Protein AF-0000000083494712 (afdb_homodimer)

InterPro domains:
  IPR019402 CWH43-like, N-terminal domain [PF10277] (9-225)
  IPR050911 DRAM/TMEM150 Autophagy Modulator [PTHR21324] (5-232)

Structure (mmCIF, N/CA/C/O backbone):
data_AF-0000000083494712-model_v1
#
loop_
_entity.id
_entity.type
_entity.pdbx_description
1 polymer 'Uncharacterized protein'
#
loop_
_atom_site.group_PDB
_atom_site.id
_atom_site.type_symbol
_atom_site.label_atom_id
_atom_site.label_alt_id
_atom_site.label_comp_id
_atom_site.label_asym_id
_atom_site.label_entity_id
_atom_site.label_seq_id
_atom_site.pdbx_PDB_ins_code
_atom_site.Cartn_x
_atom_site.Cartn_y
_atom_site.Cartn_z
_atom_site.occupancy
_atom_site.B_iso_or_equiv
_atom_site.auth_seq_id
_atom_site.auth_comp_id
_atom_site.auth_asym_id
_atom_site.auth_atom_id
_atom_site.pdbx_PDB_model_num
ATOM 1 N N . MET A 1 1 ? -6.777 17.312 -13.93 1 37.44 1 MET A N 1
ATOM 2 C CA . MET A 1 1 ? -8.125 17.531 -13.414 1 37.44 1 MET A CA 1
ATOM 3 C C . MET A 1 1 ? -8.18 17.281 -11.914 1 37.44 1 MET A C 1
ATOM 5 O O . MET A 1 1 ? -8.875 17.984 -11.188 1 37.44 1 MET A O 1
ATOM 9 N N . LEU A 1 2 ? -7.5 16.188 -11.43 1 46.19 2 LEU A N 1
ATOM 10 C CA . LEU A 1 2 ? -7.477 15.992 -9.984 1 46.19 2 LEU A CA 1
ATOM 11 C C . LEU A 1 2 ? -6.719 17.125 -9.297 1 46.19 2 LEU A C 1
ATOM 13 O O . LEU A 1 2 ? -7.078 17.531 -8.188 1 46.19 2 LEU A O 1
ATOM 17 N N . CYS A 1 3 ? -5.695 17.703 -9.945 1 48.81 3 CYS A N 1
ATOM 18 C CA . CYS A 1 3 ? -4.875 18.781 -9.383 1 48.81 3 CYS A CA 1
ATOM 19 C C . CYS A 1 3 ? -5.719 20.016 -9.078 1 48.81 3 CYS A C 1
ATOM 21 O O . CYS A 1 3 ? -5.316 20.859 -8.281 1 48.81 3 CYS A O 1
ATOM 23 N N . PHE A 1 4 ? -6.941 19.969 -9.617 1 57.25 4 PHE A N 1
ATOM 24 C CA . PHE A 1 4 ? -7.695 21.219 -9.484 1 57.25 4 PHE A CA 1
ATOM 25 C C . PHE A 1 4 ? -8.797 21.062 -8.438 1 57.25 4 PHE A C 1
ATOM 27 O O . PHE A 1 4 ? -9.719 21.875 -8.375 1 57.25 4 PHE A O 1
ATOM 34 N N . MET A 1 5 ? -8.609 19.969 -7.676 1 67.88 5 MET A N 1
ATOM 35 C CA . MET A 1 5 ? -9.672 19.844 -6.688 1 67.88 5 MET A CA 1
ATOM 36 C C . MET A 1 5 ? -9.344 20.625 -5.422 1 67.88 5 MET A C 1
ATOM 38 O O . MET A 1 5 ? -8.227 20.562 -4.918 1 67.88 5 MET A O 1
ATOM 42 N N . PRO A 1 6 ? -10.242 21.469 -5.145 1 78.06 6 PRO A N 1
ATOM 43 C CA . PRO A 1 6 ? -9.992 22.219 -3.914 1 78.06 6 PRO A CA 1
ATOM 44 C C . PRO A 1 6 ? -9.812 21.328 -2.693 1 78.06 6 PRO A C 1
ATOM 46 O O . PRO A 1 6 ? -10.352 20.219 -2.652 1 78.06 6 PRO A O 1
ATOM 49 N N . GLY A 1 7 ? -8.953 21.688 -1.888 1 87.75 7 GLY A N 1
ATOM 50 C CA . GLY A 1 7 ? -8.711 20.984 -0.637 1 87.75 7 GLY A CA 1
ATOM 51 C C . GLY A 1 7 ? -8.055 19.641 -0.828 1 87.75 7 GLY A C 1
ATOM 52 O O . GLY A 1 7 ? -7.172 19.484 -1.677 1 87.75 7 GLY A O 1
ATOM 53 N N . VAL A 1 8 ? -8.461 18.703 0.039 1 94.19 8 VAL A N 1
ATOM 54 C CA . VAL A 1 8 ? -7.844 17.375 -0.023 1 94.19 8 VAL A CA 1
ATOM 55 C C . VAL A 1 8 ? -8.797 16.391 -0.709 1 94.19 8 VAL A C 1
ATOM 57 O O . VAL A 1 8 ? -8.656 15.18 -0.562 1 94.19 8 VAL A O 1
ATOM 60 N N . ALA A 1 9 ? -9.727 16.891 -1.508 1 95.31 9 ALA A N 1
ATOM 61 C CA . ALA A 1 9 ? -10.758 16.094 -2.156 1 95.31 9 ALA A CA 1
ATOM 62 C C . ALA A 1 9 ? -10.148 15.164 -3.209 1 95.31 9 ALA A C 1
ATOM 64 O O . ALA A 1 9 ? -10.797 14.211 -3.65 1 95.31 9 ALA A O 1
ATOM 65 N N . PHE A 1 10 ? -8.961 15.461 -3.607 1 95.56 10 PHE A N 1
ATOM 66 C CA . PHE A 1 10 ? -8.32 14.625 -4.617 1 95.56 10 PHE A CA 1
ATOM 67 C C . PHE A 1 10 ? -8.07 13.219 -4.082 1 95.56 10 PHE A C 1
ATOM 69 O O . PHE A 1 10 ? -8.039 12.258 -4.848 1 95.56 10 PHE A O 1
ATOM 76 N N . ILE A 1 11 ? -7.984 13.055 -2.746 1 96.94 11 ILE A N 1
ATOM 77 C CA . ILE A 1 11 ? -7.648 11.766 -2.158 1 96.94 11 ILE A CA 1
ATOM 78 C C . ILE A 1 11 ? -8.836 10.812 -2.299 1 96.94 11 ILE A C 1
ATOM 80 O O . ILE A 1 11 ? -8.711 9.742 -2.904 1 96.94 11 ILE A O 1
ATOM 84 N N . PRO A 1 12 ? -10.047 11.188 -1.835 1 97.69 12 PRO A N 1
ATOM 85 C CA . PRO A 1 12 ? -11.172 10.281 -2.064 1 97.69 12 PRO A CA 1
ATOM 86 C C . PRO A 1 12 ? -11.531 10.148 -3.541 1 97.69 12 PRO A C 1
ATOM 88 O O . PRO A 1 12 ? -12 9.094 -3.975 1 97.69 12 PRO A O 1
ATOM 91 N N . ALA A 1 13 ? -11.305 11.203 -4.328 1 97.94 13 ALA A N 1
ATOM 92 C CA . ALA A 1 13 ? -11.562 11.102 -5.766 1 97.94 13 ALA A CA 1
ATOM 93 C C . ALA A 1 13 ? -10.648 10.062 -6.41 1 97.94 13 ALA A C 1
ATOM 95 O O . ALA A 1 13 ? -11.102 9.258 -7.23 1 97.94 13 ALA A O 1
ATOM 96 N N . LEU A 1 14 ? -9.383 10.094 -6.004 1 97.81 14 LEU A N 1
ATOM 97 C CA . LEU A 1 14 ? -8.438 9.109 -6.52 1 97.81 14 LEU A CA 1
ATOM 98 C C . LEU A 1 14 ? -8.812 7.707 -6.059 1 97.81 14 LEU A C 1
ATOM 100 O O . LEU A 1 14 ? -8.703 6.75 -6.828 1 97.81 14 LEU A O 1
ATOM 104 N N . LEU A 1 15 ? -9.258 7.594 -4.836 1 98.38 15 LEU A N 1
ATOM 105 C CA . LEU A 1 15 ? -9.695 6.309 -4.312 1 98.38 15 LEU A CA 1
ATOM 106 C C . LEU A 1 15 ? -10.836 5.738 -5.156 1 98.38 15 LEU A C 1
ATOM 108 O O . LEU A 1 15 ? -10.781 4.586 -5.586 1 98.38 15 LEU A O 1
ATOM 112 N N . VAL A 1 16 ? -11.859 6.559 -5.434 1 98.31 16 VAL A N 1
ATOM 113 C CA . VAL A 1 16 ? -13.047 6.125 -6.164 1 98.31 16 VAL A CA 1
ATOM 114 C C . VAL A 1 16 ? -12.664 5.762 -7.598 1 98.31 16 VAL A C 1
ATOM 116 O O . VAL A 1 16 ? -13.023 4.691 -8.086 1 98.31 16 VAL A O 1
ATOM 119 N N . CYS A 1 17 ? -11.883 6.559 -8.242 1 98.19 17 CYS A N 1
ATOM 120 C CA . CYS A 1 17 ? -11.5 6.332 -9.633 1 98.19 17 CYS A CA 1
ATOM 121 C C . CYS A 1 17 ? -10.578 5.129 -9.758 1 98.19 17 CYS A C 1
ATOM 123 O O . CYS A 1 17 ? -10.789 4.27 -10.617 1 98.19 17 CYS A O 1
ATOM 125 N N . TRP A 1 18 ? -9.617 5.07 -8.875 1 98.25 18 TRP A N 1
ATOM 126 C CA . TRP A 1 18 ? -8.633 3.994 -8.945 1 98.25 18 TRP A CA 1
ATOM 127 C C . TRP A 1 18 ? -9.273 2.648 -8.617 1 98.25 18 TRP A C 1
ATOM 129 O O . TRP A 1 18 ? -9.031 1.656 -9.312 1 98.25 18 TRP A O 1
ATOM 139 N N . SER A 1 19 ? -10.094 2.57 -7.594 1 98 19 SER A N 1
ATOM 140 C CA . SER A 1 19 ? -10.742 1.315 -7.23 1 98 19 SER A CA 1
ATOM 141 C C . SER A 1 19 ? -11.719 0.866 -8.312 1 98 19 SER A C 1
ATOM 143 O O . SER A 1 19 ? -11.797 -0.323 -8.633 1 98 19 SER A O 1
ATOM 145 N N . SER A 1 20 ? -12.438 1.834 -8.898 1 97.94 20 SER A N 1
ATOM 146 C CA . SER A 1 20 ? -13.328 1.497 -10 1 97.94 20 SER A CA 1
ATOM 147 C C . SER A 1 20 ? -12.555 0.951 -11.195 1 97.94 20 SER A C 1
ATOM 149 O O . SER A 1 20 ? -12.945 -0.059 -11.781 1 97.94 20 SER A O 1
ATOM 151 N N . ALA A 1 21 ? -11.484 1.6 -11.469 1 97.88 21 ALA A N 1
ATOM 152 C CA . ALA A 1 21 ? -10.641 1.13 -12.562 1 97.88 21 ALA A CA 1
ATOM 153 C C . ALA A 1 21 ? -10.094 -0.267 -12.273 1 97.88 21 ALA A C 1
ATOM 155 O O . ALA A 1 21 ? -10.016 -1.105 -13.18 1 97.88 21 ALA A O 1
ATOM 156 N N . ALA A 1 22 ? -9.727 -0.505 -11.047 1 97.44 22 ALA A N 1
ATOM 157 C CA . ALA A 1 22 ? -9.195 -1.812 -10.656 1 97.44 22 ALA A CA 1
ATOM 158 C C . ALA A 1 22 ? -10.211 -2.918 -10.938 1 97.44 22 ALA A C 1
ATOM 160 O O . ALA A 1 22 ? -9.859 -3.961 -11.492 1 97.44 22 ALA A O 1
ATOM 161 N N . PHE A 1 23 ? -11.477 -2.688 -10.633 1 96 23 PHE A N 1
ATOM 162 C CA . PHE A 1 23 ? -12.539 -3.666 -10.852 1 96 23 PHE A CA 1
ATOM 163 C C . PHE A 1 23 ? -12.805 -3.854 -12.344 1 96 23 PHE A C 1
ATOM 165 O O . PHE A 1 23 ? -12.906 -4.984 -12.82 1 96 23 PHE A O 1
ATOM 172 N N . ILE A 1 24 ? -12.812 -2.758 -13.031 1 95.88 24 ILE A N 1
ATOM 173 C CA . ILE A 1 24 ? -13.188 -2.791 -14.438 1 95.88 24 ILE A CA 1
ATOM 174 C C . ILE A 1 24 ? -12.07 -3.445 -15.25 1 95.88 24 ILE A C 1
ATOM 176 O O . ILE A 1 24 ? -12.328 -4.34 -16.062 1 95.88 24 ILE A O 1
ATOM 180 N N . ILE A 1 25 ? -10.844 -3.062 -15.047 1 96.94 25 ILE A N 1
ATOM 181 C CA . ILE A 1 25 ? -9.719 -3.545 -15.844 1 96.94 25 ILE A CA 1
ATOM 182 C C . ILE A 1 25 ? -9.531 -5.043 -15.617 1 96.94 25 ILE A C 1
ATOM 184 O O . ILE A 1 25 ? -9.414 -5.809 -16.578 1 96.94 25 ILE A O 1
ATOM 188 N N . SER A 1 26 ? -9.531 -5.48 -14.375 1 95.81 26 SER A N 1
ATOM 189 C CA . SER A 1 26 ? -9.367 -6.902 -14.086 1 95.81 26 SER A CA 1
ATOM 190 C C . SER A 1 26 ? -10.523 -7.715 -14.664 1 95.81 26 SER A C 1
ATOM 192 O O . SER A 1 26 ? -10.312 -8.797 -15.227 1 95.81 26 SER A O 1
ATOM 194 N N . TYR A 1 27 ? -11.758 -7.18 -14.578 1 95.94 27 TYR A N 1
ATOM 195 C CA . TYR A 1 27 ? -12.938 -7.844 -15.117 1 95.94 27 TYR A CA 1
ATOM 196 C C . TYR A 1 27 ? -12.828 -7.996 -16.625 1 95.94 27 TYR A C 1
ATOM 198 O O . TYR A 1 27 ? -13.031 -9.094 -17.172 1 95.94 27 TYR A O 1
ATOM 206 N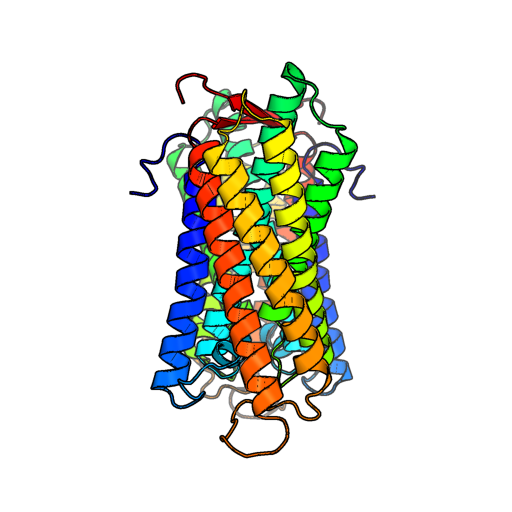 N . VAL A 1 28 ? -12.453 -6.891 -17.297 1 96.88 28 VAL A N 1
ATOM 207 C CA . VAL A 1 28 ? -12.391 -6.875 -18.75 1 96.88 28 VAL A CA 1
ATOM 208 C C . VAL A 1 28 ? -11.312 -7.844 -19.234 1 96.88 28 VAL A C 1
ATOM 210 O O . VAL A 1 28 ? -11.555 -8.648 -20.141 1 96.88 28 VAL A O 1
ATOM 213 N N . ILE A 1 29 ? -10.172 -7.887 -18.625 1 95.88 29 ILE A N 1
ATOM 214 C CA . ILE A 1 29 ? -9.086 -8.766 -19.031 1 95.88 29 ILE A CA 1
ATOM 215 C C . ILE A 1 29 ? -9.477 -10.219 -18.781 1 95.88 29 ILE A C 1
ATOM 217 O O . ILE A 1 29 ? -9.25 -11.086 -19.641 1 95.88 29 ILE A O 1
ATOM 221 N N . ALA A 1 30 ? -10.109 -10.5 -17.672 1 95.44 30 ALA A N 1
ATOM 222 C CA . ALA A 1 30 ? -10.508 -11.859 -17.328 1 95.44 30 ALA A CA 1
ATOM 223 C C . ALA A 1 30 ? -11.562 -12.391 -18.281 1 95.44 30 ALA A C 1
ATOM 225 O O . ALA A 1 30 ? -11.492 -13.539 -18.719 1 95.44 30 ALA A O 1
ATOM 226 N N . VAL A 1 31 ? -12.484 -11.555 -18.656 1 95 31 VAL A N 1
ATOM 227 C CA . VAL A 1 31 ? -13.57 -11.961 -19.547 1 95 31 VAL A CA 1
ATOM 228 C C . VAL A 1 31 ? -13.039 -12.133 -20.969 1 95 31 VAL A C 1
ATOM 230 O O . VAL A 1 31 ? -13.312 -13.141 -21.625 1 95 31 VAL A O 1
ATOM 233 N N . LEU A 1 32 ? -12.227 -11.141 -21.406 1 95.75 32 LEU A N 1
ATOM 234 C CA . LEU A 1 32 ? -11.688 -11.211 -22.75 1 95.75 32 LEU A CA 1
ATOM 235 C C . LEU A 1 32 ? -10.695 -12.367 -22.891 1 95.75 32 LEU A C 1
ATOM 237 O O . LEU A 1 32 ? -10.562 -12.953 -23.969 1 95.75 32 LEU A O 1
ATOM 241 N N . GLY A 1 33 ? -10.062 -12.742 -21.812 1 95.12 33 GLY A N 1
ATOM 242 C CA . GLY A 1 33 ? -9.141 -13.867 -21.797 1 95.12 33 GLY A CA 1
ATOM 243 C C . GLY A 1 33 ? -9.836 -15.203 -21.656 1 95.12 33 GLY A C 1
ATOM 244 O O . GLY A 1 33 ? -9.195 -16.25 -21.75 1 95.12 33 GLY A O 1
ATOM 245 N N . GLY A 1 34 ? -11.219 -15.211 -21.375 1 94.19 34 GLY A N 1
ATOM 246 C CA . GLY A 1 34 ? -11.984 -16.438 -21.219 1 94.19 34 GLY A CA 1
ATOM 247 C C . GLY A 1 34 ? -11.758 -17.109 -19.875 1 94.19 34 GLY A C 1
ATOM 248 O O . GLY A 1 34 ? -12 -18.312 -19.734 1 94.19 34 GLY A O 1
ATOM 249 N N . HIS A 1 35 ? -11.211 -16.344 -18.969 1 92.88 35 HIS A N 1
ATOM 250 C CA . HIS A 1 35 ? -10.867 -16.922 -17.672 1 92.88 35 HIS A CA 1
ATOM 251 C C . HIS A 1 35 ? -12.086 -16.984 -16.75 1 92.88 35 HIS A C 1
ATOM 253 O O . HIS A 1 35 ? -12.117 -17.781 -15.82 1 92.88 35 HIS A O 1
ATOM 259 N N . VAL A 1 36 ? -13.047 -16.078 -16.953 1 92.56 36 VAL A N 1
ATOM 260 C CA . VAL A 1 36 ? -14.297 -16.062 -16.188 1 92.56 36 VAL A CA 1
ATOM 261 C C . VAL A 1 36 ? -15.469 -15.797 -17.125 1 92.56 36 VAL A C 1
ATOM 263 O O . VAL A 1 36 ? -15.297 -15.203 -18.188 1 92.56 36 VAL A O 1
ATOM 266 N N . GLU A 1 37 ? -16.625 -16.25 -16.703 1 91.19 37 GLU A N 1
ATOM 267 C CA . GLU A 1 37 ? -17.844 -15.914 -17.422 1 91.19 37 GLU A CA 1
ATOM 268 C C . GLU A 1 37 ? -18.281 -14.484 -17.141 1 91.19 37 GLU A C 1
ATOM 270 O O . GLU A 1 37 ? -18.172 -14.008 -16 1 91.19 37 GLU A O 1
ATOM 275 N N . PRO A 1 38 ? -18.766 -13.898 -18.156 1 90.12 38 PRO A N 1
ATOM 276 C CA . PRO A 1 38 ? -19.172 -12.5 -17.984 1 90.12 38 PRO A CA 1
ATOM 277 C C . PRO A 1 38 ? -20.344 -12.336 -17.016 1 90.12 38 PRO A C 1
ATOM 279 O O . PRO A 1 38 ? -20.469 -11.289 -16.375 1 90.12 38 PRO A O 1
ATOM 282 N N . LEU A 1 39 ? -21.172 -13.453 -16.969 1 86.81 39 LEU A N 1
ATOM 283 C CA . LEU A 1 39 ? -22.359 -13.32 -16.141 1 86.81 39 LEU A CA 1
ATOM 284 C C . LEU A 1 39 ? -22 -13.461 -14.664 1 86.81 39 LEU A C 1
ATOM 286 O O . LEU A 1 39 ? -22.125 -14.539 -14.086 1 86.81 39 LEU A O 1
ATOM 290 N N . VAL A 1 40 ? -21.609 -12.547 -14.016 1 83.38 40 VAL A N 1
ATOM 291 C CA . VAL A 1 40 ? -21.297 -12.008 -12.695 1 83.38 40 VAL A CA 1
ATOM 292 C C . VAL A 1 40 ? -20.344 -12.953 -11.961 1 83.38 40 VAL A C 1
ATOM 294 O O . VAL A 1 40 ? -20.766 -13.656 -11.031 1 83.38 40 VAL A O 1
ATOM 297 N N . PRO A 1 41 ? -19.234 -12.984 -12.195 1 92.81 41 PRO A N 1
ATOM 298 C CA . PRO A 1 41 ? -18.234 -13.664 -11.375 1 92.81 41 PRO A CA 1
ATOM 299 C C . PRO A 1 41 ? -18.016 -12.977 -10.031 1 92.81 41 PRO A C 1
ATOM 301 O O . PRO A 1 41 ? -18.438 -11.828 -9.836 1 92.81 41 PRO A O 1
ATOM 304 N N . TYR A 1 42 ? -17.547 -13.789 -9.086 1 93.94 42 TYR A N 1
ATOM 305 C CA . TYR A 1 42 ? -17.031 -13.086 -7.926 1 93.94 42 TYR A CA 1
ATOM 306 C C . TYR A 1 42 ? -15.992 -12.039 -8.336 1 93.94 42 TYR A C 1
ATOM 308 O O . TYR A 1 42 ? -15.281 -12.219 -9.328 1 93.94 42 TYR A O 1
ATOM 316 N N . ILE A 1 43 ? -15.906 -11 -7.586 1 93.88 43 ILE A N 1
ATOM 317 C CA . ILE A 1 43 ? -14.906 -9.961 -7.82 1 93.88 43 ILE A CA 1
ATOM 318 C C . ILE A 1 43 ? -13.508 -10.57 -7.824 1 93.88 43 ILE A C 1
ATOM 320 O O . ILE A 1 43 ? -12.711 -10.305 -8.719 1 93.88 43 ILE A O 1
ATOM 324 N N . SER A 1 44 ? -13.219 -11.422 -6.875 1 92.62 44 SER A N 1
ATOM 325 C CA . SER A 1 44 ? -11.891 -12.008 -6.73 1 92.62 44 SER A CA 1
ATOM 326 C C . SER A 1 44 ? -11.586 -12.969 -7.875 1 92.62 44 SER A C 1
ATOM 328 O O . SER A 1 44 ? -10.422 -13.203 -8.195 1 92.62 44 SER A O 1
ATOM 330 N N . ASP A 1 45 ? -12.641 -13.578 -8.523 1 94.06 45 ASP A N 1
ATOM 331 C CA . ASP A 1 45 ? -12.43 -14.445 -9.672 1 94.06 45 ASP A CA 1
ATOM 332 C C . ASP A 1 45 ? -11.797 -13.68 -10.836 1 94.06 45 ASP A C 1
ATOM 334 O O . ASP A 1 45 ? -11.031 -14.25 -11.617 1 94.06 45 ASP A O 1
ATOM 338 N N . THR A 1 46 ? -12.086 -12.414 -10.898 1 93.56 46 THR A N 1
ATOM 339 C CA . THR A 1 46 ? -11.586 -11.586 -11.984 1 93.56 46 THR A CA 1
ATOM 340 C C . THR A 1 46 ? -10.109 -11.25 -11.773 1 93.56 46 THR A C 1
ATOM 342 O O . THR A 1 46 ? -9.461 -10.672 -12.641 1 93.56 46 THR A O 1
ATOM 345 N N . GLY A 1 47 ? -9.578 -11.633 -10.656 1 92.38 47 GLY A N 1
ATOM 346 C CA . GLY A 1 47 ? -8.18 -11.406 -10.336 1 92.38 47 GLY A CA 1
ATOM 347 C C . GLY A 1 47 ? -7.449 -12.664 -9.906 1 92.38 47 GLY A C 1
ATOM 348 O O . GLY A 1 47 ? -6.57 -12.625 -9.047 1 92.38 47 GLY A O 1
ATOM 349 N N . THR A 1 48 ? -7.762 -13.719 -10.453 1 89.62 48 THR A N 1
ATOM 350 C CA . THR A 1 48 ? -7.238 -14.992 -9.977 1 89.62 48 THR A CA 1
ATOM 351 C C . THR A 1 48 ? -6.121 -15.492 -10.883 1 89.62 48 THR A C 1
ATOM 353 O O . THR A 1 48 ? -5.066 -15.922 -10.406 1 89.62 48 THR A O 1
ATOM 356 N N . LYS A 1 49 ? -6.219 -15.422 -12.18 1 90.62 49 LYS A N 1
ATOM 357 C CA . LYS A 1 49 ? -5.25 -15.953 -13.133 1 90.62 49 LYS A CA 1
ATOM 358 C C . LYS A 1 49 ? -4.371 -14.836 -13.695 1 90.62 49 LYS A C 1
ATOM 360 O O . LYS A 1 49 ? -4.832 -13.711 -13.891 1 90.62 49 LYS A O 1
ATOM 365 N N . PRO A 1 50 ? -3.117 -15.203 -13.945 1 90.19 50 PRO A N 1
ATOM 366 C CA . PRO A 1 50 ? -2.289 -14.219 -14.648 1 90.19 50 PRO A CA 1
ATOM 367 C C . PRO A 1 50 ? -2.766 -13.953 -16.078 1 90.19 50 PRO A C 1
ATOM 369 O O . PRO A 1 50 ? -3.287 -14.852 -16.734 1 90.19 50 PRO A O 1
ATOM 372 N N . PRO A 1 51 ? -2.709 -12.68 -16.516 1 93.12 51 PRO A N 1
ATOM 373 C CA . PRO A 1 51 ? -1.982 -11.555 -15.93 1 93.12 51 PRO A CA 1
ATOM 374 C C . PRO A 1 51 ? -2.857 -10.703 -15.008 1 93.12 51 PRO A C 1
ATOM 376 O O . PRO A 1 51 ? -2.348 -9.844 -14.289 1 93.12 51 PRO A O 1
ATOM 379 N N . GLU A 1 52 ? -4.207 -10.93 -15.047 1 93.12 52 GLU A N 1
ATOM 380 C CA . GLU A 1 52 ? -5.117 -10.07 -14.305 1 93.12 52 GLU A CA 1
ATOM 381 C C . GLU A 1 52 ? -4.914 -10.219 -12.797 1 93.12 52 GLU A C 1
ATOM 383 O O . GLU A 1 52 ? -5.215 -9.305 -12.031 1 93.12 52 GLU A O 1
ATOM 388 N N . SER A 1 53 ? -4.395 -11.328 -12.375 1 93.56 53 SER A N 1
ATOM 389 C CA . SER A 1 53 ? -4.152 -11.492 -10.945 1 93.56 53 SER A CA 1
ATOM 390 C C . SER A 1 53 ? -3.143 -10.469 -10.43 1 93.56 53 SER A C 1
ATOM 392 O O . SER A 1 53 ? -3.33 -9.883 -9.367 1 93.56 53 SER A O 1
ATOM 394 N N . GLY A 1 54 ? -2.062 -10.297 -11.211 1 94.12 54 GLY A N 1
ATOM 395 C CA . GLY A 1 54 ? -1.084 -9.281 -10.859 1 94.12 54 GLY A CA 1
ATOM 396 C C . GLY A 1 54 ? -1.646 -7.867 -10.898 1 94.12 54 GLY A C 1
ATOM 397 O O . GLY A 1 54 ? -1.366 -7.059 -10.008 1 94.12 54 GLY A O 1
ATOM 398 N N . ILE A 1 55 ? -2.404 -7.562 -11.898 1 95.5 55 ILE A N 1
ATOM 399 C CA . ILE A 1 55 ? -3.027 -6.254 -12.062 1 95.5 55 ILE A CA 1
ATOM 400 C C . ILE A 1 55 ? -4.004 -6 -10.922 1 95.5 55 ILE A C 1
ATOM 402 O O . ILE A 1 55 ? -3.973 -4.938 -10.289 1 95.5 55 ILE A O 1
ATOM 406 N N . PHE A 1 56 ? -4.836 -7.008 -10.695 1 96 56 PHE A N 1
ATOM 407 C CA . PHE A 1 56 ? -5.793 -6.941 -9.594 1 96 56 PHE A CA 1
ATOM 408 C C . PHE A 1 56 ? -5.078 -6.695 -8.273 1 96 56 PHE A C 1
ATOM 410 O O . PHE A 1 56 ? -5.43 -5.77 -7.535 1 96 56 PHE A O 1
ATOM 417 N N . GLY A 1 57 ? -4.074 -7.484 -7.996 1 96.19 57 GLY A N 1
ATOM 418 C CA . GLY A 1 57 ? -3.328 -7.332 -6.758 1 96.19 57 GLY A CA 1
ATOM 419 C C . GLY A 1 57 ? -2.693 -5.965 -6.609 1 96.19 57 GLY A C 1
ATOM 420 O O . GLY A 1 57 ? -2.848 -5.312 -5.574 1 96.19 57 GLY A O 1
ATOM 421 N N . PHE A 1 58 ? -2.049 -5.523 -7.637 1 97.31 58 PHE A N 1
ATOM 422 C CA . PHE A 1 58 ? -1.36 -4.238 -7.625 1 97.31 58 PHE A CA 1
ATOM 423 C C . PHE A 1 58 ? -2.346 -3.098 -7.387 1 97.31 58 PHE A C 1
ATOM 425 O O . PHE A 1 58 ? -2.139 -2.268 -6.5 1 97.31 58 PHE A O 1
ATOM 432 N N . MET A 1 59 ? -3.408 -3.09 -8.078 1 98 59 MET A N 1
ATOM 433 C CA . MET A 1 59 ? -4.348 -1.971 -8.039 1 98 59 MET A CA 1
ATOM 434 C C . MET A 1 59 ? -5.176 -2 -6.762 1 98 59 MET A C 1
ATOM 436 O O . MET A 1 59 ? -5.488 -0.952 -6.195 1 98 59 MET A O 1
ATOM 440 N N . ILE A 1 60 ? -5.555 -3.162 -6.285 1 98.25 60 ILE A N 1
ATOM 441 C CA . ILE A 1 60 ? -6.371 -3.252 -5.078 1 98.25 60 ILE A CA 1
ATOM 442 C C . ILE A 1 60 ? -5.527 -2.906 -3.855 1 98.25 60 ILE A C 1
ATOM 444 O O . ILE A 1 60 ? -6.023 -2.301 -2.9 1 98.25 60 ILE A O 1
ATOM 448 N N . ASN A 1 61 ? -4.23 -3.285 -3.854 1 98.19 61 ASN A N 1
ATOM 449 C CA . ASN A 1 61 ? -3.354 -2.852 -2.771 1 98.19 61 ASN A CA 1
ATOM 450 C C . ASN A 1 61 ? -3.271 -1.331 -2.689 1 98.19 61 ASN A C 1
ATOM 452 O O . ASN A 1 61 ? -3.344 -0.758 -1.601 1 98.19 61 ASN A O 1
ATOM 456 N N . ILE A 1 62 ? -3.148 -0.718 -3.795 1 98.12 62 ILE A N 1
ATOM 457 C CA . ILE A 1 62 ? -3.127 0.74 -3.822 1 98.12 62 ILE A CA 1
ATOM 458 C C . ILE A 1 62 ? -4.469 1.285 -3.33 1 98.12 62 ILE A C 1
ATOM 460 O O . ILE A 1 62 ? -4.508 2.264 -2.58 1 98.12 62 ILE A O 1
ATOM 464 N N . SER A 1 63 ? -5.57 0.633 -3.729 1 98.38 63 SER A N 1
ATOM 465 C CA . SER A 1 63 ? -6.895 1.032 -3.26 1 98.38 63 SER A CA 1
ATOM 466 C C . SER A 1 63 ? -7 0.922 -1.742 1 98.38 63 SER A C 1
ATOM 468 O O . SER A 1 63 ? -7.594 1.785 -1.091 1 98.38 63 SER A O 1
ATOM 470 N N . ALA A 1 64 ? -6.43 -0.177 -1.223 1 98.44 64 ALA A N 1
ATOM 471 C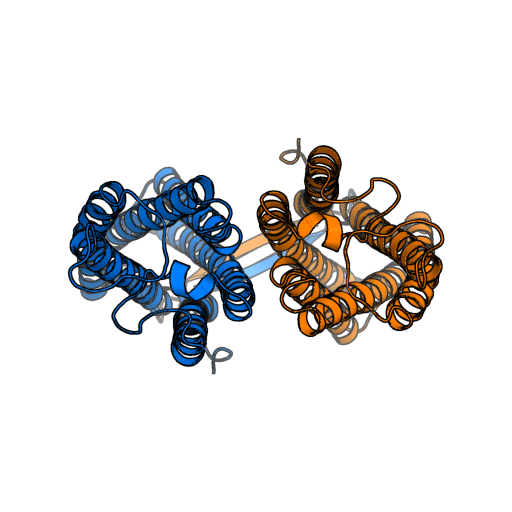 CA . ALA A 1 64 ? -6.457 -0.365 0.226 1 98.44 64 ALA A CA 1
ATOM 472 C C . ALA A 1 64 ? -5.727 0.769 0.939 1 98.44 64 ALA A C 1
ATOM 474 O O . ALA A 1 64 ? -6.215 1.301 1.938 1 98.44 64 ALA A O 1
ATOM 475 N N . PHE A 1 65 ? -4.641 1.172 0.443 1 97.69 65 PHE A N 1
ATOM 476 C CA . PHE A 1 65 ? -3.863 2.242 1.055 1 97.69 65 PHE A CA 1
ATOM 477 C C . PHE A 1 65 ? -4.57 3.584 0.896 1 97.69 65 PHE A C 1
ATOM 479 O O . PHE A 1 65 ? -4.598 4.391 1.828 1 97.69 65 PHE A O 1
ATOM 486 N N . LEU A 1 66 ? -5.094 3.822 -0.323 1 98.25 66 LEU A N 1
ATOM 487 C CA . LEU A 1 66 ? -5.867 5.039 -0.552 1 98.25 66 LEU A CA 1
ATOM 488 C C . LEU A 1 66 ? -7.078 5.098 0.373 1 98.25 66 LEU A C 1
ATOM 490 O O . LEU A 1 66 ? -7.434 6.172 0.865 1 98.25 66 LEU A O 1
ATOM 494 N N . GLY A 1 67 ? -7.699 3.934 0.531 1 98.56 67 GLY A N 1
ATOM 495 C CA . GLY A 1 67 ? -8.805 3.865 1.475 1 98.56 67 GLY A CA 1
ATOM 496 C C . GLY A 1 67 ? -8.398 4.227 2.893 1 98.56 67 GLY A C 1
ATOM 497 O O . GLY A 1 67 ? -9.07 5.027 3.549 1 98.56 67 GLY A O 1
ATOM 498 N N . ALA A 1 68 ? -7.32 3.654 3.316 1 98.44 68 ALA A N 1
ATOM 499 C CA . ALA A 1 68 ? -6.812 3.949 4.656 1 98.44 68 ALA A CA 1
ATOM 500 C C . ALA A 1 68 ? -6.5 5.438 4.809 1 98.44 68 ALA A C 1
ATOM 502 O O . ALA A 1 68 ? -6.852 6.051 5.82 1 98.44 68 ALA A O 1
ATOM 503 N N . ALA A 1 69 ? -5.859 6.008 3.795 1 97.69 69 ALA A N 1
ATOM 504 C CA . ALA A 1 69 ? -5.543 7.434 3.818 1 97.69 69 ALA A CA 1
ATOM 505 C C . ALA A 1 69 ? -6.812 8.281 3.885 1 97.69 69 ALA A C 1
ATOM 507 O O . ALA A 1 69 ? -6.891 9.234 4.656 1 97.69 69 ALA A O 1
ATOM 508 N N . THR A 1 70 ? -7.785 7.922 3.088 1 98.56 70 THR A N 1
ATOM 509 C CA . THR A 1 70 ? -9.047 8.648 3.057 1 98.56 70 THR A CA 1
ATOM 510 C C . THR A 1 70 ? -9.734 8.594 4.418 1 98.56 70 THR A C 1
ATOM 512 O O . THR A 1 70 ? -10.211 9.617 4.922 1 98.56 70 THR A O 1
ATOM 515 N N . MET A 1 71 ? -9.734 7.434 4.98 1 98.69 71 MET A N 1
ATOM 516 C CA . MET A 1 71 ? -10.422 7.262 6.258 1 98.69 71 MET A CA 1
ATOM 517 C C . MET A 1 71 ? -9.664 7.957 7.383 1 98.69 71 MET A C 1
ATOM 519 O O . MET A 1 71 ? -10.273 8.453 8.328 1 98.69 71 MET A O 1
ATOM 523 N N . TYR A 1 72 ? -8.383 8.008 7.289 1 98.25 72 TYR A N 1
ATOM 524 C CA . TYR A 1 72 ? -7.602 8.75 8.273 1 98.25 72 TYR A CA 1
ATOM 525 C C . TYR A 1 72 ? -7.891 10.242 8.188 1 98.25 72 TYR A C 1
ATOM 527 O O . TYR A 1 72 ? -8.047 10.914 9.211 1 98.25 72 TYR A O 1
ATOM 535 N N . ILE A 1 73 ? -7.895 10.719 6.949 1 97.88 73 ILE A N 1
ATOM 536 C CA . ILE A 1 73 ? -8.203 12.133 6.758 1 97.88 73 ILE A CA 1
ATOM 537 C C . ILE A 1 73 ? -9.609 12.422 7.262 1 97.88 73 ILE A C 1
ATOM 539 O O . ILE A 1 73 ? -9.844 13.445 7.906 1 97.88 73 ILE A O 1
ATOM 543 N N . ARG A 1 74 ? -10.547 11.523 6.953 1 98.31 74 ARG A N 1
ATOM 544 C CA . ARG A 1 74 ? -11.898 11.672 7.48 1 98.31 74 ARG A CA 1
ATOM 545 C C . ARG A 1 74 ? -11.891 11.734 9 1 98.31 74 ARG A C 1
ATOM 547 O O . ARG A 1 74 ? -12.617 12.539 9.602 1 98.31 74 ARG A O 1
ATOM 554 N N . TYR A 1 75 ? -11.109 10.914 9.617 1 98.25 75 TYR A N 1
ATOM 555 C CA . TYR A 1 75 ? -10.945 10.93 11.062 1 98.25 75 TYR A CA 1
ATOM 556 C C . TYR A 1 75 ? -10.492 12.305 11.547 1 98.25 75 TYR A C 1
ATOM 558 O O . TYR A 1 75 ? -11.031 12.836 12.516 1 98.25 75 TYR A O 1
ATOM 566 N N . LEU A 1 76 ? -9.508 12.898 10.859 1 97.12 76 LEU A N 1
ATOM 567 C CA . LEU A 1 76 ? -8.984 14.219 11.219 1 97.12 76 LEU A CA 1
ATOM 568 C C . LEU A 1 76 ? -10.055 15.289 11.047 1 97.12 76 LEU A C 1
ATOM 570 O O . LEU A 1 76 ? -10.164 16.203 11.875 1 97.12 76 LEU A O 1
ATOM 574 N N . ILE A 1 77 ? -10.766 15.164 10.008 1 96.94 77 ILE A N 1
ATOM 575 C CA . ILE A 1 77 ? -11.82 16.141 9.727 1 96.94 77 ILE A CA 1
ATOM 576 C C . ILE A 1 77 ? -12.867 16.094 10.844 1 96.94 77 ILE A C 1
ATOM 578 O O . ILE A 1 77 ? -13.25 17.141 11.383 1 96.94 77 ILE A O 1
ATOM 582 N N . ILE A 1 78 ? -13.281 14.938 11.203 1 97.31 78 ILE A N 1
ATOM 583 C CA . ILE A 1 78 ? -14.297 14.773 12.234 1 97.31 78 ILE A CA 1
ATOM 584 C C . ILE A 1 78 ? -13.75 15.258 13.57 1 97.31 78 ILE A C 1
ATOM 586 O O . ILE A 1 78 ? -14.477 15.875 14.359 1 97.31 78 ILE A O 1
ATOM 590 N N . GLU A 1 79 ? -12.531 14.969 13.812 1 96.75 79 GLU A N 1
ATOM 591 C CA . GLU A 1 79 ? -11.898 15.445 15.039 1 96.75 79 GLU A CA 1
ATOM 592 C C . GLU A 1 79 ? -11.953 16.969 15.125 1 96.75 79 GLU A C 1
ATOM 594 O O . GLU A 1 79 ? -12.305 17.516 16.172 1 96.75 79 GLU A O 1
ATOM 599 N N . LYS A 1 80 ? -11.641 17.609 14.039 1 95.81 80 LYS A N 1
ATOM 600 C CA . LYS A 1 80 ? -11.648 19.078 14 1 95.81 80 LYS A CA 1
ATOM 601 C C . LYS A 1 80 ? -13.07 19.609 14.156 1 95.81 80 LYS A C 1
ATOM 603 O O . LYS A 1 80 ? -13.289 20.578 14.891 1 95.81 80 LYS A O 1
ATOM 608 N N . GLN A 1 81 ? -13.977 19.016 13.453 1 95.31 81 GLN A N 1
ATOM 609 C CA . GLN A 1 81 ? -15.367 19.422 13.555 1 95.31 81 GLN A CA 1
ATOM 610 C C . GLN A 1 81 ? -15.898 19.25 14.977 1 95.31 81 GLN A C 1
ATOM 612 O O . GLN A 1 81 ? -16.641 20.078 15.477 1 95.31 81 GLN A O 1
ATOM 617 N N . ASN A 1 82 ? -15.523 18.172 15.562 1 95.56 82 ASN A N 1
ATOM 618 C CA . ASN A 1 82 ? -16 17.828 16.891 1 95.56 82 ASN A CA 1
ATOM 619 C C . ASN A 1 82 ? -15.445 18.781 17.953 1 95.56 82 ASN A C 1
ATOM 621 O O . ASN A 1 82 ? -16.031 18.938 19.016 1 95.56 82 ASN A O 1
ATOM 625 N N . GLU A 1 83 ? -14.281 19.328 17.672 1 93.62 83 GLU A N 1
ATOM 626 C CA . GLU A 1 83 ? -13.727 20.344 18.562 1 93.62 83 GLU A CA 1
ATOM 627 C C . GLU A 1 83 ? -14.672 21.531 18.719 1 93.62 83 GLU A C 1
ATOM 629 O O . GLU A 1 83 ? -14.789 22.109 19.797 1 93.62 83 GLU A O 1
ATOM 634 N N . SER A 1 84 ? -15.414 21.781 17.703 1 90 84 SER A N 1
ATOM 635 C CA . SER A 1 84 ? -16.297 22.953 17.688 1 90 84 SER A CA 1
ATOM 636 C C . SER A 1 84 ? -17.703 22.594 18.141 1 90 84 SER A C 1
ATOM 638 O O . SER A 1 84 ? -18.375 23.391 18.812 1 90 84 SER A O 1
ATOM 640 N N . SER A 1 85 ? -18.141 21.406 17.812 1 92.31 85 SER A N 1
ATOM 641 C CA . SER A 1 85 ? -19.562 21.094 17.984 1 92.31 85 SER A CA 1
ATOM 642 C C . SER A 1 85 ? -19.766 19.984 19 1 92.31 85 SER A C 1
ATOM 644 O O . SER A 1 85 ? -20.891 19.75 19.469 1 92.31 85 SER A O 1
ATOM 646 N N . ASN A 1 86 ? -18.828 19.234 19.406 1 94.81 86 ASN A N 1
ATOM 647 C CA . ASN A 1 86 ? -18.859 18.156 20.391 1 94.81 86 ASN A CA 1
ATOM 648 C C . ASN A 1 86 ? -20.031 17.203 20.156 1 94.81 86 ASN A C 1
ATOM 650 O O . ASN A 1 86 ? -20.812 16.938 21.062 1 94.81 86 ASN A O 1
ATOM 654 N N . PHE A 1 87 ? -20.109 16.703 18.984 1 95.25 87 PHE A N 1
ATOM 655 C CA . PHE A 1 87 ? -21.266 15.914 18.625 1 95.25 87 PHE A CA 1
ATOM 656 C C . PHE A 1 87 ? -21 14.43 18.812 1 95.25 87 PHE A C 1
ATOM 658 O O . PHE A 1 87 ? -21.906 13.602 18.672 1 95.25 87 PHE A O 1
ATOM 665 N N . MET A 1 88 ? -19.75 14.094 19.141 1 95.19 88 MET A N 1
ATOM 666 C CA . MET A 1 88 ? -19.422 12.68 19.312 1 95.19 88 MET A CA 1
ATOM 667 C C . MET A 1 88 ? -18.219 12.508 20.234 1 95.19 88 MET A C 1
ATOM 669 O O . MET A 1 88 ? -17.391 13.414 20.359 1 95.19 88 MET A O 1
ATOM 673 N N . SER A 1 89 ? -18.172 11.367 20.922 1 96.06 89 SER A N 1
ATOM 674 C CA . SER A 1 89 ? -17 11.055 21.734 1 96.06 89 SER A CA 1
ATOM 675 C C . SER A 1 89 ? -15.781 10.797 20.859 1 96.06 89 SER A C 1
ATOM 677 O O . SER A 1 89 ? -15.883 10.156 19.812 1 96.06 89 SER A O 1
ATOM 679 N N . PRO A 1 90 ? -14.625 11.242 21.281 1 95.94 90 PRO A N 1
ATOM 680 C CA . PRO A 1 90 ? -13.398 11 20.531 1 95.94 90 PRO A CA 1
ATOM 681 C C . PRO A 1 90 ? -13.102 9.508 20.344 1 95.94 90 PRO A C 1
ATOM 683 O O . PRO A 1 90 ? -12.57 9.109 19.297 1 95.94 90 PRO A O 1
ATOM 686 N N . SER A 1 91 ? -13.469 8.773 21.328 1 97.19 91 SER A N 1
ATOM 687 C CA . SER A 1 91 ? -13.227 7.34 21.234 1 97.19 91 SER A CA 1
ATOM 688 C C . SER A 1 91 ? -14.062 6.707 20.125 1 97.19 91 SER A C 1
ATOM 690 O O . SER A 1 91 ? -13.625 5.766 19.469 1 97.19 91 SER A O 1
ATOM 692 N N . CYS A 1 92 ? -15.219 7.211 19.938 1 97 92 CYS A N 1
ATOM 693 C CA . CYS A 1 92 ? -16.078 6.68 18.891 1 97 92 CYS A CA 1
ATOM 694 C C . CYS A 1 92 ? -15.492 6.945 17.5 1 97 92 CYS A C 1
ATOM 696 O O . CYS A 1 92 ? -15.492 6.062 16.641 1 97 92 CYS A O 1
ATOM 698 N N . ASN A 1 93 ? -15.031 8.117 17.359 1 98.06 93 ASN A N 1
ATOM 699 C CA . ASN A 1 93 ? -14.367 8.453 16.094 1 98.06 93 ASN A CA 1
ATOM 700 C C . ASN A 1 93 ? -13.148 7.578 15.852 1 98.06 93 ASN A C 1
ATOM 702 O O . ASN A 1 93 ? -12.938 7.094 14.734 1 98.06 93 ASN A O 1
ATOM 706 N N . LEU A 1 94 ? -12.391 7.344 16.891 1 98.31 94 LEU A N 1
ATOM 707 C CA . LEU A 1 94 ? -11.195 6.516 16.797 1 98.31 94 LEU A CA 1
ATOM 708 C C . LEU A 1 94 ? -11.555 5.074 16.469 1 98.31 94 LEU A C 1
ATOM 710 O O . LEU A 1 94 ? -10.906 4.434 15.633 1 98.31 94 LEU A O 1
ATOM 714 N N . ILE A 1 95 ? -12.555 4.57 17.094 1 98.5 95 ILE A N 1
ATOM 715 C CA . ILE A 1 95 ? -13.008 3.205 16.859 1 98.5 95 ILE A CA 1
ATOM 716 C C . ILE A 1 95 ? -13.453 3.045 15.414 1 98.5 95 ILE A C 1
ATOM 718 O O . ILE A 1 95 ? -13.156 2.031 14.773 1 98.5 95 ILE A O 1
ATOM 722 N N . THR A 1 96 ? -14.117 4.027 14.844 1 98.5 96 THR A N 1
ATOM 723 C CA . THR A 1 96 ? -14.555 3.988 13.453 1 98.5 96 THR A CA 1
ATOM 724 C C . THR A 1 96 ? -13.352 3.92 12.516 1 98.5 96 THR A C 1
ATOM 726 O O . THR A 1 96 ? -13.375 3.182 11.523 1 98.5 96 THR A O 1
ATOM 729 N N . LEU A 1 97 ? -12.289 4.652 12.859 1 98.69 97 LEU A N 1
ATOM 730 C CA . LEU A 1 97 ? -11.07 4.602 12.062 1 98.69 97 LEU A CA 1
ATOM 731 C C . LEU A 1 97 ? -10.477 3.199 12.07 1 98.69 97 LEU A C 1
ATOM 733 O O . LEU A 1 97 ? -10.125 2.658 11.023 1 98.69 97 LEU A O 1
ATOM 737 N N . TYR A 1 98 ? -10.422 2.594 13.258 1 98.69 98 TYR A N 1
ATOM 738 C CA . TYR A 1 98 ? -9.812 1.274 13.383 1 98.69 98 TYR A CA 1
ATOM 739 C C . TYR A 1 98 ? -10.609 0.23 12.609 1 98.69 98 TYR A C 1
ATOM 741 O O . TYR A 1 98 ? -10.039 -0.672 12 1 98.69 98 TYR A O 1
ATOM 749 N N . ILE A 1 99 ? -11.891 0.381 12.625 1 98.81 99 ILE A N 1
ATOM 750 C CA . ILE A 1 99 ? -12.75 -0.538 11.883 1 98.81 99 ILE A CA 1
ATOM 751 C C . ILE A 1 99 ? -12.508 -0.378 10.383 1 98.81 99 ILE A C 1
ATOM 753 O O . ILE A 1 99 ? -12.406 -1.368 9.656 1 98.81 99 ILE A O 1
ATOM 757 N N . GLY A 1 100 ? -12.398 0.873 9.961 1 98.75 100 GLY A N 1
ATOM 758 C CA . GLY A 1 100 ? -12.07 1.118 8.562 1 98.75 100 GLY A CA 1
ATOM 759 C C . GLY A 1 100 ? -10.719 0.551 8.164 1 98.75 100 GLY A C 1
ATOM 760 O O . GLY A 1 100 ? -10.594 -0.076 7.109 1 98.75 100 GLY A O 1
ATOM 761 N N . LEU A 1 101 ? -9.703 0.744 9 1 98.62 101 LEU A N 1
ATOM 762 C CA . LEU A 1 101 ? -8.359 0.251 8.719 1 98.62 101 LEU A CA 1
ATOM 763 C C . LEU A 1 101 ? -8.336 -1.273 8.664 1 98.62 101 LEU A C 1
ATOM 765 O O . LEU A 1 101 ? -7.617 -1.863 7.863 1 98.62 101 LEU A O 1
ATOM 769 N N . LEU A 1 102 ? -9.141 -1.878 9.516 1 98.69 102 LEU A N 1
ATOM 770 C CA . LEU A 1 102 ? -9.281 -3.33 9.477 1 98.69 102 LEU A CA 1
ATOM 771 C C . LEU A 1 102 ? -9.805 -3.789 8.125 1 98.69 102 LEU A C 1
ATOM 773 O O . LEU A 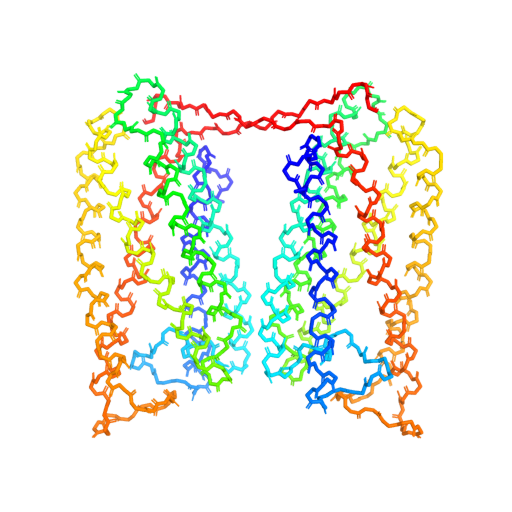1 102 ? -9.336 -4.793 7.582 1 98.69 102 LEU A O 1
ATOM 777 N N . GLY A 1 103 ? -10.75 -3.07 7.621 1 98.69 103 GLY A N 1
ATOM 778 C CA . GLY A 1 103 ? -11.258 -3.375 6.293 1 98.69 103 GLY A CA 1
ATOM 779 C C . GLY A 1 103 ? -10.195 -3.262 5.211 1 98.69 103 GLY A C 1
ATOM 780 O O . GLY A 1 103 ? -10.148 -4.086 4.293 1 98.69 103 GLY A O 1
ATOM 781 N N . CYS A 1 104 ? -9.352 -2.27 5.324 1 98.62 104 CYS A N 1
ATOM 782 C CA . CYS A 1 104 ? -8.273 -2.086 4.359 1 98.62 104 CYS A CA 1
ATOM 783 C C . CYS A 1 104 ? -7.262 -3.221 4.453 1 98.62 104 CYS A C 1
ATOM 785 O O . CYS A 1 104 ? -6.723 -3.664 3.438 1 98.62 104 CYS A O 1
ATOM 787 N N . ILE A 1 105 ? -7 -3.68 5.648 1 98.25 105 ILE A N 1
ATOM 788 C CA . ILE A 1 105 ? -6.125 -4.832 5.832 1 98.25 105 ILE A CA 1
ATOM 789 C C . ILE A 1 105 ? -6.738 -6.059 5.164 1 98.25 105 ILE A C 1
ATOM 791 O O . ILE A 1 105 ? -6.047 -6.805 4.469 1 98.25 105 ILE A O 1
ATOM 795 N N . GLY A 1 106 ? -8.062 -6.254 5.406 1 98.38 106 GLY A N 1
ATOM 796 C CA . GLY A 1 106 ? -8.758 -7.332 4.723 1 98.38 106 GLY A CA 1
ATOM 797 C C . GLY A 1 106 ? -8.641 -7.25 3.211 1 98.38 106 GLY A C 1
ATOM 798 O O . GLY A 1 106 ? -8.414 -8.266 2.547 1 98.38 106 GLY A O 1
ATOM 799 N N . MET A 1 107 ? -8.797 -6.062 2.711 1 98.12 107 MET A N 1
ATOM 800 C CA . MET A 1 107 ? -8.656 -5.852 1.273 1 98.12 107 MET A CA 1
ATOM 801 C C . MET A 1 107 ? -7.25 -6.227 0.809 1 98.12 107 MET A C 1
ATOM 803 O O . MET A 1 107 ? -7.082 -6.816 -0.261 1 98.12 107 MET A O 1
ATOM 807 N N . GLY A 1 108 ? -6.23 -5.848 1.594 1 97.62 108 GLY A N 1
ATOM 808 C CA . GLY A 1 108 ? -4.863 -6.234 1.282 1 97.62 108 GLY A CA 1
ATOM 809 C C . GLY A 1 108 ? -4.664 -7.738 1.243 1 97.62 108 GLY A C 1
ATOM 810 O O . GLY A 1 108 ? -3.936 -8.25 0.391 1 97.62 108 GLY A O 1
ATOM 811 N N . ILE A 1 109 ? -5.273 -8.422 2.135 1 97.25 109 ILE A N 1
ATOM 812 C CA . ILE A 1 109 ? -5.176 -9.875 2.164 1 97.25 109 ILE A CA 1
ATOM 813 C C . ILE A 1 109 ? -5.801 -10.461 0.898 1 97.25 109 ILE A C 1
ATOM 815 O O . ILE A 1 109 ? -5.199 -11.312 0.234 1 97.25 109 ILE A O 1
ATOM 819 N N . VAL A 1 110 ? -6.961 -9.969 0.548 1 96.81 110 VAL A N 1
ATOM 820 C CA . VAL A 1 110 ? -7.664 -10.453 -0.636 1 96.81 110 VAL A CA 1
ATOM 821 C C . VAL A 1 110 ? -6.828 -10.172 -1.883 1 96.81 110 VAL A C 1
ATOM 823 O O . VAL A 1 110 ? -6.785 -10.992 -2.807 1 96.81 110 VAL A O 1
ATOM 826 N N . ALA A 1 111 ? -6.133 -9.055 -1.883 1 96.5 111 ALA A N 1
ATOM 827 C CA . ALA A 1 111 ? -5.352 -8.625 -3.043 1 96.5 111 ALA A CA 1
ATOM 828 C C . ALA A 1 111 ? -4.141 -9.539 -3.25 1 96.5 111 ALA A C 1
ATOM 830 O O . ALA A 1 111 ? -3.674 -9.711 -4.379 1 96.5 111 ALA A O 1
ATOM 831 N N . ASN A 1 112 ? -3.676 -10.148 -2.152 1 95.31 112 ASN A N 1
ATOM 832 C CA . ASN A 1 112 ? -2.389 -10.828 -2.252 1 95.31 112 ASN A CA 1
ATOM 833 C C . ASN A 1 112 ? -2.543 -12.344 -2.129 1 95.31 112 ASN A C 1
ATOM 835 O O . ASN A 1 112 ? -1.64 -13.094 -2.5 1 95.31 112 ASN A O 1
ATOM 839 N N . PHE A 1 113 ? -3.627 -12.805 -1.578 1 93.31 113 PHE A N 1
ATOM 840 C CA . PHE A 1 113 ? -3.9 -14.234 -1.474 1 93.31 113 PHE A CA 1
ATOM 841 C C . PHE A 1 113 ? -5.02 -14.641 -2.424 1 93.31 113 PHE A C 1
ATOM 843 O O . PHE A 1 113 ? -6.184 -14.305 -2.203 1 93.31 113 PHE A O 1
ATOM 850 N N . GLN A 1 114 ? -4.609 -15.406 -3.393 1 87.44 114 GLN A N 1
ATOM 851 C CA . GLN A 1 114 ? -5.578 -15.797 -4.41 1 87.44 114 GLN A CA 1
ATOM 852 C C . GLN A 1 114 ? -6.516 -16.875 -3.893 1 87.44 114 GLN A C 1
ATOM 854 O O . GLN A 1 114 ? -6.098 -17.766 -3.139 1 87.44 114 GLN A O 1
ATOM 859 N N . GLU A 1 115 ? -7.684 -16.875 -4.371 1 84.69 115 GLU A N 1
ATOM 860 C CA . GLU A 1 115 ? -8.766 -17.734 -3.889 1 84.69 115 GLU A CA 1
ATOM 861 C C . GLU A 1 115 ? -8.461 -19.203 -4.156 1 84.69 115 GLU A C 1
ATOM 863 O O . GLU A 1 115 ? -8.797 -20.062 -3.344 1 84.69 115 GLU A O 1
ATOM 868 N N . LEU A 1 116 ? -7.773 -19.5 -5.238 1 83.88 116 LEU A N 1
ATOM 869 C CA . LEU A 1 116 ? -7.516 -20.906 -5.559 1 83.88 116 LEU A CA 1
ATOM 870 C C . LEU A 1 116 ? -6.262 -21.406 -4.848 1 83.88 116 LEU A C 1
ATOM 872 O O . LEU A 1 116 ? -6.125 -22.594 -4.594 1 83.88 116 LEU A O 1
ATOM 876 N N . SER A 1 117 ? -5.398 -20.562 -4.465 1 83.75 117 SER A N 1
ATOM 877 C CA . SER A 1 117 ? -4.121 -20.938 -3.865 1 83.75 117 SER A CA 1
ATOM 878 C C . SER A 1 117 ? -4.262 -21.172 -2.365 1 83.75 117 SER A C 1
ATOM 880 O O . SER A 1 117 ? -3.797 -22.188 -1.84 1 83.75 117 SER A O 1
ATOM 882 N N . VAL A 1 118 ? -4.93 -20.219 -1.725 1 90 118 VAL A N 1
ATOM 883 C CA . VAL A 1 118 ? -5.148 -20.312 -0.285 1 90 118 VAL A CA 1
ATOM 884 C C . VAL A 1 118 ? -6.551 -19.797 0.054 1 90 118 VAL A C 1
ATOM 886 O O . VAL A 1 118 ? -6.703 -18.75 0.685 1 90 118 VAL A O 1
ATOM 889 N N . PRO A 1 119 ? -7.547 -20.609 -0.151 1 90.12 119 PRO A N 1
ATOM 890 C CA . PRO A 1 119 ? -8.938 -20.156 -0.062 1 90.12 119 PRO A CA 1
ATOM 891 C C . PRO A 1 119 ? -9.312 -19.672 1.339 1 90.12 119 PRO A C 1
ATOM 893 O O . PRO A 1 119 ? -10.031 -18.688 1.483 1 90.12 119 PRO A O 1
ATOM 896 N N . SER A 1 120 ? -8.867 -20.344 2.354 1 91.38 120 SER A N 1
ATOM 897 C CA . SER A 1 120 ? -9.242 -19.984 3.715 1 91.38 120 SER A CA 1
ATOM 898 C C . SER A 1 120 ? -8.766 -18.578 4.07 1 91.38 120 SER A C 1
ATOM 900 O O . SER A 1 120 ? -9.516 -17.797 4.648 1 91.38 120 SER A O 1
ATOM 902 N N . VAL A 1 121 ? -7.523 -18.266 3.719 1 93.94 121 VAL A N 1
ATOM 903 C CA . VAL A 1 121 ? -6.965 -16.953 4.02 1 93.94 121 VAL A CA 1
ATOM 904 C C . VAL A 1 121 ? -7.68 -15.883 3.189 1 93.94 121 VAL A C 1
ATOM 906 O O . VAL A 1 121 ? -8.039 -14.82 3.709 1 93.94 121 VAL A O 1
ATOM 909 N N . HIS A 1 122 ? -7.961 -16.219 1.933 1 94.88 122 HIS A N 1
ATOM 910 C CA . HIS A 1 122 ? -8.672 -15.297 1.053 1 94.88 122 HIS A CA 1
ATOM 911 C C . HIS A 1 122 ? -10.07 -15.008 1.579 1 94.88 122 HIS A C 1
ATOM 913 O O . HIS A 1 122 ? -10.469 -13.844 1.693 1 94.88 122 HIS A O 1
ATOM 919 N N . ASP A 1 123 ? -10.758 -16.031 1.959 1 94.56 123 ASP A N 1
ATOM 920 C CA . ASP A 1 123 ? -12.125 -15.891 2.445 1 94.56 123 ASP A CA 1
ATOM 921 C C . ASP A 1 123 ? -12.156 -15.102 3.754 1 94.56 123 ASP A C 1
ATOM 923 O O . ASP A 1 123 ? -13.07 -14.305 3.984 1 94.56 123 ASP A O 1
ATOM 927 N N . GLY A 1 124 ? -11.18 -15.383 4.605 1 96 124 GLY A N 1
ATOM 928 C CA . GLY A 1 124 ? -11.07 -14.602 5.824 1 96 124 GLY A CA 1
ATOM 929 C C . GLY A 1 124 ? -10.852 -13.117 5.566 1 96 124 GLY A C 1
ATOM 930 O O . GLY A 1 124 ? -11.484 -12.273 6.199 1 96 124 GLY A O 1
ATOM 931 N N . GLY A 1 125 ? -9.969 -12.82 4.629 1 97.5 125 GLY A N 1
ATOM 932 C CA . GLY A 1 125 ? -9.734 -11.438 4.227 1 97.5 125 GLY A CA 1
ATOM 933 C C . GLY A 1 125 ? -10.977 -10.773 3.656 1 97.5 125 GLY A C 1
ATOM 934 O O . GLY A 1 125 ? -11.266 -9.617 3.971 1 97.5 125 GLY A O 1
ATOM 935 N N . ALA A 1 126 ? -11.664 -11.523 2.85 1 97.12 126 ALA A N 1
ATOM 936 C CA . ALA A 1 126 ? -12.891 -11 2.242 1 97.12 126 ALA A CA 1
ATOM 937 C C . ALA A 1 126 ? -13.938 -10.695 3.303 1 97.12 126 ALA A C 1
ATOM 939 O O . ALA A 1 126 ? -14.594 -9.648 3.252 1 97.12 126 ALA A O 1
ATOM 940 N N . LEU A 1 127 ? -14.055 -11.609 4.238 1 97.25 127 LEU A N 1
ATOM 941 C CA . LEU A 1 127 ? -15.008 -11.406 5.32 1 97.25 127 LEU A CA 1
ATOM 942 C C . LEU A 1 127 ? -14.672 -10.148 6.113 1 97.25 127 LEU A C 1
ATOM 944 O O . LEU A 1 127 ? -15.562 -9.344 6.414 1 97.25 127 LEU A O 1
ATOM 948 N N . VAL A 1 128 ? -13.43 -9.969 6.395 1 98.31 128 VAL A N 1
ATOM 949 C CA . VAL A 1 128 ? -12.977 -8.812 7.164 1 98.31 128 VAL A CA 1
ATOM 950 C C . VAL A 1 128 ? -13.164 -7.539 6.34 1 98.31 128 VAL A C 1
ATOM 952 O O . VAL A 1 128 ? -13.633 -6.52 6.859 1 98.31 128 VAL A O 1
ATOM 955 N N . ALA A 1 129 ? -12.844 -7.582 5.094 1 98.31 129 ALA A N 1
ATOM 956 C CA . ALA A 1 129 ? -12.953 -6.414 4.219 1 98.31 129 ALA A CA 1
ATOM 957 C C . ALA A 1 129 ? -14.398 -5.953 4.102 1 98.31 129 ALA A C 1
ATOM 959 O O . ALA A 1 129 ? -14.711 -4.789 4.363 1 98.31 129 ALA A O 1
ATOM 960 N N . PHE A 1 130 ? -15.312 -6.852 3.752 1 98.5 130 PHE A N 1
ATOM 961 C CA . PHE A 1 130 ? -16.719 -6.504 3.527 1 98.5 130 PHE A CA 1
ATOM 962 C C . PHE A 1 130 ? -17.422 -6.246 4.848 1 98.5 130 PHE A C 1
ATOM 964 O O . PHE A 1 130 ? -18.219 -5.312 4.957 1 98.5 130 PHE A O 1
ATOM 971 N N . GLY A 1 131 ? -17.125 -7.086 5.848 1 97.94 131 GLY A N 1
ATOM 972 C CA . GLY A 1 131 ? -17.75 -6.91 7.148 1 97.94 131 GLY A CA 1
ATOM 973 C C . GLY A 1 131 ? -17.406 -5.594 7.809 1 97.94 131 GLY A C 1
ATOM 974 O O . GLY A 1 131 ? -18.281 -4.824 8.188 1 97.94 131 GLY A O 1
ATOM 975 N N . SER A 1 132 ? -16.109 -5.324 7.93 1 98.56 132 SER A N 1
ATOM 976 C CA . SER A 1 132 ? -15.664 -4.066 8.523 1 98.56 132 SER A CA 1
ATOM 977 C C . SER A 1 132 ? -16.078 -2.875 7.668 1 98.56 132 SER A C 1
ATOM 979 O O . SER A 1 132 ? -16.391 -1.805 8.195 1 98.56 132 SER A O 1
ATOM 981 N N . GLY A 1 133 ? -16.078 -3.102 6.359 1 98.62 133 GLY A N 1
ATOM 982 C CA . GLY A 1 133 ? -16.5 -2.031 5.461 1 98.62 133 GLY A CA 1
ATOM 983 C C . GLY A 1 133 ? -17.922 -1.585 5.688 1 98.62 133 GLY A C 1
ATOM 984 O O . GLY A 1 133 ? -18.203 -0.386 5.754 1 98.62 133 GLY A O 1
ATOM 985 N N . VAL A 1 134 ? -18.812 -2.525 5.781 1 98.75 134 VAL A N 1
ATOM 986 C CA . VAL A 1 134 ? -20.219 -2.201 5.961 1 98.75 134 VAL A CA 1
ATOM 987 C C . VAL A 1 134 ? -20.422 -1.539 7.324 1 98.75 134 VAL A C 1
ATOM 989 O O . VAL A 1 134 ? -21.188 -0.581 7.441 1 98.75 134 VAL A O 1
ATOM 992 N N . VAL A 1 135 ? -19.719 -2.004 8.328 1 98.75 135 VAL A N 1
ATOM 993 C CA . VAL A 1 135 ? -19.812 -1.395 9.648 1 98.75 135 VAL A CA 1
ATOM 994 C C . VAL A 1 135 ? -19.266 0.032 9.602 1 98.75 135 VAL A C 1
ATOM 996 O O . VAL A 1 135 ? -19.859 0.948 10.18 1 98.75 135 VAL A O 1
ATOM 999 N N . TYR A 1 136 ? -18.203 0.216 8.922 1 98.88 136 TYR A N 1
ATOM 1000 C CA . TYR A 1 136 ? -17.594 1.537 8.812 1 98.88 136 TYR A CA 1
ATOM 1001 C C . TYR A 1 136 ? -18.562 2.537 8.195 1 98.88 136 TYR A C 1
ATOM 1003 O O . TYR A 1 136 ? -18.766 3.631 8.727 1 98.88 136 TYR A O 1
ATOM 1011 N N . ILE A 1 137 ? -19.141 2.178 7.066 1 98.75 137 ILE A N 1
ATOM 1012 C CA . ILE A 1 137 ? -19.984 3.16 6.391 1 98.75 137 ILE A CA 1
ATOM 1013 C C . ILE A 1 137 ? -21.25 3.4 7.207 1 98.75 137 ILE A C 1
ATOM 1015 O O . ILE A 1 137 ? -21.812 4.496 7.18 1 98.75 137 ILE A O 1
ATOM 1019 N N . THR A 1 138 ? -21.688 2.402 7.961 1 98.81 138 THR A N 1
ATOM 1020 C CA . THR A 1 138 ? -22.812 2.607 8.859 1 98.81 138 THR A CA 1
ATOM 1021 C C . THR A 1 138 ? -22.469 3.627 9.938 1 98.81 138 THR A C 1
ATOM 1023 O O . THR A 1 138 ? -23.219 4.57 10.172 1 98.81 138 THR A O 1
ATOM 1026 N N . LEU A 1 139 ? -21.328 3.434 10.531 1 98.62 139 LEU A N 1
ATOM 1027 C CA . LEU A 1 139 ? -20.906 4.348 11.586 1 98.62 139 LEU A CA 1
ATOM 1028 C C . LEU A 1 139 ? -20.688 5.754 11.031 1 98.62 139 LEU A C 1
ATOM 1030 O O . LEU A 1 139 ? -21.078 6.738 11.672 1 98.62 139 LEU A O 1
ATOM 1034 N N . GLN A 1 140 ? -20.172 5.816 9.859 1 98.56 140 GLN A N 1
ATOM 1035 C CA . GLN A 1 140 ? -19.953 7.121 9.234 1 98.56 140 GLN A CA 1
ATOM 1036 C C . GLN A 1 140 ? -21.281 7.781 8.891 1 98.56 140 GLN A C 1
ATOM 1038 O O . GLN A 1 140 ? -21.406 9.008 8.938 1 98.56 140 GLN A O 1
ATOM 1043 N N . SER A 1 141 ? -22.297 6.945 8.5 1 98.5 141 SER A N 1
ATOM 1044 C CA . SER A 1 141 ? -23.625 7.48 8.258 1 98.5 141 SER A CA 1
ATOM 1045 C C . SER A 1 141 ? -24.234 8.062 9.531 1 98.5 141 SER A C 1
ATOM 1047 O O . SER A 1 141 ? -24.797 9.156 9.516 1 98.5 141 SER A O 1
ATOM 1049 N N . VAL A 1 142 ? -24.062 7.367 10.633 1 98.19 142 VAL A N 1
ATOM 1050 C CA . VAL A 1 142 ? -24.547 7.844 11.922 1 98.19 142 VAL A CA 1
ATOM 1051 C C . VAL A 1 142 ? -23.844 9.141 12.305 1 98.19 142 VAL A C 1
ATOM 1053 O O . VAL A 1 142 ? -24.469 10.094 12.75 1 98.19 142 VAL A O 1
ATOM 1056 N N . ILE A 1 143 ? -22.562 9.195 12.094 1 97.81 143 ILE A N 1
ATOM 1057 C CA . ILE A 1 143 ? -21.766 10.375 12.398 1 97.81 143 ILE A CA 1
ATOM 1058 C C . ILE A 1 143 ? -22.25 11.555 11.555 1 97.81 143 ILE A C 1
ATOM 1060 O O . ILE A 1 143 ? -22.328 12.688 12.039 1 97.81 143 ILE A O 1
ATOM 1064 N N . SER A 1 144 ? -22.562 11.266 10.312 1 97 144 SER A N 1
ATOM 1065 C CA . SER A 1 144 ? -23.094 12.312 9.438 1 97 144 SER A CA 1
ATOM 1066 C C . SER A 1 144 ? -24.391 12.891 9.992 1 97 144 SER A C 1
ATOM 1068 O O . SER A 1 144 ? -24.594 14.109 9.969 1 97 144 SER A O 1
ATOM 1070 N N . PHE A 1 145 ? -25.281 12.055 10.539 1 97.44 145 PHE A N 1
ATOM 1071 C CA . PHE A 1 145 ? -26.516 12.523 11.125 1 97.44 145 PHE A CA 1
ATOM 1072 C C . PHE A 1 145 ? -26.25 13.352 12.375 1 97.44 145 PHE A C 1
ATOM 1074 O O . PHE A 1 145 ? -26.906 14.375 12.609 1 97.44 145 PHE A O 1
ATOM 1081 N N . LYS A 1 146 ? -25.281 12.93 13.125 1 96.69 146 LYS A N 1
ATOM 1082 C CA . LYS A 1 146 ? -24.953 13.625 14.367 1 96.69 146 LYS A CA 1
ATOM 1083 C C . LYS A 1 146 ? -24.375 15.008 14.086 1 96.69 146 LYS A C 1
ATOM 1085 O O . LYS A 1 146 ? -24.547 15.93 14.883 1 96.69 146 LYS A O 1
ATOM 1090 N N . SER A 1 147 ? -23.734 15.125 13.008 1 95.06 147 SER A N 1
ATOM 1091 C CA . SER A 1 147 ? -23.078 16.391 12.688 1 95.06 147 SER A CA 1
ATOM 1092 C C . SER A 1 147 ? -23.984 17.281 11.844 1 95.06 147 SER A C 1
ATOM 1094 O O . SER A 1 147 ? -23.609 18.406 11.484 1 95.06 147 SER A O 1
ATOM 1096 N N . CYS A 1 148 ? -25.109 16.766 11.469 1 94.44 148 CYS A N 1
ATOM 1097 C CA . CYS A 1 148 ? -26.078 17.516 10.688 1 94.44 148 CYS A CA 1
ATOM 1098 C C . CYS A 1 148 ? -26.828 18.516 11.562 1 94.44 148 CYS A C 1
ATOM 1100 O O . CYS A 1 148 ? -27.188 18.203 12.703 1 94.44 148 CYS A O 1
ATOM 1102 N N . PRO A 1 149 ? -27.062 19.641 11.016 1 93.56 149 PRO A N 1
ATOM 1103 C CA . PRO A 1 149 ? -26.859 20.219 9.695 1 93.56 149 PRO A CA 1
ATOM 1104 C C . PRO A 1 149 ? -25.594 21.062 9.617 1 93.56 149 PRO A C 1
ATOM 1106 O O . PRO A 1 149 ? -25.281 21.641 8.562 1 93.56 149 PRO A O 1
ATOM 1109 N N . GLN A 1 150 ? -24.859 21.141 10.648 1 91.38 150 GLN A N 1
ATOM 1110 C CA . GLN A 1 150 ? -23.703 22.031 10.711 1 91.38 150 GLN A CA 1
ATOM 1111 C C . GLN A 1 150 ? -22.625 21.625 9.711 1 91.38 150 GLN A C 1
ATOM 1113 O O . GLN A 1 150 ? -22.031 22.484 9.047 1 91.38 150 GLN A O 1
ATOM 1118 N N . TRP A 1 151 ? -22.438 20.328 9.664 1 92.25 151 TRP A N 1
ATOM 1119 C CA . TRP A 1 151 ? -21.297 19.875 8.867 1 92.25 151 TRP A CA 1
ATOM 1120 C C . TRP A 1 151 ? -21.75 18.984 7.719 1 92.25 151 TRP A C 1
ATOM 1122 O O . TRP A 1 151 ? -20.938 18.531 6.918 1 92.25 151 TRP A O 1
ATOM 1132 N N . ASN A 1 152 ? -23.016 18.641 7.746 1 93 152 ASN A N 1
ATOM 1133 C CA . ASN A 1 152 ? -23.547 17.797 6.691 1 93 152 ASN A CA 1
ATOM 1134 C C . ASN A 1 152 ? -24.984 18.188 6.324 1 93 152 ASN A C 1
ATOM 1136 O O . ASN A 1 152 ? -25.703 18.75 7.145 1 93 152 ASN A O 1
ATOM 1140 N N . SER A 1 153 ? -25.344 17.906 5.109 1 94.88 153 SER A N 1
ATOM 1141 C CA . SER A 1 153 ? -26.719 18.141 4.703 1 94.88 153 SER A CA 1
ATOM 1142 C C . SER A 1 153 ? -27.594 16.922 4.973 1 94.88 153 SER A C 1
ATOM 1144 O O . SER A 1 153 ? -27.094 15.789 5.02 1 94.88 153 SER A O 1
ATOM 1146 N N . HIS A 1 154 ? -28.859 17.172 5.109 1 96.88 154 HIS A N 1
ATOM 1147 C CA . HIS A 1 154 ? -29.812 16.078 5.301 1 96.88 154 HIS A CA 1
ATOM 1148 C C . HIS A 1 154 ? -29.781 15.125 4.109 1 96.88 154 HIS A C 1
ATOM 1150 O O . HIS A 1 154 ? -29.859 13.906 4.285 1 96.88 154 HIS A O 1
ATOM 1156 N N . SER A 1 155 ? -29.672 15.719 2.979 1 97.44 155 SER A N 1
ATOM 1157 C CA . SER A 1 155 ? -29.656 14.898 1.77 1 97.44 155 SER A CA 1
ATOM 1158 C C . SER A 1 155 ? -28.484 13.922 1.786 1 97.44 155 SER A C 1
ATOM 1160 O O . SER A 1 155 ? -28.656 12.734 1.513 1 97.44 155 SER A O 1
ATOM 1162 N N . THR A 1 156 ? -27.328 14.445 2.129 1 97.25 156 THR A N 1
ATOM 1163 C CA . THR A 1 156 ? -26.141 13.586 2.186 1 97.25 156 THR A CA 1
ATOM 1164 C C . THR A 1 156 ? -26.312 12.508 3.252 1 97.25 156 THR A C 1
ATOM 1166 O O . THR A 1 156 ? -25.922 11.359 3.039 1 97.25 156 THR A O 1
ATOM 1169 N N . CYS A 1 157 ? -26.891 12.828 4.387 1 98.12 157 CYS A N 1
ATOM 1170 C CA . CYS A 1 157 ? -27.125 11.867 5.461 1 98.12 157 CYS A CA 1
ATOM 1171 C C . CYS A 1 157 ? -28.031 10.734 5 1 98.12 157 CYS A C 1
ATOM 1173 O O . CYS A 1 157 ? -27.734 9.562 5.25 1 98.12 157 CYS A O 1
ATOM 1175 N N . TYR A 1 158 ? -29.078 11.102 4.27 1 98.5 158 TYR A N 1
ATOM 1176 C CA . TYR A 1 158 ? -30.031 10.102 3.793 1 98.5 158 TYR A CA 1
ATOM 1177 C C . TYR A 1 158 ? -29.375 9.195 2.75 1 98.5 158 TYR A C 1
ATOM 1179 O O . TYR A 1 158 ? -29.609 7.984 2.75 1 98.5 158 TYR A O 1
ATOM 1187 N N . VAL A 1 159 ? -28.625 9.812 1.903 1 98.56 159 VAL A N 1
ATOM 1188 C CA . VAL A 1 159 ? -27.953 9.039 0.862 1 98.56 159 VAL A CA 1
ATOM 1189 C C . VAL A 1 159 ? -27 8.047 1.497 1 98.56 159 VAL A C 1
ATOM 1191 O O . VAL A 1 159 ? -27 6.859 1.156 1 98.56 159 VAL A O 1
ATOM 1194 N N . ARG A 1 160 ? -26.172 8.477 2.451 1 98.69 160 ARG A N 1
ATOM 1195 C CA . ARG A 1 160 ? -25.203 7.617 3.131 1 98.69 160 ARG A CA 1
ATOM 1196 C C . ARG A 1 160 ? -25.906 6.5 3.891 1 98.69 160 ARG A C 1
ATOM 1198 O O . ARG A 1 160 ? -25.484 5.34 3.832 1 98.69 160 ARG A O 1
ATOM 1205 N N . MET A 1 161 ? -27 6.879 4.527 1 98.69 161 MET A N 1
ATOM 1206 C CA . MET A 1 161 ? -27.75 5.871 5.273 1 98.69 161 MET A CA 1
ATOM 1207 C C . MET A 1 161 ? -28.391 4.855 4.328 1 98.69 161 MET A C 1
ATOM 1209 O O . MET A 1 161 ? -28.391 3.656 4.613 1 98.69 161 MET A O 1
ATOM 1213 N N . ALA A 1 162 ? -28.938 5.312 3.229 1 98.75 162 ALA A N 1
ATOM 1214 C CA . ALA A 1 162 ? -29.531 4.414 2.242 1 98.75 162 ALA A CA 1
ATOM 1215 C C . ALA A 1 162 ? -28.5 3.432 1.704 1 98.75 162 ALA A C 1
ATOM 1217 O O . ALA A 1 162 ? -28.766 2.232 1.599 1 98.75 162 ALA A O 1
ATOM 1218 N N . ILE A 1 163 ? -27.297 3.932 1.406 1 98.81 163 ILE A N 1
ATOM 1219 C CA . ILE A 1 163 ? -26.219 3.074 0.915 1 98.81 163 ILE A CA 1
ATOM 1220 C C . ILE A 1 163 ? -25.875 2.031 1.973 1 98.81 163 ILE A C 1
ATOM 1222 O O . ILE A 1 163 ? -25.688 0.854 1.655 1 98.81 163 ILE A O 1
ATOM 1226 N N . SER A 1 164 ? -25.797 2.473 3.211 1 98.69 164 SER A N 1
ATOM 1227 C CA . SER A 1 164 ? -25.469 1.57 4.309 1 98.69 164 SER A CA 1
ATOM 1228 C C . SER A 1 164 ? -26.516 0.467 4.445 1 98.69 164 SER A C 1
ATOM 1230 O O . SER A 1 164 ? -26.172 -0.709 4.578 1 98.69 164 SER A O 1
ATOM 1232 N N . ILE A 1 165 ? -27.766 0.808 4.375 1 98.69 165 ILE A N 1
ATOM 1233 C CA . ILE A 1 165 ? -28.844 -0.151 4.52 1 98.69 165 ILE A CA 1
ATOM 1234 C C . ILE A 1 165 ? -28.797 -1.16 3.373 1 98.69 165 ILE A C 1
ATOM 1236 O O . ILE A 1 165 ? -28.891 -2.369 3.598 1 98.69 165 ILE A O 1
ATOM 1240 N N . VAL A 1 166 ? -28.625 -0.692 2.18 1 98.75 166 VAL A N 1
ATOM 1241 C CA . VAL A 1 166 ? -28.516 -1.566 1.017 1 98.75 166 VAL A CA 1
ATOM 1242 C C . VAL A 1 166 ? -27.328 -2.514 1.182 1 98.75 166 VAL A C 1
ATOM 1244 O O . VAL A 1 166 ? -27.438 -3.701 0.866 1 98.75 166 VAL A O 1
ATOM 1247 N N . SER A 1 167 ? -26.203 -2.021 1.688 1 98.75 167 SER A N 1
ATOM 1248 C CA . SER A 1 167 ? -25.016 -2.842 1.882 1 98.75 167 SER A CA 1
ATOM 1249 C C . SER A 1 167 ? -25.25 -3.91 2.943 1 98.75 167 SER A C 1
ATOM 1251 O O . SER A 1 167 ? -24.781 -5.039 2.809 1 98.75 167 SER A O 1
ATOM 1253 N N . TRP A 1 168 ? -26.031 -3.572 3.984 1 98.25 168 TRP A N 1
ATOM 1254 C CA . TRP A 1 168 ? -26.375 -4.562 5.004 1 98.25 168 TRP A CA 1
ATOM 1255 C C . TRP A 1 168 ? -27.297 -5.633 4.438 1 98.25 168 TRP A C 1
ATOM 1257 O O . TRP A 1 168 ? -27.141 -6.82 4.73 1 98.25 168 TRP A O 1
ATOM 1267 N N . ILE A 1 169 ? -28.203 -5.277 3.615 1 98.5 169 ILE A N 1
ATOM 1268 C CA . ILE A 1 169 ? -29.141 -6.211 3.008 1 98.5 169 ILE A CA 1
ATOM 1269 C C . ILE A 1 169 ? -28.391 -7.148 2.061 1 98.5 169 ILE A C 1
ATOM 1271 O O . ILE A 1 169 ? -28.734 -8.336 1.961 1 98.5 169 ILE A O 1
ATOM 1275 N N . ALA A 1 170 ? -27.344 -6.621 1.478 1 98.62 170 ALA A N 1
ATOM 1276 C CA . ALA A 1 170 ? -26.609 -7.402 0.491 1 98.62 170 ALA A CA 1
ATOM 1277 C C . ALA A 1 170 ? -25.562 -8.289 1.163 1 98.62 170 ALA A C 1
ATOM 1279 O O . ALA A 1 170 ? -25.344 -9.43 0.748 1 98.62 170 ALA A O 1
ATOM 1280 N N . VAL A 1 171 ? -24.922 -7.793 2.238 1 98.31 171 VAL A N 1
ATOM 1281 C CA . VAL A 1 171 ? -23.781 -8.492 2.797 1 98.31 171 VAL A CA 1
ATOM 1282 C C . VAL A 1 171 ? -24.234 -9.773 3.498 1 98.31 171 VAL A C 1
ATOM 1284 O O . VAL A 1 171 ? -23.531 -10.773 3.5 1 98.31 171 VAL A O 1
ATOM 1287 N N . ILE A 1 172 ? -25.422 -9.828 4.051 1 96.88 172 ILE A N 1
ATOM 1288 C CA . ILE A 1 172 ? -25.922 -10.977 4.793 1 96.88 172 ILE A CA 1
ATOM 1289 C C . ILE A 1 172 ? -26.125 -12.156 3.846 1 96.88 172 ILE A C 1
ATOM 1291 O O . ILE A 1 172 ? -25.516 -13.219 4.027 1 96.88 172 ILE A O 1
ATOM 1295 N N . PRO A 1 173 ? -26.906 -11.984 2.744 1 97.31 173 PRO A N 1
ATOM 1296 C CA . PRO A 1 173 ? -27 -13.109 1.815 1 97.31 173 PRO A CA 1
ATOM 1297 C C . PRO A 1 173 ? -25.688 -13.406 1.113 1 97.31 173 PRO A C 1
ATOM 1299 O O . PRO A 1 173 ? -25.422 -14.555 0.745 1 97.31 173 PRO A O 1
ATOM 1302 N N . MET A 1 174 ? -24.828 -12.422 0.896 1 97.81 174 MET A N 1
ATOM 1303 C CA . MET A 1 174 ? -23.516 -12.656 0.322 1 97.81 174 MET A CA 1
ATOM 1304 C C . MET A 1 174 ? -22.75 -13.719 1.115 1 97.81 174 MET A C 1
ATOM 1306 O O . MET A 1 174 ? -22.281 -14.703 0.55 1 97.81 174 MET A O 1
ATOM 1310 N N . ILE A 1 175 ? -22.766 -13.5 2.443 1 96.31 175 ILE A N 1
ATOM 1311 C CA . ILE A 1 175 ? -22.016 -14.391 3.324 1 96.31 175 ILE A CA 1
ATOM 1312 C C . ILE A 1 175 ? -22.766 -15.719 3.463 1 96.31 175 ILE A C 1
ATOM 1314 O O . ILE A 1 175 ? -22.141 -16.781 3.395 1 96.31 175 ILE A O 1
ATOM 1318 N N . ALA A 1 176 ? -24.078 -15.734 3.623 1 96.06 176 ALA A N 1
ATOM 1319 C CA . ALA A 1 176 ? -24.875 -16.938 3.799 1 96.06 176 ALA A CA 1
ATOM 1320 C C . ALA A 1 176 ? -24.766 -17.859 2.578 1 96.06 176 ALA A C 1
ATOM 1322 O O . ALA A 1 176 ? -24.5 -19.047 2.711 1 96.06 176 ALA A O 1
ATOM 1323 N N . CYS A 1 177 ? -24.891 -17.297 1.375 1 96.06 177 CYS A N 1
ATOM 1324 C CA . CYS A 1 177 ? -24.828 -18.094 0.156 1 96.06 177 CYS A CA 1
ATOM 1325 C C . CYS A 1 177 ? -23.422 -18.609 -0.102 1 96.06 177 CYS A C 1
ATOM 1327 O O . CYS A 1 177 ? -23.234 -19.734 -0.538 1 96.06 177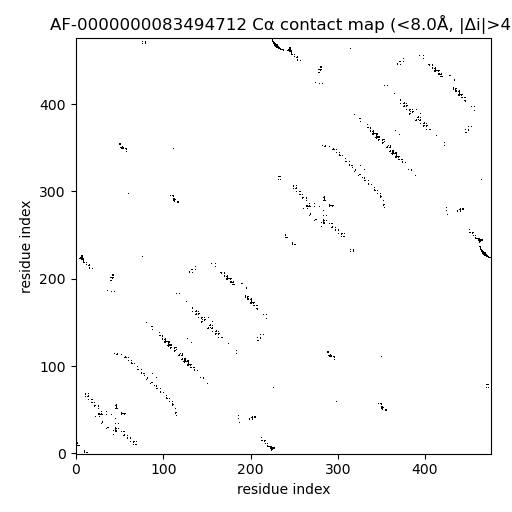 CYS A O 1
ATOM 1329 N N . ALA A 1 178 ? -22.469 -17.781 0.186 1 94.88 178 ALA A N 1
ATOM 1330 C CA . ALA A 1 178 ? -21.078 -18.219 0.022 1 94.88 178 ALA A CA 1
ATOM 1331 C C . ALA A 1 178 ? -20.766 -19.406 0.928 1 94.88 178 ALA A C 1
ATOM 1333 O O . ALA A 1 178 ? -20.031 -20.312 0.539 1 94.88 178 ALA A O 1
ATOM 1334 N N . SER A 1 179 ? -21.328 -19.391 2.146 1 93.62 179 SER A N 1
ATOM 1335 C CA . SER A 1 179 ? -21.047 -20.453 3.115 1 93.62 179 SER A CA 1
ATOM 1336 C C . SER A 1 179 ? -21.672 -21.781 2.686 1 93.62 179 SER A C 1
ATOM 1338 O O . SER A 1 179 ? -21.281 -22.844 3.186 1 93.62 179 SER A O 1
ATOM 1340 N N . LEU A 1 180 ? -22.578 -21.766 1.742 1 93.69 180 LEU A N 1
ATOM 1341 C CA . LEU A 1 180 ? -23.281 -22.969 1.303 1 93.69 180 LEU A CA 1
ATOM 1342 C C . LEU A 1 180 ? -22.594 -23.594 0.084 1 93.69 180 LEU A C 1
ATOM 1344 O O . LEU A 1 180 ? -22.984 -24.672 -0.364 1 93.69 180 LEU A O 1
ATOM 1348 N N . ILE A 1 181 ? -21.625 -22.844 -0.409 1 91.56 181 ILE A N 1
ATOM 1349 C CA . ILE A 1 181 ? -20.875 -23.359 -1.547 1 91.56 181 ILE A CA 1
ATOM 1350 C C . ILE A 1 181 ? -19.828 -24.359 -1.061 1 91.56 181 ILE A C 1
ATOM 1352 O O . ILE A 1 181 ? -18.984 -24.031 -0.219 1 91.56 181 ILE A O 1
ATOM 1356 N N . SER A 1 182 ? -19.734 -25.5 -1.579 1 86.06 182 SER A N 1
ATOM 1357 C CA . SER A 1 182 ? -18.938 -26.609 -1.062 1 86.06 182 SER A CA 1
ATOM 1358 C C . SER A 1 182 ? -17.594 -26.688 -1.765 1 86.06 182 SER A C 1
ATOM 1360 O O . SER A 1 182 ? -16.656 -27.328 -1.266 1 86.06 182 SER A O 1
ATOM 1362 N N . ILE A 1 183 ? -17.609 -26.078 -2.973 1 83.94 183 ILE A N 1
ATOM 1363 C CA . ILE A 1 183 ? -16.375 -26.188 -3.744 1 83.94 183 ILE A CA 1
ATOM 1364 C C . ILE A 1 183 ? -15.914 -24.797 -4.176 1 83.94 183 ILE A C 1
ATOM 1366 O O . ILE A 1 183 ? -16.734 -23.922 -4.488 1 83.94 183 ILE A O 1
ATOM 1370 N N . THR A 1 184 ? -14.648 -24.609 -4.121 1 83.81 184 THR A N 1
ATOM 1371 C CA . THR A 1 184 ? -14.086 -23.375 -4.625 1 83.81 184 THR A CA 1
ATOM 1372 C C . THR A 1 184 ? -13.641 -23.516 -6.078 1 83.81 184 THR A C 1
ATOM 1374 O O . THR A 1 184 ? -12.758 -24.328 -6.383 1 83.81 184 THR A O 1
ATOM 1377 N N . LYS A 1 185 ? -14.328 -22.875 -6.898 1 85.12 185 LYS A N 1
ATOM 1378 C CA . LYS A 1 185 ? -13.969 -22.875 -8.312 1 85.12 185 LYS A CA 1
ATOM 1379 C C . LYS A 1 185 ? -14.344 -21.562 -8.984 1 85.12 185 LYS A C 1
ATOM 1381 O O . LYS A 1 185 ? -15.086 -20.766 -8.414 1 85.12 185 LYS A O 1
ATOM 1386 N N . ILE A 1 186 ? -13.844 -21.406 -10.211 1 86.19 186 ILE A N 1
ATOM 1387 C CA . ILE A 1 186 ? -14.062 -20.156 -10.922 1 86.19 186 ILE A CA 1
ATOM 1388 C C . ILE A 1 186 ? -15.125 -20.359 -12.008 1 86.19 186 ILE A C 1
ATOM 1390 O O . ILE A 1 186 ? -15.984 -19.484 -12.211 1 86.19 186 ILE A O 1
ATOM 1394 N N . ASP A 1 187 ? -15.141 -21.5 -12.609 1 85.75 187 ASP A N 1
ATOM 1395 C CA . ASP A 1 187 ? -16.047 -21.766 -13.734 1 85.75 187 ASP A CA 1
ATOM 1396 C C . ASP A 1 187 ? -17.359 -22.359 -13.25 1 85.75 187 ASP A C 1
ATOM 1398 O O . ASP A 1 187 ? -17.422 -23.531 -12.891 1 85.75 187 ASP A O 1
ATOM 1402 N N . TRP A 1 188 ? -18.406 -21.469 -13.266 1 88.38 188 TRP A N 1
ATOM 1403 C CA . TRP A 1 188 ? -19.734 -21.906 -12.867 1 88.38 188 TRP A CA 1
ATOM 1404 C C . TRP A 1 188 ? -20.656 -22.016 -14.078 1 88.38 188 TRP A C 1
ATOM 1406 O O . TRP A 1 188 ? -20.734 -21.094 -14.891 1 88.38 188 TRP A O 1
ATOM 1416 N N . ILE A 1 189 ? -21.328 -23.094 -14.18 1 86.5 189 ILE A N 1
ATOM 1417 C CA . ILE A 1 189 ? -22.281 -23.359 -15.25 1 86.5 189 ILE A CA 1
ATOM 1418 C C . ILE A 1 189 ? -23.703 -23.359 -14.688 1 86.5 189 ILE A C 1
ATOM 1420 O O . ILE A 1 189 ? -23.984 -24.031 -13.703 1 86.5 189 ILE A O 1
ATOM 1424 N N . PRO A 1 190 ? -24.484 -22.609 -15.398 1 88.62 190 PRO A N 1
ATOM 1425 C CA . PRO A 1 190 ? -25.875 -22.594 -14.914 1 88.62 190 PRO A CA 1
ATOM 1426 C C . PRO A 1 190 ? -26.469 -24 -14.82 1 88.62 190 PRO A C 1
ATOM 1428 O O . PRO A 1 190 ? -26.281 -24.812 -15.711 1 88.62 190 PRO A O 1
ATOM 1431 N N . GLY A 1 191 ? -27.078 -24.25 -13.695 1 89.31 191 GLY A N 1
ATOM 1432 C CA . GLY A 1 191 ? -27.734 -25.547 -13.531 1 89.31 191 GLY A CA 1
ATOM 1433 C C . GLY A 1 191 ? -26.953 -26.484 -12.641 1 89.31 191 GLY A C 1
ATOM 1434 O O . GLY A 1 191 ? -27.516 -27.453 -12.109 1 89.31 191 GLY A O 1
ATOM 1435 N N . GLU A 1 192 ? -25.703 -26.219 -12.492 1 90.19 192 GLU A N 1
ATOM 1436 C CA . GLU A 1 192 ? -24.906 -27.109 -11.656 1 90.19 192 GLU A CA 1
ATOM 1437 C C . GLU A 1 192 ? -25.156 -26.859 -10.172 1 90.19 192 GLU A C 1
ATOM 1439 O O . GLU A 1 192 ? -25.781 -25.844 -9.812 1 90.19 192 GLU A O 1
ATOM 1444 N N . LYS A 1 193 ? -24.734 -27.859 -9.43 1 90.5 193 LYS A N 1
ATOM 1445 C CA . LYS A 1 193 ? -24.922 -27.766 -7.98 1 90.5 193 LYS A CA 1
ATOM 1446 C C . LYS A 1 193 ? -24.312 -26.484 -7.422 1 90.5 193 LYS A C 1
ATOM 1448 O O . LYS A 1 193 ? -23.203 -26.109 -7.82 1 90.5 193 LYS A O 1
ATOM 1453 N N . ASP A 1 194 ? -24.922 -25.688 -6.57 1 92.94 194 ASP A N 1
ATOM 1454 C CA . ASP A 1 194 ? -24.469 -24.531 -5.805 1 92.94 194 ASP A CA 1
ATOM 1455 C C . ASP A 1 194 ? -24.375 -23.281 -6.684 1 92.94 194 ASP A C 1
ATOM 1457 O O . ASP A 1 194 ? -23.938 -22.219 -6.227 1 92.94 194 ASP A O 1
ATOM 1461 N N . TYR A 1 195 ? -24.75 -23.453 -7.922 1 93 195 TYR A N 1
ATOM 1462 C CA . TYR A 1 195 ? -24.656 -22.312 -8.836 1 93 195 TYR A CA 1
ATOM 1463 C C . TYR A 1 195 ? -25.5 -21.141 -8.336 1 93 195 TYR A C 1
ATOM 1465 O O . TYR A 1 195 ? -25.047 -20 -8.383 1 93 195 TYR A O 1
ATOM 1473 N N . THR A 1 196 ? -26.688 -21.453 -7.949 1 94 196 THR A N 1
ATOM 1474 C CA . THR A 1 196 ? -27.578 -20.391 -7.488 1 94 196 THR A CA 1
ATOM 1475 C C . THR A 1 196 ? -26.969 -19.656 -6.289 1 94 196 THR A C 1
ATOM 1477 O O . THR A 1 196 ? -27.062 -18.438 -6.188 1 94 196 THR A O 1
ATOM 1480 N N . TYR A 1 197 ? -26.375 -20.359 -5.41 1 95.56 197 TYR A N 1
ATOM 1481 C CA . TYR A 1 197 ? -25.703 -19.75 -4.27 1 95.56 197 TYR A CA 1
ATOM 1482 C C . TYR A 1 197 ? -24.578 -18.844 -4.723 1 95.56 197 TYR A C 1
ATOM 1484 O O . TYR A 1 197 ? -24.438 -17.719 -4.227 1 95.56 197 TYR A O 1
ATOM 1492 N N . HIS A 1 198 ? -23.797 -19.391 -5.641 1 94.56 198 HIS A N 1
ATOM 1493 C CA . HIS A 1 198 ? -22.703 -18.594 -6.195 1 94.56 198 HIS A CA 1
ATOM 1494 C C . HIS A 1 198 ? -23.234 -17.312 -6.848 1 94.56 198 HIS A C 1
ATOM 1496 O O . HIS A 1 198 ? -22.719 -16.219 -6.602 1 94.56 198 HIS A O 1
ATOM 1502 N N . PHE A 1 199 ? -24.281 -17.5 -7.609 1 94.75 199 PHE A N 1
ATOM 1503 C CA . PHE A 1 199 ? -24.859 -16.406 -8.375 1 94.75 199 PHE A CA 1
ATOM 1504 C C . PHE A 1 199 ? -25.375 -15.312 -7.449 1 94.75 199 PHE A C 1
ATOM 1506 O O . PHE A 1 199 ? -25.062 -14.141 -7.625 1 94.75 199 PHE A O 1
ATOM 1513 N N . VAL A 1 200 ? -26.109 -15.648 -6.484 1 96.5 200 VAL A N 1
ATOM 1514 C CA . VAL A 1 200 ? -26.688 -14.703 -5.543 1 96.5 200 VAL A CA 1
ATOM 1515 C C . VAL A 1 200 ? -25.594 -14.039 -4.727 1 96.5 200 VAL A C 1
ATOM 1517 O O . VAL A 1 200 ? -25.594 -12.82 -4.543 1 96.5 200 VAL A O 1
ATOM 1520 N N . SER A 1 201 ? -24.672 -14.789 -4.285 1 97.12 201 SER A N 1
ATOM 1521 C CA . SER A 1 201 ? -23.562 -14.258 -3.504 1 97.12 201 SER A CA 1
ATOM 1522 C C . SER A 1 201 ? -22.75 -13.242 -4.309 1 97.12 201 SER A C 1
ATOM 1524 O O . SER A 1 201 ? -22.406 -12.18 -3.799 1 97.12 201 SER A O 1
ATOM 1526 N N . ALA A 1 202 ? -22.531 -13.578 -5.527 1 96.81 202 ALA A N 1
ATOM 1527 C CA . ALA A 1 202 ? -21.734 -12.703 -6.387 1 96.81 202 ALA A CA 1
ATOM 1528 C C . ALA A 1 202 ? -22.453 -11.375 -6.633 1 96.81 202 ALA A C 1
ATOM 1530 O O . ALA A 1 202 ? -21.844 -10.312 -6.566 1 96.81 202 ALA A O 1
ATOM 1531 N N . ILE A 1 203 ? -23.734 -11.43 -6.891 1 97.5 203 ILE A N 1
ATOM 1532 C CA . ILE A 1 203 ? -24.516 -10.219 -7.105 1 97.5 203 ILE A CA 1
ATOM 1533 C C . ILE A 1 203 ? -24.469 -9.344 -5.855 1 97.5 203 ILE A C 1
ATOM 1535 O O . ILE A 1 203 ? -24.297 -8.125 -5.945 1 97.5 203 ILE A O 1
ATOM 1539 N N . CYS A 1 204 ? -24.625 -9.961 -4.738 1 98.06 204 CYS A N 1
ATOM 1540 C CA . CYS A 1 204 ? -24.578 -9.242 -3.467 1 98.06 204 CYS A CA 1
ATOM 1541 C C . CYS A 1 204 ? -23.203 -8.641 -3.232 1 98.06 204 CYS A C 1
ATOM 1543 O O . CYS A 1 204 ? -23.078 -7.512 -2.754 1 98.06 204 CYS A O 1
ATOM 1545 N N . GLU A 1 205 ? -22.234 -9.383 -3.572 1 97.81 205 GLU A N 1
ATOM 1546 C CA . GLU A 1 205 ? -20.859 -8.906 -3.441 1 97.81 205 GLU A CA 1
ATOM 1547 C C . GLU A 1 205 ? -20.641 -7.633 -4.254 1 97.81 205 GLU A C 1
ATOM 1549 O O . GLU A 1 205 ? -20.094 -6.652 -3.742 1 97.81 205 GLU A O 1
ATOM 1554 N N . TRP A 1 206 ? -21.031 -7.645 -5.465 1 97.69 206 TRP A N 1
ATOM 1555 C CA . TRP A 1 206 ? -20.891 -6.48 -6.328 1 97.69 206 TRP A CA 1
ATOM 1556 C C . TRP A 1 206 ? -21.719 -5.309 -5.797 1 97.69 206 TRP A C 1
ATOM 1558 O O . TRP A 1 206 ? -21.281 -4.156 -5.863 1 97.69 206 TRP A O 1
ATOM 1568 N N . THR A 1 207 ? -22.844 -5.598 -5.293 1 98.25 207 THR A N 1
ATOM 1569 C CA . THR A 1 207 ? -23.703 -4.559 -4.727 1 98.25 207 THR A CA 1
ATOM 1570 C C . THR A 1 207 ? -23 -3.865 -3.559 1 98.25 207 THR A C 1
ATOM 1572 O O . THR A 1 207 ? -22.969 -2.635 -3.486 1 98.25 207 THR A O 1
ATOM 1575 N N . VAL A 1 208 ? -22.422 -4.637 -2.684 1 98.5 208 VAL A N 1
ATOM 1576 C CA . VAL A 1 208 ? -21.734 -4.078 -1.526 1 98.5 208 VAL A CA 1
ATOM 1577 C C . VAL A 1 208 ? -20.516 -3.281 -1.989 1 98.5 208 VAL A C 1
ATOM 1579 O O . VAL A 1 208 ? -20.281 -2.17 -1.51 1 98.5 208 VAL A O 1
ATOM 1582 N N . ALA A 1 209 ? -19.766 -3.83 -2.932 1 97.75 209 ALA A N 1
ATOM 1583 C CA . ALA A 1 209 ? -18.578 -3.152 -3.447 1 97.75 209 ALA A CA 1
ATOM 1584 C C . ALA A 1 209 ? -18.938 -1.802 -4.059 1 97.75 209 ALA A C 1
ATOM 1586 O O . ALA A 1 209 ? -18.281 -0.796 -3.789 1 97.75 209 ALA A O 1
ATOM 1587 N N . PHE A 1 210 ? -19.984 -1.733 -4.832 1 97.25 210 PHE A N 1
ATOM 1588 C CA . PHE A 1 210 ? -20.438 -0.478 -5.422 1 97.25 210 PHE A CA 1
ATOM 1589 C C . PHE A 1 210 ? -20.953 0.469 -4.348 1 97.25 210 PHE A C 1
ATOM 1591 O O . PHE A 1 210 ? -20.812 1.688 -4.461 1 97.25 210 PHE A O 1
ATOM 1598 N N . GLY A 1 211 ? -21.609 -0.148 -3.385 1 98.25 211 GLY A N 1
ATOM 1599 C CA . GLY A 1 211 ? -22 0.658 -2.238 1 98.25 211 GLY A CA 1
ATOM 1600 C C . GLY A 1 211 ? -20.844 1.39 -1.6 1 98.25 211 GLY A C 1
ATOM 1601 O O . GLY A 1 211 ? -20.938 2.582 -1.303 1 98.25 211 GLY A O 1
ATOM 1602 N N . PHE A 1 212 ? -19.734 0.702 -1.407 1 98.62 212 PHE A N 1
ATOM 1603 C CA . PHE A 1 212 ? -18.547 1.323 -0.842 1 98.62 212 PHE A CA 1
ATOM 1604 C C . PHE A 1 212 ? -18.062 2.463 -1.728 1 98.62 212 PHE A C 1
ATOM 1606 O O . PHE A 1 212 ? -17.75 3.551 -1.235 1 98.62 212 PHE A O 1
ATOM 1613 N N . ILE A 1 213 ? -18.016 2.236 -3.014 1 98.25 213 ILE A N 1
ATOM 1614 C CA . ILE A 1 213 ? -17.531 3.234 -3.961 1 98.25 213 ILE A CA 1
ATOM 1615 C C . ILE A 1 213 ? -18.422 4.473 -3.908 1 98.25 213 ILE A C 1
ATOM 1617 O O . ILE A 1 213 ? -17.922 5.598 -3.807 1 98.25 213 ILE A O 1
ATOM 1621 N N . PHE A 1 214 ? -19.688 4.27 -3.945 1 98.19 214 PHE A N 1
ATOM 1622 C CA . PHE A 1 214 ? -20.625 5.383 -3.914 1 98.19 214 PHE A CA 1
ATOM 1623 C C . PHE A 1 214 ? -20.547 6.129 -2.588 1 98.19 214 PHE A C 1
ATOM 1625 O O . PHE A 1 214 ? -20.688 7.352 -2.547 1 98.19 214 PHE A O 1
ATOM 1632 N N . PHE A 1 215 ? -20.391 5.383 -1.551 1 98.69 215 PHE A N 1
ATOM 1633 C CA . PHE A 1 215 ? -20.266 6.027 -0.247 1 98.69 215 PHE A CA 1
ATOM 1634 C C . PHE A 1 215 ? -19.047 6.953 -0.209 1 98.69 215 PHE A C 1
ATOM 1636 O O . PHE A 1 215 ? -19.156 8.102 0.222 1 98.69 215 PHE A O 1
ATOM 1643 N N . PHE A 1 216 ? -17.906 6.504 -0.678 1 98.5 216 PHE A N 1
ATOM 1644 C CA . PHE A 1 216 ? -16.688 7.305 -0.651 1 98.5 216 PHE A CA 1
ATOM 1645 C C . PHE A 1 216 ? -16.781 8.469 -1.632 1 98.5 216 PHE A C 1
ATOM 1647 O O . PHE A 1 216 ? -16.125 9.492 -1.453 1 98.5 216 PHE A O 1
ATOM 1654 N N . LEU A 1 217 ? -17.641 8.281 -2.639 1 97.81 217 LEU A N 1
ATOM 1655 C CA . LEU A 1 217 ? -17.922 9.398 -3.535 1 97.81 217 LEU A CA 1
ATOM 1656 C C . LEU A 1 217 ? -18.531 10.57 -2.768 1 97.81 217 LEU A C 1
ATOM 1658 O O . LEU A 1 217 ? -18.234 11.727 -3.07 1 97.81 217 LEU A O 1
ATOM 1662 N N . THR A 1 218 ? -19.266 10.305 -1.762 1 97.56 218 THR A N 1
ATOM 1663 C CA . THR A 1 218 ? -19.906 11.359 -0.976 1 97.56 218 THR A CA 1
ATOM 1664 C C . THR A 1 218 ? -18.875 12.109 -0.14 1 97.56 218 THR A C 1
ATOM 1666 O O . THR A 1 218 ? -19.141 13.219 0.335 1 97.56 218 THR A O 1
ATOM 1669 N N . PHE A 1 219 ? -17.719 11.492 0.078 1 97.12 219 PHE A N 1
ATOM 1670 C CA . PHE A 1 219 ? -16.672 12.133 0.879 1 97.12 219 PHE A CA 1
ATOM 1671 C C . PHE A 1 219 ? -16.047 13.297 0.122 1 97.12 219 PHE A C 1
ATOM 1673 O O . PHE A 1 219 ? -15.484 14.203 0.731 1 97.12 219 PHE A O 1
ATOM 1680 N N . ILE A 1 220 ? -16.141 13.258 -1.189 1 95.81 220 ILE A N 1
ATOM 1681 C CA . ILE A 1 220 ? -15.422 14.234 -2.014 1 95.81 220 ILE A CA 1
ATOM 1682 C C . ILE A 1 220 ? -15.883 15.641 -1.657 1 95.81 220 ILE A C 1
ATOM 1684 O O . ILE A 1 220 ? -15.062 16.547 -1.46 1 95.81 220 ILE A O 1
ATOM 1688 N N . ARG A 1 221 ? -17.156 15.82 -1.456 1 92.56 221 ARG A N 1
ATOM 1689 C CA . ARG A 1 221 ? -17.688 17.141 -1.111 1 92.56 221 ARG A CA 1
ATOM 1690 C C . ARG A 1 221 ? -17.188 17.578 0.261 1 92.56 221 ARG A C 1
ATOM 1692 O O . ARG A 1 221 ? -16.797 18.734 0.445 1 92.56 221 ARG A O 1
ATOM 1699 N N . ASP A 1 222 ? -17.172 16.656 1.233 1 93.25 222 ASP A N 1
ATOM 1700 C CA . ASP A 1 222 ? -16.719 16.969 2.586 1 93.25 222 ASP A CA 1
ATOM 1701 C C . ASP A 1 222 ? -15.25 17.391 2.59 1 93.25 222 ASP A C 1
ATOM 1703 O O . ASP A 1 222 ? -14.82 18.172 3.436 1 93.25 222 ASP A O 1
ATOM 1707 N N . PHE A 1 223 ? -14.5 16.859 1.649 1 95.62 223 PHE A N 1
ATOM 1708 C CA . PHE A 1 223 ? -13.055 17.031 1.64 1 95.62 223 PHE A CA 1
ATOM 1709 C C . PHE A 1 223 ? -12.656 18.297 0.894 1 95.62 223 PHE A C 1
ATOM 1711 O O . PHE A 1 223 ? -11.508 18.75 0.97 1 95.62 223 PHE A O 1
ATOM 1718 N N . GLN A 1 224 ? -13.57 18.875 0.153 1 93 224 GLN A N 1
ATOM 1719 C CA . GLN A 1 224 ? -13.273 20.047 -0.655 1 93 224 GLN A CA 1
ATOM 1720 C C . GLN A 1 224 ? -13.031 21.281 0.225 1 93 224 GLN A C 1
ATOM 1722 O O . GLN A 1 224 ? -12.219 22.141 -0.119 1 93 224 GLN A O 1
ATOM 1727 N N . GLY A 1 225 ? -13.633 21.375 1.385 1 90.88 225 GLY A N 1
ATOM 1728 C CA . GLY A 1 225 ? -13.508 22.516 2.266 1 90.88 225 GLY A CA 1
ATOM 1729 C C . GLY A 1 225 ? -12.461 22.328 3.35 1 90.88 225 GLY A C 1
ATOM 1730 O O . GLY A 1 225 ? -12.508 22.984 4.391 1 90.88 225 GLY A O 1
ATOM 1731 N N . VAL A 1 226 ? -11.594 21.375 3.115 1 94.31 226 VAL A N 1
ATOM 1732 C CA . VAL A 1 226 ? -10.633 21.047 4.164 1 94.31 226 VAL A CA 1
ATOM 1733 C C . VAL A 1 226 ? -9.211 21.141 3.611 1 94.31 226 VAL A C 1
ATOM 1735 O O . VAL A 1 226 ? -8.93 20.625 2.52 1 94.31 226 VAL A O 1
ATOM 1738 N N . THR A 1 227 ? -8.344 21.781 4.312 1 94.12 227 THR A N 1
ATOM 1739 C CA . THR A 1 227 ? -6.922 21.812 3.98 1 94.12 227 THR A CA 1
ATOM 1740 C C . THR A 1 227 ? -6.094 21.172 5.09 1 94.12 227 THR A C 1
ATOM 1742 O O . THR A 1 227 ? -6.371 21.375 6.273 1 94.12 227 THR A O 1
ATOM 1745 N N . LEU A 1 228 ? -5.227 20.359 4.652 1 94.38 228 LEU A N 1
ATOM 1746 C CA . LEU A 1 228 ? -4.266 19.766 5.57 1 94.38 228 LEU A CA 1
ATOM 1747 C C . LEU A 1 228 ? -2.871 20.344 5.352 1 94.38 228 LEU A C 1
ATOM 1749 O O . LEU A 1 228 ? -2.42 20.469 4.211 1 94.38 228 LEU A O 1
ATOM 1753 N N . ARG A 1 229 ? -2.223 20.812 6.414 1 93.31 229 ARG A N 1
ATOM 1754 C CA . ARG A 1 229 ? -0.843 21.281 6.383 1 93.31 229 ARG A CA 1
ATOM 1755 C C . ARG A 1 229 ? 0.042 20.453 7.312 1 93.31 229 ARG A C 1
ATOM 1757 O O . ARG A 1 229 ? -0.322 20.219 8.469 1 93.31 229 ARG A O 1
ATOM 1764 N N . ILE A 1 230 ? 1.148 20 6.73 1 93.88 230 ILE A N 1
ATOM 1765 C CA . ILE A 1 230 ? 2.105 19.266 7.559 1 93.88 230 ILE A CA 1
ATOM 1766 C C . ILE A 1 230 ? 3.211 20.219 8.023 1 93.88 230 ILE A C 1
ATOM 1768 O O . ILE A 1 230 ? 3.934 20.781 7.203 1 93.88 230 ILE A O 1
ATOM 1772 N N . LEU A 1 231 ? 3.33 20.375 9.273 1 93.94 231 LEU A N 1
ATOM 1773 C CA . LEU A 1 231 ? 4.391 21.172 9.875 1 93.94 231 LEU A CA 1
ATOM 1774 C C . LEU A 1 231 ? 5.543 20.281 10.336 1 93.94 231 LEU A C 1
ATOM 1776 O O . LEU A 1 231 ? 5.32 19.266 11.008 1 93.94 231 LEU A O 1
ATOM 1780 N N . THR A 1 232 ? 6.672 20.609 9.859 1 94.75 232 THR A N 1
ATOM 1781 C CA . THR A 1 232 ? 7.879 19.891 10.234 1 94.75 232 THR A CA 1
ATOM 1782 C C . THR A 1 232 ? 8.711 20.703 11.227 1 94.75 232 THR A C 1
ATOM 1784 O O . THR A 1 232 ? 9.094 21.828 10.93 1 94.75 232 THR A O 1
ATOM 1787 N N . GLU A 1 233 ? 8.891 20.172 12.398 1 93.25 233 GLU A N 1
ATOM 1788 C CA . GLU A 1 233 ? 9.711 20.812 13.422 1 93.25 233 GLU A CA 1
ATOM 1789 C C . GLU A 1 233 ? 10.953 20 13.734 1 93.25 233 GLU A C 1
ATOM 1791 O O . GLU A 1 233 ? 10.852 18.797 14 1 93.25 233 GLU A O 1
ATOM 1796 N N . ILE A 1 234 ? 12.078 20.625 13.664 1 92 234 ILE A N 1
ATOM 1797 C CA . ILE A 1 234 ? 13.336 19.969 13.992 1 92 234 ILE A CA 1
ATOM 1798 C C . ILE A 1 234 ? 13.805 20.391 15.383 1 92 234 ILE A C 1
ATOM 1800 O O . ILE A 1 234 ? 13.844 21.578 15.688 1 92 234 ILE A O 1
ATOM 1804 N N . HIS A 1 235 ? 14.109 19.375 16.141 1 86.56 235 HIS A N 1
ATOM 1805 C CA . HIS A 1 235 ? 14.547 19.656 17.5 1 86.56 235 HIS A CA 1
ATOM 1806 C C . HIS A 1 235 ? 16.062 19.578 17.609 1 86.56 235 HIS A C 1
ATOM 1808 O O . HIS A 1 235 ? 16.688 18.656 17.078 1 86.56 235 HIS A O 1
ATOM 1814 N N . GLU A 1 236 ? 16.797 20.578 18.078 1 72.94 236 GLU A N 1
ATOM 1815 C CA . GLU A 1 236 ? 18.25 20.719 18.172 1 72.94 236 GLU A CA 1
ATOM 1816 C C . GLU A 1 236 ? 18.828 19.734 19.172 1 72.94 236 GLU A C 1
ATOM 1818 O O . GLU A 1 236 ? 20 19.344 19.078 1 72.94 236 GLU A O 1
ATOM 1823 N N . ASP A 1 237 ? 18.188 19.375 20.125 1 65.62 237 ASP A N 1
ATOM 1824 C CA . ASP A 1 237 ? 18.781 18.562 21.188 1 65.62 237 ASP A CA 1
ATOM 1825 C C . ASP A 1 237 ? 19.047 17.141 20.703 1 65.62 237 ASP A C 1
ATOM 1827 O O . ASP A 1 237 ? 19.562 16.312 21.453 1 65.62 237 ASP A O 1
ATOM 1831 N N . PHE A 1 238 ? 18.922 17.062 19.391 1 57.97 238 PHE A N 1
ATOM 1832 C CA . PHE A 1 238 ? 19.203 15.688 18.953 1 57.97 238 PHE A CA 1
ATOM 1833 C C . PHE A 1 238 ? 20.344 15.664 17.938 1 57.97 238 PHE A C 1
ATOM 1835 O O . PHE A 1 238 ? 20.5 16.609 17.156 1 57.97 238 PHE A O 1
ATOM 1842 N N . MET B 1 1 ? 7.602 -0.809 22.109 1 36.59 1 MET B N 1
ATOM 1843 C CA . MET B 1 1 ? 8.969 -0.332 21.891 1 36.59 1 MET B CA 1
ATOM 1844 C C . MET B 1 1 ? 9.008 0.708 20.781 1 36.59 1 MET B C 1
ATOM 1846 O O . MET B 1 1 ? 9.742 1.691 20.875 1 36.59 1 MET B O 1
ATOM 1850 N N . LEU B 1 2 ? 8.289 0.44 19.641 1 45.59 2 LEU B N 1
ATOM 1851 C CA . LEU B 1 2 ? 8.227 1.472 18.609 1 45.59 2 LEU B CA 1
ATOM 1852 C C . LEU B 1 2 ? 7.551 2.73 19.141 1 45.59 2 LEU B C 1
ATOM 1854 O O . LEU B 1 2 ? 7.93 3.846 18.781 1 45.59 2 LEU B O 1
ATOM 1858 N N . CYS B 1 3 ? 6.562 2.584 20.078 1 48.5 3 CYS B N 1
ATOM 1859 C CA . CYS B 1 3 ? 5.82 3.709 20.641 1 48.5 3 CYS B CA 1
ATOM 1860 C C . CYS B 1 3 ? 6.75 4.66 21.391 1 48.5 3 CYS B C 1
ATOM 1862 O O . CYS B 1 3 ? 6.398 5.812 21.641 1 48.5 3 CYS B O 1
ATOM 1864 N N . PHE B 1 4 ? 7.969 4.156 21.625 1 56.16 4 PHE B N 1
ATOM 1865 C CA . PHE B 1 4 ? 8.797 4.992 22.484 1 56.16 4 PHE B CA 1
ATOM 1866 C C . PHE B 1 4 ? 9.883 5.691 21.688 1 56.16 4 PHE B C 1
ATOM 1868 O O . PHE B 1 4 ? 10.859 6.191 22.25 1 56.16 4 PHE B O 1
ATOM 1875 N N . MET B 1 5 ? 9.625 5.672 20.359 1 67.31 5 MET B N 1
ATOM 1876 C CA . MET B 1 5 ? 10.688 6.34 19.609 1 67.31 5 MET B CA 1
ATOM 1877 C C . MET B 1 5 ? 10.398 7.832 19.469 1 67.31 5 MET B C 1
ATOM 1879 O O . MET B 1 5 ? 9.281 8.227 19.141 1 67.31 5 MET B O 1
ATOM 1883 N N . PRO B 1 6 ? 11.312 8.523 19.953 1 77.38 6 PRO B N 1
ATOM 1884 C CA . PRO B 1 6 ? 11.109 9.969 19.812 1 77.38 6 PRO B CA 1
ATOM 1885 C C . PRO B 1 6 ? 10.914 10.398 18.359 1 77.38 6 PRO B C 1
ATOM 1887 O O . PRO B 1 6 ? 11.422 9.742 17.453 1 77.38 6 PRO B O 1
ATOM 1890 N N . GLY B 1 7 ? 10.078 11.281 18.172 1 87.5 7 GLY B N 1
ATOM 1891 C CA . GLY B 1 7 ? 9.844 11.867 16.859 1 87.5 7 GLY B CA 1
ATOM 1892 C C . GLY B 1 7 ? 9.133 10.922 15.914 1 87.5 7 GLY B C 1
ATOM 1893 O O . GLY B 1 7 ? 8.227 10.188 16.312 1 87.5 7 GLY B O 1
ATOM 1894 N N . VAL B 1 8 ? 9.523 11.023 14.633 1 94.06 8 VAL B N 1
ATOM 1895 C CA . VAL B 1 8 ? 8.867 10.203 13.625 1 94.06 8 VAL B CA 1
ATOM 1896 C C . VAL B 1 8 ? 9.766 9.023 13.25 1 94.06 8 VAL B C 1
ATOM 1898 O O . VAL B 1 8 ? 9.578 8.406 12.203 1 94.06 8 VAL B O 1
ATOM 1901 N N . ALA B 1 9 ? 10.703 8.656 14.117 1 95.25 9 ALA B N 1
ATOM 1902 C CA . ALA B 1 9 ? 11.688 7.613 13.859 1 95.25 9 ALA B CA 1
ATOM 1903 C C . ALA B 1 9 ? 11.016 6.242 13.773 1 95.25 9 ALA B C 1
ATOM 1905 O O . ALA B 1 9 ? 11.617 5.285 13.273 1 95.25 9 ALA B O 1
ATOM 1906 N N . PHE B 1 10 ? 9.836 6.152 14.273 1 95.5 10 PHE B N 1
ATOM 1907 C CA . PHE B 1 10 ? 9.133 4.875 14.242 1 95.5 10 PHE B CA 1
ATOM 1908 C C . PHE B 1 10 ? 8.844 4.453 12.805 1 95.5 10 PHE B C 1
ATOM 1910 O O . PHE B 1 10 ? 8.758 3.258 12.508 1 95.5 10 PHE B O 1
ATOM 1917 N N . ILE B 1 11 ? 8.773 5.418 11.867 1 96.94 11 ILE B N 1
ATOM 1918 C CA . ILE B 1 11 ? 8.398 5.109 10.492 1 96.94 11 ILE B CA 1
ATOM 1919 C C . ILE B 1 11 ? 9.539 4.371 9.797 1 96.94 11 ILE B C 1
ATOM 1921 O O . ILE B 1 11 ? 9.359 3.246 9.32 1 96.94 11 ILE B O 1
ATOM 1925 N N . PRO B 1 12 ? 10.773 4.918 9.781 1 97.69 12 PRO B N 1
ATOM 1926 C CA . PRO B 1 12 ? 11.859 4.141 9.18 1 97.69 12 PRO B CA 1
ATOM 1927 C C . PRO B 1 12 ? 12.188 2.871 9.969 1 97.69 12 PRO B C 1
ATOM 1929 O O . PRO B 1 12 ? 12.602 1.867 9.383 1 97.69 12 PRO B O 1
ATOM 1932 N N . ALA B 1 13 ? 11.984 2.898 11.289 1 97.88 13 ALA B N 1
ATOM 1933 C CA . ALA B 1 13 ? 12.203 1.689 12.078 1 97.88 13 ALA B CA 1
ATOM 1934 C C . ALA B 1 13 ? 11.242 0.581 11.664 1 97.88 13 ALA B C 1
ATOM 1936 O O . ALA B 1 13 ? 11.648 -0.576 11.516 1 97.88 13 ALA B O 1
ATOM 1937 N N . LEU B 1 14 ? 9.992 0.975 11.477 1 97.81 14 LEU B N 1
ATOM 1938 C CA . LEU B 1 14 ? 9 0.007 11.023 1 97.81 14 LEU B CA 1
ATOM 1939 C C . LEU B 1 14 ? 9.328 -0.498 9.625 1 97.81 14 LEU B C 1
ATOM 1941 O O . LEU B 1 14 ? 9.164 -1.686 9.328 1 97.81 14 LEU B O 1
ATOM 1945 N N . LEU B 1 15 ? 9.781 0.383 8.781 1 98.38 15 LEU B N 1
ATOM 1946 C CA . LEU B 1 15 ? 10.188 -0.002 7.43 1 98.38 15 LEU B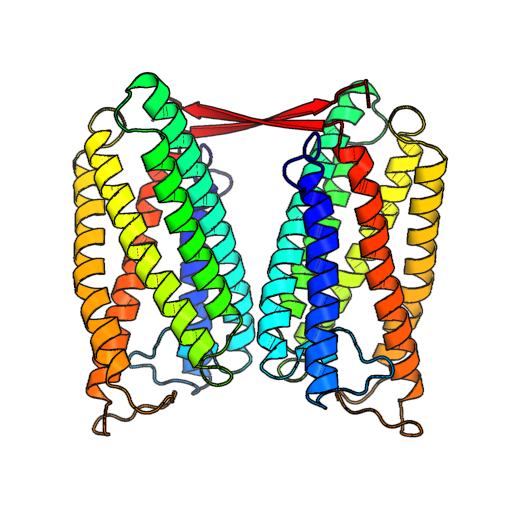 CA 1
ATOM 1947 C C . LEU B 1 15 ? 11.281 -1.062 7.473 1 98.38 15 LEU B C 1
ATOM 1949 O O . LEU B 1 15 ? 11.164 -2.102 6.82 1 98.38 15 LEU B O 1
ATOM 1953 N N . VAL B 1 16 ? 12.328 -0.825 8.266 1 98.31 16 VAL B N 1
ATOM 1954 C CA . VAL B 1 16 ? 13.484 -1.713 8.352 1 98.31 16 VAL B CA 1
ATOM 1955 C C . VAL B 1 16 ? 13.062 -3.057 8.938 1 98.31 16 VAL B C 1
ATOM 1957 O O . VAL B 1 16 ? 13.359 -4.113 8.375 1 98.31 16 VAL B O 1
ATOM 1960 N N . CYS B 1 17 ? 12.297 -3.051 9.977 1 98.19 17 CYS B N 1
ATOM 1961 C CA . CYS B 1 17 ? 11.883 -4.277 10.656 1 98.19 17 CYS B CA 1
ATOM 1962 C C . CYS B 1 17 ? 10.906 -5.07 9.797 1 98.19 17 CYS B C 1
ATOM 1964 O O . CYS B 1 17 ? 11.062 -6.285 9.633 1 98.19 17 CYS B O 1
ATOM 1966 N N . TRP B 1 18 ? 9.961 -4.363 9.234 1 98.25 18 TRP B N 1
ATOM 1967 C CA . TRP B 1 18 ? 8.938 -5.027 8.438 1 98.25 18 TRP B CA 1
ATOM 1968 C C . TRP B 1 18 ? 9.523 -5.617 7.164 1 98.25 18 TRP B C 1
ATOM 1970 O O . TRP B 1 18 ? 9.227 -6.758 6.805 1 98.25 18 TRP B O 1
ATOM 1980 N N . SER B 1 19 ? 10.352 -4.887 6.461 1 98 19 SER B N 1
ATOM 1981 C CA . SER B 1 19 ? 10.961 -5.387 5.23 1 98 19 SER B CA 1
ATOM 1982 C C . SER B 1 19 ? 11.898 -6.562 5.512 1 98 19 SER B C 1
ATOM 1984 O O . SER B 1 19 ? 11.922 -7.535 4.758 1 98 19 SER B O 1
ATOM 1986 N N . SER B 1 20 ? 12.648 -6.469 6.613 1 97.94 20 SER B N 1
ATOM 1987 C CA . SER B 1 20 ? 13.5 -7.586 6.996 1 97.94 20 SER B CA 1
ATOM 1988 C C . SER B 1 20 ? 12.68 -8.836 7.309 1 97.94 20 SER B C 1
ATOM 1990 O O . SER B 1 20 ? 13.016 -9.93 6.859 1 97.94 20 SER B O 1
ATOM 1992 N N . ALA B 1 21 ? 11.633 -8.609 8.016 1 97.88 21 ALA B N 1
ATOM 1993 C CA . ALA B 1 21 ? 10.742 -9.727 8.328 1 97.88 21 ALA B CA 1
ATOM 1994 C C . ALA B 1 21 ? 10.148 -10.328 7.059 1 97.88 21 ALA B C 1
ATOM 1996 O O . ALA B 1 21 ? 10.016 -11.547 6.941 1 97.88 21 ALA B O 1
ATOM 1997 N N . ALA B 1 22 ? 9.789 -9.477 6.125 1 97.44 22 ALA B N 1
ATOM 1998 C CA . ALA B 1 22 ? 9.211 -9.938 4.867 1 97.44 22 ALA B CA 1
ATOM 1999 C C . ALA B 1 22 ? 10.172 -10.875 4.137 1 97.44 22 ALA B C 1
ATOM 2001 O O . ALA B 1 22 ? 9.773 -11.938 3.66 1 97.44 22 ALA B O 1
ATOM 2002 N N . PHE B 1 23 ? 11.461 -10.539 4.098 1 96.06 23 PHE B N 1
ATOM 2003 C CA . PHE B 1 23 ? 12.477 -11.352 3.432 1 96.06 23 PHE B CA 1
ATOM 2004 C C . PHE B 1 23 ? 12.703 -12.656 4.184 1 96.06 23 PHE B C 1
ATOM 2006 O O . PHE B 1 23 ? 12.75 -13.727 3.576 1 96.06 23 PHE B O 1
ATOM 2013 N N . ILE B 1 24 ? 12.742 -12.547 5.473 1 95.81 24 ILE B N 1
ATOM 2014 C CA . ILE B 1 24 ? 13.086 -13.695 6.297 1 95.81 24 ILE B CA 1
ATOM 2015 C C . ILE B 1 24 ? 11.93 -14.695 6.301 1 95.81 24 ILE B C 1
ATOM 2017 O O . ILE B 1 24 ? 12.141 -15.891 6.082 1 95.81 24 ILE B O 1
ATOM 2021 N N . ILE B 1 25 ? 10.727 -14.242 6.504 1 96.94 25 ILE B N 1
ATOM 2022 C CA . ILE B 1 25 ? 9.562 -15.125 6.633 1 96.94 25 ILE B CA 1
ATOM 2023 C C . ILE B 1 25 ? 9.32 -15.852 5.312 1 96.94 25 ILE B C 1
ATOM 2025 O O . ILE B 1 25 ? 9.156 -17.078 5.293 1 96.94 25 ILE B O 1
ATOM 2029 N N . SER B 1 26 ? 9.328 -15.125 4.215 1 95.88 26 SER B N 1
ATOM 2030 C CA . SER B 1 26 ? 9.117 -15.758 2.918 1 95.88 26 SER B CA 1
ATOM 2031 C C . SER B 1 26 ? 10.227 -16.75 2.6 1 95.88 26 SER B C 1
ATOM 2033 O O . SER B 1 26 ? 9.961 -17.844 2.088 1 95.88 26 SER B O 1
ATOM 2035 N N . TYR B 1 27 ? 11.477 -16.406 2.947 1 95.94 27 TYR B N 1
ATOM 2036 C CA . TYR B 1 27 ? 12.625 -17.297 2.725 1 95.94 27 TYR B CA 1
ATOM 2037 C C . TYR B 1 27 ? 12.484 -18.578 3.527 1 95.94 27 TYR B C 1
ATOM 2039 O O . TYR B 1 27 ? 12.625 -19.672 2.98 1 95.94 27 TYR B O 1
ATOM 2047 N N . VAL B 1 28 ? 12.133 -18.422 4.809 1 96.88 28 VAL B N 1
ATOM 2048 C CA . VAL B 1 28 ? 12.047 -19.562 5.711 1 96.88 28 VAL B CA 1
ATOM 2049 C C . VAL B 1 28 ? 10.922 -20.5 5.258 1 96.88 28 VAL B C 1
ATOM 2051 O O . VAL B 1 28 ? 11.109 -21.703 5.168 1 96.88 28 VAL B O 1
ATOM 2054 N N . ILE B 1 29 ? 9.789 -19.984 4.883 1 95.88 29 ILE B N 1
ATOM 2055 C CA . ILE B 1 29 ? 8.656 -20.797 4.449 1 95.88 29 ILE B CA 1
ATOM 2056 C C . ILE B 1 29 ? 8.992 -21.516 3.143 1 95.88 29 ILE B C 1
ATOM 2058 O O . ILE B 1 29 ? 8.719 -22.703 2.984 1 95.88 29 ILE B O 1
ATOM 2062 N N . ALA B 1 30 ? 9.641 -20.812 2.232 1 95.44 30 ALA B N 1
ATOM 2063 C CA . ALA B 1 30 ? 9.992 -21.391 0.933 1 95.44 30 ALA B CA 1
ATOM 2064 C C . ALA B 1 30 ? 11.008 -22.516 1.081 1 95.44 30 ALA B C 1
ATOM 2066 O O . ALA B 1 30 ? 10.883 -23.562 0.434 1 95.44 30 ALA B O 1
ATOM 2067 N N . VAL B 1 31 ? 11.953 -22.328 1.946 1 94.94 31 VAL B N 1
ATOM 2068 C CA . VAL B 1 31 ? 13 -23.328 2.145 1 94.94 31 VAL B CA 1
ATOM 2069 C C . VAL B 1 31 ? 12.438 -24.531 2.881 1 94.94 31 VAL B C 1
ATOM 2071 O O . VAL B 1 31 ? 12.656 -25.688 2.473 1 94.94 31 VAL B O 1
ATOM 2074 N N . LEU B 1 32 ? 11.656 -24.25 3.941 1 95.81 32 LEU B N 1
ATOM 2075 C CA . LEU B 1 32 ? 11.086 -25.344 4.723 1 95.81 32 LEU B CA 1
ATOM 2076 C C . LEU B 1 32 ? 10.047 -26.109 3.912 1 95.81 32 LEU B C 1
ATOM 2078 O O . LEU B 1 32 ? 9.875 -27.328 4.105 1 95.81 32 LEU B O 1
ATOM 2082 N N . GLY B 1 33 ? 9.422 -25.469 2.979 1 95.19 33 GLY B N 1
ATOM 2083 C CA . GLY B 1 33 ? 8.453 -26.109 2.096 1 95.19 33 GLY B CA 1
ATOM 2084 C C . GLY B 1 33 ? 9.102 -26.828 0.932 1 95.19 33 GLY B C 1
ATOM 2085 O O . GLY B 1 33 ? 8.422 -27.516 0.167 1 95.19 33 GLY B O 1
ATOM 2086 N N . GLY B 1 34 ? 10.492 -26.672 0.725 1 94.31 34 GLY B N 1
ATOM 2087 C CA . GLY B 1 34 ? 11.219 -27.312 -0.361 1 94.31 34 GLY B CA 1
ATOM 2088 C C . GLY B 1 34 ? 10.984 -26.656 -1.706 1 94.31 34 GLY B C 1
ATOM 2089 O O . GLY B 1 34 ? 11.18 -27.281 -2.752 1 94.31 34 GLY B O 1
ATOM 2090 N N . HIS B 1 35 ? 10.477 -25.453 -1.643 1 93 35 HIS B N 1
ATOM 2091 C CA . HIS B 1 35 ? 10.133 -24.75 -2.879 1 93 35 HIS B CA 1
ATOM 2092 C C . HIS B 1 35 ? 11.367 -24.109 -3.508 1 93 35 HIS B C 1
ATOM 2094 O O . HIS B 1 35 ? 11.391 -23.859 -4.715 1 93 35 HIS B O 1
ATOM 2100 N N . VAL B 1 36 ? 12.367 -23.766 -2.693 1 92.69 36 VAL B N 1
ATOM 2101 C CA . VAL B 1 36 ? 13.625 -23.203 -3.172 1 92.69 36 VAL B CA 1
ATOM 2102 C C . VAL B 1 36 ? 14.797 -23.828 -2.414 1 92.69 36 VAL B C 1
ATOM 2104 O O . VAL B 1 36 ? 14.625 -24.312 -1.292 1 92.69 36 VAL B O 1
ATOM 2107 N N . GLU B 1 37 ? 15.945 -23.828 -3.057 1 91.19 37 GLU B N 1
ATOM 2108 C CA . GLU B 1 37 ? 17.156 -24.25 -2.367 1 91.19 37 GLU B CA 1
ATOM 2109 C C . GLU B 1 37 ? 17.656 -23.172 -1.421 1 91.19 37 GLU B C 1
ATOM 2111 O O . GLU B 1 37 ? 17.594 -21.969 -1.741 1 91.19 37 GLU B O 1
ATOM 2116 N N . PRO B 1 38 ? 18.172 -23.641 -0.34 1 90.06 38 PRO B N 1
ATOM 2117 C CA . PRO B 1 38 ? 18.641 -22.656 0.645 1 90.06 38 PRO B CA 1
ATOM 2118 C C . PRO B 1 38 ? 19.812 -21.828 0.141 1 90.06 38 PRO B C 1
ATOM 2120 O O . PRO B 1 38 ? 20 -20.688 0.562 1 90.06 38 PRO B O 1
ATOM 2123 N N . LEU B 1 39 ? 20.625 -22.609 -0.798 1 85.81 39 LEU B N 1
ATOM 2124 C CA . LEU B 1 39 ? 21.812 -21.906 -1.267 1 85.81 39 LEU B CA 1
ATOM 2125 C C . LEU B 1 39 ? 21.453 -20.875 -2.332 1 85.81 39 LEU B C 1
ATOM 2127 O O . LEU B 1 39 ? 21.453 -21.188 -3.525 1 85.81 39 LEU B O 1
ATOM 2131 N N . VAL B 1 40 ? 21.219 -19.75 -2.158 1 83.56 40 VAL B N 1
ATOM 2132 C CA . VAL B 1 40 ? 20.859 -18.359 -2.396 1 83.56 40 VAL B CA 1
ATOM 2133 C C . VAL B 1 40 ? 19.859 -18.266 -3.551 1 83.56 40 VAL B C 1
ATOM 2135 O O . VAL B 1 40 ? 20.25 -18.031 -4.695 1 83.56 40 VAL B O 1
ATOM 2138 N N . PRO B 1 41 ? 18.766 -18.391 -3.311 1 92.69 41 PRO B N 1
ATOM 2139 C CA . PRO B 1 41 ? 17.734 -18.078 -4.305 1 92.69 41 PRO B CA 1
ATOM 2140 C C . PRO B 1 41 ? 17.578 -16.578 -4.562 1 92.69 41 PRO B C 1
ATOM 2142 O O . PRO B 1 41 ? 18.078 -15.766 -3.783 1 92.69 41 PRO B O 1
ATOM 2145 N N . TYR B 1 42 ? 17.094 -16.312 -5.77 1 93.94 42 TYR B N 1
ATOM 2146 C CA . TYR B 1 42 ? 16.625 -14.93 -5.898 1 93.94 42 TYR B CA 1
ATOM 2147 C C . TYR B 1 42 ? 15.641 -14.586 -4.793 1 93.94 42 TYR B C 1
ATOM 2149 O O . TYR B 1 42 ? 14.906 -15.445 -4.312 1 93.94 42 TYR B O 1
ATOM 2157 N N . ILE B 1 43 ? 15.609 -13.359 -4.422 1 93.94 43 ILE B N 1
ATOM 2158 C CA . ILE B 1 43 ? 14.648 -12.875 -3.434 1 93.94 43 ILE B CA 1
ATOM 2159 C C . ILE B 1 43 ? 13.227 -13.195 -3.895 1 93.94 43 ILE B C 1
ATOM 2161 O O . ILE B 1 43 ? 12.414 -13.703 -3.121 1 93.94 43 ILE B O 1
ATOM 2165 N N . SER B 1 44 ? 12.922 -12.945 -5.145 1 92.56 44 SER B N 1
ATOM 2166 C CA . SER B 1 44 ? 11.57 -13.133 -5.672 1 92.56 44 SER B CA 1
ATOM 2167 C C . SER B 1 44 ? 11.203 -14.609 -5.727 1 92.56 44 SER B C 1
ATOM 2169 O O . SER B 1 44 ? 10.023 -14.961 -5.695 1 92.56 44 SER B O 1
ATOM 2171 N N . ASP B 1 45 ? 12.227 -15.531 -5.836 1 94.12 45 ASP B N 1
ATOM 2172 C CA . ASP B 1 45 ? 11.953 -16.969 -5.82 1 94.12 45 ASP B CA 1
ATOM 2173 C C . ASP B 1 45 ? 11.328 -17.391 -4.496 1 94.12 45 ASP B C 1
ATOM 2175 O O . ASP B 1 45 ? 10.523 -18.328 -4.457 1 94.12 45 ASP B O 1
ATOM 2179 N N . THR B 1 46 ? 11.672 -16.688 -3.465 1 93.69 46 THR B N 1
ATOM 2180 C CA . THR B 1 46 ? 11.18 -17.016 -2.133 1 93.69 46 THR B CA 1
ATOM 2181 C C . THR B 1 46 ? 9.727 -16.594 -1.971 1 93.69 46 THR B C 1
ATOM 2183 O O . THR B 1 46 ? 9.086 -16.906 -0.966 1 93.69 46 THR B O 1
ATOM 2186 N N . GLY B 1 47 ? 9.203 -15.914 -2.928 1 92.44 47 GLY B N 1
ATOM 2187 C CA . GLY B 1 47 ? 7.816 -15.469 -2.914 1 92.44 47 GLY B CA 1
ATOM 2188 C C . GLY B 1 47 ? 7.051 -15.875 -4.16 1 92.44 47 GLY B C 1
ATOM 2189 O O . GLY B 1 47 ? 6.188 -15.125 -4.629 1 92.44 47 GLY B O 1
ATOM 2190 N N . THR B 1 48 ? 7.309 -16.953 -4.672 1 89.75 48 THR B N 1
ATOM 2191 C CA . THR B 1 48 ? 6.742 -17.328 -5.965 1 89.75 48 THR B CA 1
ATOM 2192 C C . THR B 1 48 ? 5.59 -18.312 -5.785 1 89.75 48 THR B C 1
ATOM 2194 O O . THR B 1 48 ? 4.535 -18.156 -6.402 1 89.75 48 THR B O 1
ATOM 2197 N N . LYS B 1 49 ? 5.676 -19.297 -4.941 1 90.69 49 LYS B N 1
ATOM 2198 C CA . LYS B 1 49 ? 4.668 -20.328 -4.758 1 90.69 49 LYS B CA 1
ATOM 2199 C C . LYS B 1 49 ? 3.82 -20.062 -3.52 1 90.69 49 LYS B C 1
ATOM 2201 O O . LYS B 1 49 ? 4.32 -19.562 -2.514 1 90.69 49 LYS B O 1
ATOM 2206 N N . PRO B 1 50 ? 2.551 -20.438 -3.629 1 90.25 50 PRO B N 1
ATOM 2207 C CA . PRO B 1 50 ? 1.748 -20.359 -2.406 1 90.25 50 PRO B CA 1
ATOM 2208 C C . PRO B 1 50 ? 2.209 -21.344 -1.336 1 90.25 50 PRO B C 1
ATOM 2210 O O . PRO B 1 50 ? 2.682 -22.438 -1.661 1 90.25 50 PRO B O 1
ATOM 2213 N N . PRO B 1 51 ? 2.193 -20.938 -0.051 1 93.12 51 PRO B N 1
ATOM 2214 C CA . PRO B 1 51 ? 1.525 -19.75 0.496 1 93.12 51 PRO B CA 1
ATOM 2215 C C . PRO B 1 51 ? 2.453 -18.547 0.595 1 93.12 51 PRO B C 1
ATOM 2217 O O . PRO B 1 51 ? 1.994 -17.422 0.849 1 93.12 51 PRO B O 1
ATOM 2220 N N . GLU B 1 52 ? 3.785 -18.75 0.409 1 93.25 52 GLU B N 1
ATOM 2221 C CA . GLU B 1 52 ? 4.746 -17.672 0.617 1 93.25 52 GLU B CA 1
ATOM 2222 C C . GLU B 1 52 ? 4.559 -16.562 -0.411 1 93.25 52 GLU B C 1
ATOM 2224 O O . GLU B 1 52 ? 4.914 -15.414 -0.157 1 93.25 52 GLU B O 1
ATOM 2229 N N . SER B 1 53 ? 4 -16.891 -1.543 1 93.62 53 SER B N 1
ATOM 2230 C CA . SER B 1 53 ? 3.775 -15.844 -2.535 1 93.62 53 SER B CA 1
ATOM 2231 C C . SER B 1 53 ? 2.82 -14.773 -2.008 1 93.62 53 SER B C 1
ATOM 2233 O O . SER B 1 53 ? 3.053 -13.578 -2.195 1 93.62 53 SER B O 1
ATOM 2235 N N . GLY B 1 54 ? 1.741 -15.242 -1.375 1 94.06 54 GLY B N 1
ATOM 2236 C CA . GLY B 1 54 ? 0.812 -14.305 -0.766 1 94.06 54 GLY B CA 1
ATOM 2237 C C . GLY B 1 54 ? 1.429 -13.5 0.365 1 94.06 54 GLY B C 1
ATOM 2238 O O . GLY B 1 54 ? 1.2 -12.297 0.474 1 94.06 54 GLY B O 1
ATOM 2239 N N . ILE B 1 55 ? 2.176 -14.141 1.199 1 95.56 55 ILE B N 1
ATOM 2240 C CA . ILE B 1 55 ? 2.848 -13.5 2.324 1 95.56 55 ILE B CA 1
ATOM 2241 C C . ILE B 1 55 ? 3.855 -12.477 1.808 1 95.56 55 ILE B C 1
ATOM 2243 O O . ILE B 1 55 ? 3.881 -11.336 2.27 1 95.56 55 ILE B O 1
ATOM 2247 N N . PHE B 1 56 ? 4.652 -12.945 0.853 1 95.94 56 PHE B N 1
ATOM 2248 C CA . PHE B 1 56 ? 5.633 -12.07 0.217 1 95.94 56 PHE B CA 1
ATOM 2249 C C . PHE B 1 56 ? 4.953 -10.844 -0.38 1 95.94 56 PHE B C 1
ATOM 2251 O O . PHE B 1 56 ? 5.352 -9.711 -0.105 1 95.94 56 PHE B O 1
ATOM 2258 N N . GLY B 1 57 ? 3.908 -11.062 -1.148 1 96.25 57 GLY B N 1
ATOM 2259 C CA . GLY B 1 57 ? 3.189 -9.961 -1.762 1 96.25 57 GLY B CA 1
ATOM 2260 C C . GLY B 1 57 ? 2.617 -8.984 -0.75 1 96.25 57 GLY B C 1
ATOM 2261 O O . GLY B 1 57 ? 2.818 -7.773 -0.864 1 96.25 57 GLY B O 1
ATOM 2262 N N . PHE B 1 58 ? 1.98 -9.5 0.238 1 97.25 58 PHE B N 1
ATOM 2263 C CA . PHE B 1 58 ? 1.349 -8.68 1.266 1 97.25 58 PHE B CA 1
ATOM 2264 C C . PHE B 1 58 ? 2.385 -7.84 2.002 1 97.25 58 PHE B C 1
ATOM 2266 O O . PHE B 1 58 ? 2.229 -6.625 2.131 1 97.25 58 PHE B O 1
ATOM 2273 N N . MET B 1 59 ? 3.432 -8.43 2.406 1 97.94 59 MET B N 1
ATOM 2274 C CA . MET B 1 59 ? 4.418 -7.758 3.248 1 97.94 59 MET B CA 1
ATOM 2275 C C . MET B 1 59 ? 5.27 -6.793 2.43 1 97.94 59 MET B C 1
ATOM 2277 O O . MET B 1 59 ? 5.637 -5.719 2.91 1 97.94 59 MET B O 1
ATOM 2281 N N . ILE B 1 60 ? 5.609 -7.141 1.21 1 98.25 60 ILE B N 1
ATOM 2282 C CA . ILE B 1 60 ? 6.445 -6.273 0.389 1 98.25 60 ILE B CA 1
ATOM 2283 C C . ILE B 1 60 ? 5.641 -5.062 -0.068 1 98.25 60 ILE B C 1
ATOM 2285 O O . ILE B 1 60 ? 6.176 -3.957 -0.181 1 98.25 60 ILE B O 1
ATOM 2289 N N . ASN B 1 61 ? 4.324 -5.238 -0.336 1 98.25 61 ASN B N 1
ATOM 2290 C CA . ASN B 1 61 ? 3.484 -4.082 -0.634 1 98.25 61 ASN B CA 1
ATOM 2291 C C . ASN B 1 61 ? 3.469 -3.088 0.524 1 98.25 61 ASN B C 1
ATOM 2293 O O . ASN B 1 61 ? 3.58 -1.88 0.312 1 98.25 61 ASN B O 1
ATOM 2297 N N . ILE B 1 62 ? 3.359 -3.582 1.682 1 98.12 62 ILE B N 1
ATOM 2298 C CA . ILE B 1 62 ? 3.398 -2.715 2.855 1 98.12 62 ILE B CA 1
ATOM 2299 C C . ILE B 1 62 ? 4.77 -2.049 2.959 1 98.12 62 ILE B C 1
ATOM 2301 O O . ILE B 1 62 ? 4.867 -0.862 3.279 1 98.12 62 ILE B O 1
ATOM 2305 N N . SER B 1 63 ? 5.832 -2.807 2.666 1 98.44 63 SER B N 1
ATOM 2306 C CA . SER B 1 63 ? 7.18 -2.246 2.668 1 98.44 63 SER B CA 1
ATOM 2307 C C . SER B 1 63 ? 7.309 -1.113 1.654 1 98.44 63 SER B C 1
ATOM 2309 O O . SER B 1 63 ? 7.953 -0.098 1.928 1 98.44 63 SER B O 1
ATOM 2311 N N . ALA B 1 64 ? 6.707 -1.35 0.476 1 98.44 64 ALA B N 1
ATOM 2312 C CA . ALA B 1 64 ? 6.746 -0.316 -0.555 1 98.44 64 ALA B CA 1
ATOM 2313 C C . ALA B 1 64 ? 6.082 0.969 -0.071 1 98.44 64 ALA B C 1
ATOM 2315 O O . ALA B 1 64 ? 6.613 2.064 -0.267 1 98.44 64 ALA B O 1
ATOM 2316 N N . PHE B 1 65 ? 5.008 0.864 0.576 1 97.75 65 PHE B N 1
ATOM 2317 C CA . PHE B 1 65 ? 4.285 2.029 1.072 1 97.75 65 PHE B CA 1
ATOM 2318 C C . PHE B 1 65 ? 5.047 2.689 2.217 1 97.75 65 PHE B C 1
ATOM 2320 O O . PHE B 1 65 ? 5.125 3.918 2.289 1 97.75 65 PHE B O 1
ATOM 2327 N N . LEU B 1 66 ? 5.555 1.851 3.129 1 98.25 66 LEU B N 1
ATOM 2328 C CA . LEU B 1 66 ? 6.371 2.375 4.219 1 98.25 66 LEU B CA 1
ATOM 2329 C C . LEU B 1 66 ? 7.602 3.098 3.678 1 98.25 66 LEU B C 1
ATOM 2331 O O . LEU B 1 66 ? 8.016 4.125 4.223 1 98.25 66 LEU B O 1
ATOM 2335 N N . GLY B 1 67 ? 8.18 2.486 2.65 1 98.56 67 GLY B N 1
ATOM 2336 C CA . GLY B 1 67 ? 9.297 3.15 1.997 1 98.56 67 GLY B CA 1
ATOM 2337 C C . GLY B 1 67 ? 8.938 4.512 1.432 1 98.56 67 GLY B C 1
ATOM 2338 O O . GLY B 1 67 ? 9.656 5.488 1.652 1 98.56 67 GLY B O 1
ATOM 2339 N N . ALA B 1 68 ? 7.84 4.547 0.741 1 98.44 68 ALA B N 1
ATOM 2340 C CA . ALA B 1 68 ? 7.367 5.805 0.173 1 98.44 68 ALA B CA 1
ATOM 2341 C C . ALA B 1 68 ? 7.125 6.844 1.267 1 98.44 68 ALA B C 1
ATOM 2343 O O . ALA B 1 68 ? 7.52 8 1.131 1 98.44 68 ALA B O 1
ATOM 2344 N N . ALA B 1 69 ? 6.5 6.414 2.354 1 97.69 69 ALA B N 1
ATOM 2345 C CA . ALA B 1 69 ? 6.246 7.312 3.477 1 97.69 69 ALA B CA 1
ATOM 2346 C C . ALA B 1 69 ? 7.551 7.824 4.078 1 97.69 69 ALA B C 1
ATOM 2348 O O . ALA B 1 69 ? 7.684 9.016 4.367 1 97.69 69 ALA B O 1
ATOM 2349 N N . THR B 1 70 ? 8.484 6.938 4.258 1 98.56 70 THR B N 1
ATOM 2350 C CA . THR B 1 70 ? 9.773 7.297 4.824 1 98.56 70 THR B CA 1
ATOM 2351 C C . THR B 1 70 ? 10.484 8.32 3.939 1 98.56 70 THR B C 1
ATOM 2353 O O . THR B 1 70 ? 11.016 9.32 4.434 1 98.56 70 THR B O 1
ATOM 2356 N N . MET B 1 71 ? 10.453 8.062 2.676 1 98.69 71 MET B N 1
ATOM 2357 C CA . MET B 1 71 ? 11.156 8.938 1.747 1 98.69 71 MET B CA 1
ATOM 2358 C C . MET B 1 71 ? 10.453 10.289 1.63 1 98.69 71 MET B C 1
ATOM 2360 O O . MET B 1 71 ? 11.102 11.32 1.438 1 98.69 71 MET B O 1
ATOM 2364 N N . TYR B 1 72 ? 9.172 10.297 1.755 1 98.25 72 TYR B N 1
ATOM 2365 C CA . TYR B 1 72 ? 8.445 11.562 1.76 1 98.25 72 TYR B CA 1
ATOM 2366 C C . TYR B 1 72 ? 8.797 12.391 2.996 1 98.25 72 TYR B C 1
ATOM 2368 O O . TYR B 1 72 ? 9 13.602 2.904 1 98.25 72 TYR B O 1
ATOM 2376 N N . ILE B 1 73 ? 8.797 11.688 4.121 1 97.88 73 ILE B N 1
ATOM 2377 C CA . ILE B 1 73 ? 9.156 12.383 5.352 1 97.88 73 ILE B CA 1
ATOM 2378 C C . ILE B 1 73 ? 10.586 12.906 5.25 1 97.88 73 ILE B C 1
ATOM 2380 O O . ILE B 1 73 ? 10.875 14.031 5.668 1 97.88 73 ILE B O 1
ATOM 2384 N N . ARG B 1 74 ? 11.469 12.078 4.703 1 98.25 74 ARG B N 1
ATOM 2385 C CA . ARG B 1 74 ? 12.836 12.531 4.473 1 98.25 74 ARG B CA 1
ATOM 2386 C C . ARG B 1 74 ? 12.859 13.781 3.598 1 98.25 74 ARG B C 1
ATOM 2388 O O . ARG B 1 74 ? 13.633 14.711 3.852 1 98.25 74 ARG B O 1
ATOM 2395 N N . TYR B 1 75 ? 12.055 13.797 2.584 1 98.19 75 TYR B N 1
ATOM 2396 C CA . TYR B 1 75 ? 11.914 14.961 1.721 1 98.19 75 TYR B CA 1
ATOM 2397 C C . TYR B 1 75 ? 11.531 16.203 2.527 1 98.19 75 TYR B C 1
ATOM 2399 O O . TYR B 1 75 ? 12.109 17.266 2.35 1 98.19 75 TYR B O 1
ATOM 2407 N N . LEU B 1 76 ? 10.57 16.047 3.443 1 97.12 76 LEU B N 1
ATOM 2408 C CA . LEU B 1 76 ? 10.109 17.156 4.277 1 97.12 76 LEU B CA 1
ATOM 2409 C C . LEU B 1 76 ? 11.219 17.625 5.211 1 97.12 76 LEU B C 1
ATOM 2411 O O . LEU B 1 76 ? 11.383 18.828 5.43 1 97.12 76 LEU B O 1
ATOM 2415 N N . ILE B 1 77 ? 11.914 16.703 5.734 1 96.88 77 ILE B N 1
ATOM 2416 C CA . ILE B 1 77 ? 13 17.031 6.648 1 96.88 77 ILE B CA 1
ATOM 2417 C C . ILE B 1 77 ? 14.062 17.844 5.918 1 96.88 77 ILE B C 1
ATOM 2419 O O . ILE B 1 77 ? 14.5 18.891 6.41 1 96.88 77 ILE B O 1
ATOM 2423 N N . ILE B 1 78 ? 14.43 17.406 4.773 1 97.25 78 ILE B N 1
ATOM 2424 C CA . ILE B 1 78 ? 15.461 18.094 3.994 1 97.25 78 ILE B CA 1
ATOM 2425 C C . ILE B 1 78 ? 14.961 19.469 3.58 1 97.25 78 ILE B C 1
ATOM 2427 O O . ILE B 1 78 ? 15.727 20.438 3.576 1 97.25 78 ILE B O 1
ATOM 2431 N N . GLU B 1 79 ? 13.734 19.531 3.219 1 96.62 79 GLU B N 1
ATOM 2432 C CA . GLU B 1 79 ? 13.148 20.828 2.869 1 96.62 79 GLU B CA 1
ATOM 2433 C C . GLU B 1 79 ? 13.266 21.812 4.023 1 96.62 79 GLU B C 1
ATOM 2435 O O . GLU B 1 79 ? 13.656 22.969 3.822 1 96.62 79 GLU B O 1
ATOM 2440 N N . LYS B 1 80 ? 12.953 21.359 5.207 1 95.75 80 LYS B N 1
ATOM 2441 C CA . LYS B 1 80 ? 13.023 22.219 6.387 1 95.75 80 LYS B CA 1
ATOM 2442 C C . LYS B 1 80 ? 14.469 22.609 6.695 1 95.75 80 LYS B C 1
ATOM 2444 O O . LYS B 1 80 ? 14.75 23.766 7 1 95.75 80 LYS B O 1
ATOM 2449 N N . GLN B 1 81 ? 15.336 21.641 6.621 1 95.25 81 GLN B N 1
ATOM 2450 C CA . GLN B 1 81 ? 16.75 21.922 6.855 1 95.25 81 GLN B CA 1
ATOM 2451 C C . GLN B 1 81 ? 17.297 22.922 5.84 1 95.25 81 GLN B C 1
ATOM 2453 O O . GLN B 1 81 ? 18.094 23.797 6.188 1 95.25 81 GLN B O 1
ATOM 2458 N N . ASN B 1 82 ? 16.891 22.75 4.637 1 95.5 82 ASN B N 1
ATOM 2459 C CA . ASN B 1 82 ? 17.375 23.578 3.541 1 95.5 82 ASN B CA 1
ATOM 2460 C C . ASN B 1 82 ? 16.891 25.031 3.668 1 95.5 82 ASN B C 1
ATOM 2462 O O . ASN B 1 82 ? 17.5 25.938 3.129 1 95.5 82 ASN B O 1
ATOM 2466 N N . GLU B 1 83 ? 15.75 25.188 4.316 1 93.5 83 GLU B N 1
ATOM 2467 C CA . GLU B 1 83 ? 15.266 26.547 4.582 1 93.5 83 GLU B CA 1
ATOM 2468 C C . GLU B 1 83 ? 16.266 27.344 5.414 1 93.5 83 GLU B C 1
ATOM 2470 O O . GLU B 1 83 ? 16.438 28.547 5.207 1 93.5 83 GLU B O 1
ATOM 2475 N N . SER B 1 84 ? 17 26.641 6.223 1 89.94 84 SER B N 1
ATOM 2476 C CA . SER B 1 84 ? 17.922 27.312 7.133 1 89.94 84 SER B CA 1
ATOM 2477 C C . SER B 1 84 ? 19.328 27.391 6.535 1 89.94 84 SER B C 1
ATOM 2479 O O . SER B 1 84 ? 20.031 28.375 6.742 1 89.94 84 SER B O 1
ATOM 2481 N N . SER B 1 85 ? 19.703 26.375 5.785 1 92.19 85 SER B N 1
ATOM 2482 C CA . SER B 1 85 ? 21.109 26.281 5.398 1 92.19 85 SER B CA 1
ATOM 2483 C C . SER B 1 85 ? 21.281 26.391 3.889 1 92.19 85 SER B C 1
ATOM 2485 O O . SER B 1 85 ? 22.391 26.578 3.396 1 92.19 85 SER B O 1
ATOM 2487 N N . ASN B 1 86 ? 20.328 26.297 3.068 1 94.62 86 ASN B N 1
ATOM 2488 C CA . ASN B 1 86 ? 20.328 26.422 1.615 1 94.62 86 ASN B CA 1
ATOM 2489 C C . ASN B 1 86 ? 21.453 25.609 0.988 1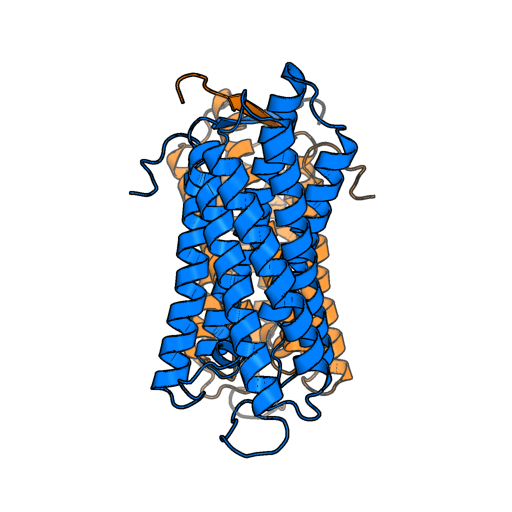 94.62 86 ASN B C 1
ATOM 2491 O O . ASN B 1 86 ? 22.25 26.125 0.195 1 94.62 86 ASN B O 1
ATOM 2495 N N . PHE B 1 87 ? 21.484 24.375 1.291 1 95.12 87 PHE B N 1
ATOM 2496 C CA . PHE B 1 87 ? 22.609 23.547 0.856 1 95.12 87 PHE B CA 1
ATOM 2497 C C . PHE B 1 87 ? 22.266 22.797 -0.424 1 95.12 87 PHE B C 1
ATOM 2499 O O . PHE B 1 87 ? 23.125 22.141 -1.012 1 95.12 87 PHE B O 1
ATOM 2506 N N . MET B 1 88 ? 21 22.906 -0.857 1 95 88 MET B N 1
ATOM 2507 C CA . MET B 1 88 ? 20.609 22.188 -2.07 1 95 88 MET B CA 1
ATOM 2508 C C . MET B 1 88 ? 19.422 22.875 -2.746 1 95 88 MET B C 1
ATOM 2510 O O . MET B 1 88 ? 18.641 23.562 -2.088 1 95 88 MET B O 1
ATOM 2514 N N . SER B 1 89 ? 19.359 22.719 -4.066 1 95.94 89 SER B N 1
ATOM 2515 C CA . SER B 1 89 ? 18.203 23.219 -4.785 1 95.94 89 SER B CA 1
ATOM 2516 C C . SER B 1 89 ? 16.938 22.438 -4.438 1 95.94 89 SER B C 1
ATOM 2518 O O . SER B 1 89 ? 17 21.203 -4.309 1 95.94 89 SER B O 1
ATOM 2520 N N . PRO B 1 90 ? 15.812 23.094 -4.316 1 95.88 90 PRO B N 1
ATOM 2521 C CA . PRO B 1 90 ? 14.562 22.406 -4.027 1 95.88 90 PRO B CA 1
ATOM 2522 C C . PRO B 1 90 ? 14.195 21.375 -5.09 1 95.88 90 PRO B C 1
ATOM 2524 O O . PRO B 1 90 ? 13.625 20.328 -4.77 1 95.88 90 PRO B O 1
ATOM 2527 N N . SER B 1 91 ? 14.57 21.688 -6.277 1 97.12 91 SER B N 1
ATOM 2528 C CA . SER B 1 91 ? 14.266 20.75 -7.359 1 97.12 91 SER B CA 1
ATOM 2529 C C . SER B 1 91 ? 15.055 19.453 -7.207 1 97.12 91 SER B C 1
ATOM 2531 O O . SER B 1 91 ? 14.555 18.375 -7.539 1 97.12 91 SER B O 1
ATOM 2533 N N . CYS B 1 92 ? 16.219 19.562 -6.715 1 96.94 92 CYS B N 1
ATOM 2534 C CA . CYS B 1 92 ? 17.031 18.375 -6.512 1 96.94 92 CYS B CA 1
ATOM 2535 C C . CYS B 1 92 ? 16.438 17.469 -5.449 1 96.94 92 CYS B C 1
ATOM 2537 O O . CYS B 1 92 ? 16.375 16.25 -5.621 1 96.94 92 CYS B O 1
ATOM 2539 N N . ASN B 1 93 ? 16.016 18.078 -4.418 1 98 93 ASN B N 1
ATOM 2540 C CA . ASN B 1 93 ? 15.344 17.312 -3.369 1 98 93 ASN B CA 1
ATOM 2541 C C . ASN B 1 93 ? 14.078 16.625 -3.889 1 98 93 ASN B C 1
ATOM 2543 O O . ASN B 1 93 ? 13.828 15.461 -3.59 1 98 93 ASN B O 1
ATOM 2547 N N . LEU B 1 94 ? 13.336 17.344 -4.688 1 98.31 94 LEU B N 1
ATOM 2548 C CA . LEU B 1 94 ? 12.109 16.812 -5.262 1 98.31 94 LEU B CA 1
ATOM 2549 C C . LEU B 1 94 ? 12.406 15.664 -6.215 1 98.31 94 LEU B C 1
ATOM 2551 O O . LEU B 1 94 ? 11.703 14.648 -6.203 1 98.31 94 LEU B O 1
ATOM 2555 N N . ILE B 1 95 ? 13.391 15.82 -7.016 1 98.5 95 ILE B N 1
ATOM 2556 C CA . ILE B 1 95 ? 13.781 14.781 -7.969 1 98.5 95 ILE B CA 1
ATOM 2557 C C . ILE B 1 95 ? 14.188 13.516 -7.219 1 98.5 95 ILE B C 1
ATOM 2559 O O . ILE B 1 95 ? 13.836 12.406 -7.633 1 98.5 95 ILE B O 1
ATOM 2563 N N . THR B 1 96 ? 14.883 13.641 -6.113 1 98.5 96 THR B N 1
ATOM 2564 C CA . THR B 1 96 ? 15.289 12.5 -5.305 1 98.5 96 THR B CA 1
ATOM 2565 C C . THR B 1 96 ? 14.07 11.758 -4.762 1 98.5 96 THR B C 1
ATOM 2567 O O . THR B 1 96 ? 14.047 10.523 -4.75 1 98.5 96 THR B O 1
ATOM 2570 N N . LEU B 1 97 ? 13.047 12.523 -4.375 1 98.69 97 LEU B N 1
ATOM 2571 C CA . LEU B 1 97 ? 11.812 11.906 -3.902 1 98.69 97 LEU B CA 1
ATOM 2572 C C . LEU B 1 97 ? 11.156 11.086 -5.012 1 98.69 97 LEU B C 1
ATOM 2574 O O . LEU B 1 97 ? 10.766 9.938 -4.793 1 98.69 97 LEU B O 1
ATOM 2578 N N . TYR B 1 98 ? 11.094 11.664 -6.207 1 98.69 98 TYR B N 1
ATOM 2579 C CA . TYR B 1 98 ? 10.438 10.984 -7.316 1 98.69 98 TYR B CA 1
ATOM 2580 C C . TYR B 1 98 ? 11.18 9.703 -7.695 1 98.69 98 TYR B C 1
ATOM 2582 O O . TYR B 1 98 ? 10.555 8.695 -8.023 1 98.69 98 TYR B O 1
ATOM 2590 N N . ILE B 1 99 ? 12.461 9.75 -7.609 1 98.81 99 ILE B N 1
ATOM 2591 C CA . ILE B 1 99 ? 13.266 8.57 -7.902 1 98.81 99 ILE B CA 1
ATOM 2592 C C . ILE B 1 99 ? 13 7.488 -6.859 1 98.81 99 ILE B C 1
ATOM 2594 O O . ILE B 1 99 ? 12.836 6.312 -7.199 1 98.81 99 ILE B O 1
ATOM 2598 N N . GLY B 1 100 ? 12.93 7.914 -5.613 1 98.69 100 GLY B N 1
ATOM 2599 C CA . GLY B 1 100 ? 12.586 6.973 -4.562 1 98.69 100 GLY B CA 1
ATOM 2600 C C . GLY B 1 100 ? 11.211 6.363 -4.734 1 98.69 100 GLY B C 1
ATOM 2601 O O . GLY B 1 100 ? 11.039 5.152 -4.59 1 98.69 100 GLY B O 1
ATOM 2602 N N . LEU B 1 101 ? 10.219 7.188 -5.07 1 98.62 101 LEU B N 1
ATOM 2603 C CA . LEU B 1 101 ? 8.852 6.719 -5.258 1 98.62 101 LEU B CA 1
ATOM 2604 C C . LEU B 1 101 ? 8.766 5.758 -6.438 1 98.62 101 LEU B C 1
ATOM 2606 O O . LEU B 1 101 ? 8 4.785 -6.398 1 98.62 101 LEU B O 1
ATOM 2610 N N . LEU B 1 102 ? 9.555 6.035 -7.457 1 98.69 102 LEU B N 1
ATOM 2611 C CA . LEU B 1 102 ? 9.625 5.113 -8.586 1 98.69 102 LEU B CA 1
ATOM 2612 C C . LEU B 1 102 ? 10.109 3.738 -8.141 1 98.69 102 LEU B C 1
ATOM 2614 O O . LEU B 1 102 ? 9.594 2.717 -8.594 1 98.69 102 LEU B O 1
ATOM 2618 N N . GLY B 1 103 ? 11.078 3.736 -7.281 1 98.69 103 GLY B N 1
ATOM 2619 C CA . GLY B 1 103 ? 11.547 2.477 -6.727 1 98.69 103 GLY B CA 1
ATOM 2620 C C . GLY B 1 103 ? 10.477 1.731 -5.953 1 98.69 103 GLY B C 1
ATOM 2621 O O . GLY B 1 103 ? 10.375 0.506 -6.047 1 98.69 103 GLY B O 1
ATOM 2622 N N . CYS B 1 104 ? 9.672 2.461 -5.223 1 98.62 104 CYS B N 1
ATOM 2623 C CA . CYS B 1 104 ? 8.586 1.849 -4.465 1 98.62 104 CYS B CA 1
ATOM 2624 C C . CYS B 1 104 ? 7.531 1.273 -5.398 1 98.62 104 CYS B C 1
ATOM 2626 O O . CYS B 1 104 ? 6.957 0.218 -5.121 1 98.62 104 CYS B O 1
ATOM 2628 N N . ILE B 1 105 ? 7.273 1.957 -6.484 1 98.25 105 ILE B N 1
ATOM 2629 C CA . ILE B 1 105 ? 6.352 1.437 -7.488 1 98.25 105 ILE B CA 1
ATOM 2630 C C . ILE B 1 105 ? 6.902 0.135 -8.07 1 98.25 105 ILE B C 1
ATOM 2632 O O . ILE B 1 105 ? 6.168 -0.844 -8.219 1 98.25 105 ILE B O 1
ATOM 2636 N N . GLY B 1 106 ? 8.227 0.16 -8.398 1 98.38 106 GLY B N 1
ATOM 2637 C CA . GLY B 1 106 ? 8.867 -1.066 -8.852 1 98.38 106 GLY B CA 1
ATOM 2638 C C . GLY B 1 106 ? 8.727 -2.213 -7.867 1 98.38 106 GLY B C 1
ATOM 2639 O O . GLY B 1 106 ? 8.445 -3.346 -8.258 1 98.38 106 GLY B O 1
ATOM 2640 N N . MET B 1 107 ? 8.906 -1.897 -6.621 1 98.12 107 MET B N 1
ATOM 2641 C CA . MET B 1 107 ? 8.742 -2.904 -5.578 1 98.12 107 MET B CA 1
ATOM 2642 C C . MET B 1 107 ? 7.32 -3.443 -5.559 1 98.12 107 MET B C 1
ATOM 2644 O O . MET B 1 107 ? 7.105 -4.641 -5.371 1 98.12 107 MET B O 1
ATOM 2648 N N . GLY B 1 108 ? 6.332 -2.547 -5.715 1 97.62 108 GLY B N 1
ATOM 2649 C CA . GLY B 1 108 ? 4.945 -2.975 -5.801 1 97.62 108 GLY B CA 1
ATOM 2650 C C . GLY B 1 108 ? 4.684 -3.912 -6.965 1 97.62 108 GLY B C 1
ATOM 2651 O O . GLY B 1 108 ? 3.922 -4.871 -6.836 1 97.62 108 GLY B O 1
ATOM 2652 N N . ILE B 1 109 ? 5.285 -3.646 -8.07 1 97.25 109 ILE B N 1
ATOM 2653 C CA . ILE B 1 109 ? 5.129 -4.504 -9.234 1 97.25 109 ILE B CA 1
ATOM 2654 C C . ILE B 1 109 ? 5.703 -5.887 -8.945 1 97.25 109 ILE B C 1
ATOM 2656 O O . ILE B 1 109 ? 5.051 -6.906 -9.195 1 97.25 109 ILE B O 1
ATOM 2660 N N . VAL B 1 110 ? 6.879 -5.91 -8.359 1 96.81 110 VAL B N 1
ATOM 2661 C CA . VAL B 1 110 ? 7.539 -7.176 -8.039 1 96.81 110 VAL B CA 1
ATOM 2662 C C . VAL B 1 110 ? 6.691 -7.961 -7.039 1 96.81 110 VAL B C 1
ATOM 2664 O O . VAL B 1 110 ? 6.602 -9.188 -7.121 1 96.81 110 VAL B O 1
ATOM 2667 N N . ALA B 1 111 ? 6.035 -7.25 -6.141 1 96.5 111 ALA B N 1
ATOM 2668 C CA . ALA B 1 111 ? 5.25 -7.883 -5.086 1 96.5 111 ALA B CA 1
ATOM 2669 C C . ALA B 1 111 ? 4 -8.547 -5.652 1 96.5 111 ALA B C 1
ATOM 2671 O O . ALA B 1 111 ? 3.504 -9.531 -5.094 1 96.5 111 ALA B O 1
ATOM 2672 N N . ASN B 1 112 ? 3.539 -8.039 -6.793 1 95.25 112 ASN B N 1
ATOM 2673 C CA . ASN B 1 112 ? 2.223 -8.484 -7.246 1 95.25 112 ASN B CA 1
ATOM 2674 C C . ASN B 1 112 ? 2.318 -9.312 -8.523 1 95.25 112 ASN B C 1
ATOM 2676 O O . ASN B 1 112 ? 1.376 -10.023 -8.875 1 95.25 112 ASN B O 1
ATOM 2680 N N . PHE B 1 113 ? 3.393 -9.195 -9.25 1 93.38 113 PHE B N 1
ATOM 2681 C CA . PHE B 1 113 ? 3.611 -10 -10.445 1 93.38 113 PHE B CA 1
ATOM 2682 C C . PHE B 1 113 ? 4.695 -11.047 -10.211 1 93.38 113 PHE B C 1
ATOM 2684 O O . PHE B 1 113 ? 5.875 -10.711 -10.094 1 93.38 113 PHE B O 1
ATOM 2691 N N . GLN B 1 114 ? 4.238 -12.266 -10.211 1 87.62 114 GLN B N 1
ATOM 2692 C CA . GLN B 1 114 ? 5.176 -13.344 -9.922 1 87.62 114 GLN B CA 1
ATOM 2693 C C . GLN B 1 114 ? 6.078 -13.633 -11.117 1 87.62 114 GLN B C 1
ATOM 2695 O O . GLN B 1 114 ? 5.637 -13.555 -12.266 1 87.62 114 GLN B O 1
ATOM 2700 N N . GLU B 1 115 ? 7.234 -14.047 -10.844 1 84.62 115 GLU B N 1
ATOM 2701 C CA . GLU B 1 115 ? 8.281 -14.219 -11.844 1 84.62 115 GLU B CA 1
ATOM 2702 C C . GLU B 1 115 ? 7.918 -15.312 -12.844 1 84.62 115 GLU B C 1
ATOM 2704 O O . GLU B 1 115 ? 8.219 -15.195 -14.039 1 84.62 115 GLU B O 1
ATOM 2709 N N . LEU B 1 116 ? 7.211 -16.328 -12.406 1 83.62 116 LEU B N 1
ATOM 2710 C CA . LEU B 1 116 ? 6.895 -17.422 -13.32 1 83.62 116 LEU B CA 1
ATOM 2711 C C . LEU B 1 116 ? 5.637 -17.125 -14.125 1 83.62 116 LEU B C 1
ATOM 2713 O O . LEU B 1 116 ? 5.453 -17.641 -15.227 1 83.62 116 LEU B O 1
ATOM 2717 N N . SER B 1 117 ? 4.812 -16.281 -13.68 1 83.69 117 SER B N 1
ATOM 2718 C CA . SER B 1 117 ? 3.529 -15.984 -14.312 1 83.69 117 SER B CA 1
ATOM 2719 C C . SER B 1 117 ? 3.682 -14.93 -15.406 1 83.69 117 SER B C 1
ATOM 2721 O O . SER B 1 117 ? 3.188 -15.117 -16.531 1 83.69 117 SER B O 1
ATOM 2723 N N . VAL B 1 118 ? 4.395 -13.867 -15.062 1 89.94 118 VAL B N 1
ATOM 2724 C CA . VAL B 1 118 ? 4.637 -12.789 -16.016 1 89.94 118 VAL B CA 1
ATOM 2725 C C . VAL B 1 118 ? 6.062 -12.266 -15.844 1 89.94 118 VAL B C 1
ATOM 2727 O O . VAL B 1 118 ? 6.266 -11.133 -15.398 1 89.94 118 VAL B O 1
ATOM 2730 N N . PRO B 1 119 ? 7.023 -12.953 -16.391 1 90.12 119 PRO B N 1
ATOM 2731 C CA . PRO B 1 119 ? 8.43 -12.664 -16.109 1 90.12 119 PRO B CA 1
ATOM 2732 C C . PRO B 1 119 ? 8.852 -11.273 -16.578 1 90.12 119 PRO B C 1
ATOM 2734 O O . PRO B 1 119 ? 9.609 -10.586 -15.906 1 90.12 119 PRO B O 1
ATOM 2737 N N . SER B 1 120 ? 8.383 -10.859 -17.734 1 91.19 120 SER B N 1
ATOM 2738 C CA . SER B 1 120 ? 8.805 -9.578 -18.297 1 91.19 120 SER B CA 1
ATOM 2739 C C . SER B 1 120 ? 8.391 -8.422 -17.375 1 91.19 120 SER B C 1
ATOM 2741 O O . SER B 1 120 ? 9.18 -7.516 -17.125 1 91.19 120 SER B O 1
ATOM 2743 N N . VAL B 1 121 ? 7.156 -8.461 -16.875 1 93.88 121 VAL B N 1
ATOM 2744 C CA . VAL B 1 121 ? 6.656 -7.402 -16.016 1 93.88 121 VAL B CA 1
ATOM 2745 C C . VAL B 1 121 ? 7.395 -7.441 -14.672 1 93.88 121 VAL B C 1
ATOM 2747 O O . VAL B 1 121 ? 7.809 -6.398 -14.156 1 93.88 121 VAL B O 1
ATOM 2750 N N . HIS B 1 122 ? 7.645 -8.656 -14.188 1 94.81 122 HIS B N 1
ATOM 2751 C CA . HIS B 1 122 ? 8.375 -8.828 -12.938 1 94.81 122 HIS B CA 1
ATOM 2752 C C . HIS B 1 122 ? 9.797 -8.289 -13.055 1 94.81 122 HIS B C 1
ATOM 2754 O O . HIS B 1 122 ? 10.242 -7.504 -12.211 1 94.81 122 HIS B O 1
ATOM 2760 N N . ASP B 1 123 ? 10.445 -8.641 -14.109 1 94.56 123 ASP B N 1
ATOM 2761 C CA . ASP B 1 123 ? 11.828 -8.219 -14.312 1 94.56 123 ASP B CA 1
ATOM 2762 C C . ASP B 1 123 ? 11.914 -6.703 -14.492 1 94.56 123 ASP B C 1
ATOM 2764 O O . ASP B 1 123 ? 12.867 -6.074 -14.023 1 94.56 123 ASP B O 1
ATOM 2768 N N . GLY B 1 124 ? 10.945 -6.156 -15.211 1 95.94 124 GLY B N 1
ATOM 2769 C CA . GLY B 1 124 ? 10.891 -4.707 -15.328 1 95.94 124 GLY B CA 1
ATOM 2770 C C . GLY B 1 124 ? 10.727 -4.004 -14 1 95.94 124 GLY B C 1
ATOM 2771 O O . GLY B 1 124 ? 11.406 -3.01 -13.727 1 95.94 124 GLY B O 1
ATOM 2772 N N . GLY B 1 125 ? 9.836 -4.531 -13.172 1 97.5 125 GLY B N 1
ATOM 2773 C CA . GLY B 1 125 ? 9.656 -4 -11.828 1 97.5 125 GLY B CA 1
ATOM 2774 C C . GLY B 1 125 ? 10.906 -4.098 -10.977 1 97.5 125 GLY B C 1
ATOM 2775 O O . GLY B 1 125 ? 11.25 -3.156 -10.266 1 97.5 125 GLY B O 1
ATOM 2776 N N . ALA B 1 126 ? 11.555 -5.219 -11.102 1 97.12 126 ALA B N 1
ATOM 2777 C CA . ALA B 1 126 ? 12.789 -5.434 -10.344 1 97.12 126 ALA B CA 1
ATOM 2778 C C . ALA B 1 126 ? 13.875 -4.445 -10.766 1 97.12 126 ALA B C 1
ATOM 2780 O O . ALA B 1 126 ? 14.57 -3.881 -9.922 1 97.12 126 ALA B O 1
ATOM 2781 N N . LEU B 1 127 ? 13.969 -4.27 -12.055 1 97.25 127 LEU B N 1
ATOM 2782 C CA . LEU B 1 127 ? 14.953 -3.326 -12.578 1 97.25 127 LEU B CA 1
ATOM 2783 C C . LEU B 1 127 ? 14.68 -1.918 -12.055 1 97.25 127 LEU B C 1
ATOM 2785 O O . LEU B 1 127 ? 15.602 -1.228 -11.617 1 97.25 127 LEU B O 1
ATOM 2789 N N . VAL B 1 128 ? 13.438 -1.538 -12.062 1 98.31 128 VAL B N 1
ATOM 2790 C CA . VAL B 1 128 ? 13.047 -0.209 -11.602 1 98.31 128 VAL B CA 1
ATOM 2791 C C . VAL B 1 128 ? 13.281 -0.096 -10.094 1 98.31 128 VAL B C 1
ATOM 2793 O O . VAL B 1 128 ? 13.797 0.915 -9.609 1 98.31 128 VAL B O 1
ATOM 2796 N N . ALA B 1 129 ? 12.938 -1.095 -9.359 1 98.31 129 ALA B N 1
ATOM 2797 C CA . ALA B 1 129 ? 13.078 -1.082 -7.906 1 98.31 129 ALA B CA 1
ATOM 2798 C C . ALA B 1 129 ? 14.539 -0.958 -7.496 1 98.31 129 ALA B C 1
ATOM 2800 O O . ALA B 1 129 ? 14.906 -0.057 -6.738 1 98.31 129 ALA B O 1
ATOM 2801 N N . PHE B 1 130 ? 15.406 -1.82 -8.016 1 98.5 130 PHE B N 1
ATOM 2802 C CA . PHE B 1 130 ? 16.812 -1.846 -7.633 1 98.5 130 PHE B CA 1
ATOM 2803 C C . PHE B 1 130 ? 17.562 -0.667 -8.242 1 98.5 130 PHE B C 1
ATOM 2805 O O . PHE B 1 130 ? 18.406 -0.047 -7.586 1 98.5 130 PHE B O 1
ATOM 2812 N N . GLY B 1 131 ? 17.25 -0.364 -9.516 1 97.94 131 GLY B N 1
ATOM 2813 C CA . GLY B 1 131 ? 17.906 0.749 -10.18 1 97.94 131 GLY B CA 1
ATOM 2814 C C . GLY B 1 131 ? 17.625 2.088 -9.531 1 97.94 131 GLY B C 1
ATOM 2815 O O . GLY B 1 131 ? 18.547 2.818 -9.164 1 97.94 131 GLY B O 1
ATOM 2816 N N . SER B 1 132 ? 16.344 2.396 -9.367 1 98.56 132 SER B N 1
ATOM 2817 C CA . SER B 1 132 ? 15.961 3.648 -8.719 1 98.56 132 SER B CA 1
ATOM 2818 C C . SER B 1 132 ? 16.406 3.674 -7.262 1 98.56 132 SER B C 1
ATOM 2820 O O . SER B 1 132 ? 16.781 4.727 -6.734 1 98.56 132 SER B O 1
ATOM 2822 N N . GLY B 1 133 ? 16.375 2.498 -6.648 1 98.56 133 GLY B N 1
ATOM 2823 C CA . GLY B 1 133 ? 16.812 2.418 -5.262 1 98.56 133 GLY B CA 1
ATOM 2824 C C . GLY B 1 133 ? 18.281 2.807 -5.074 1 98.56 133 GLY B C 1
ATOM 2825 O O . GLY B 1 133 ? 18.609 3.578 -4.168 1 98.56 133 GLY B O 1
ATOM 2826 N N . VAL B 1 134 ? 19.109 2.273 -5.898 1 98.75 134 VAL B N 1
ATOM 2827 C CA . VAL B 1 134 ? 20.547 2.553 -5.777 1 98.75 134 VAL B CA 1
ATOM 2828 C C . VAL B 1 134 ? 20.812 4.027 -6.086 1 98.75 134 VAL B C 1
ATOM 2830 O O . VAL B 1 134 ? 21.609 4.672 -5.418 1 98.75 134 VAL B O 1
ATOM 2833 N N . VAL B 1 135 ? 20.078 4.574 -7.055 1 98.69 135 VAL B N 1
ATOM 2834 C CA . VAL B 1 135 ? 20.234 5.992 -7.375 1 98.69 135 VAL B CA 1
ATOM 2835 C C . VAL B 1 135 ? 19.75 6.84 -6.203 1 98.69 135 VAL B C 1
ATOM 2837 O O . VAL B 1 135 ? 20.391 7.828 -5.84 1 98.69 135 VAL B O 1
ATOM 2840 N N . TYR B 1 136 ? 18.688 6.453 -5.613 1 98.81 136 TYR B N 1
ATOM 2841 C CA . TYR B 1 136 ? 18.125 7.199 -4.488 1 98.81 136 TYR B CA 1
ATOM 2842 C C . TYR B 1 136 ? 19.125 7.273 -3.338 1 98.81 136 TYR B C 1
ATOM 2844 O O . TYR B 1 136 ? 19.375 8.352 -2.799 1 98.81 136 TYR B O 1
ATOM 2852 N N . ILE B 1 137 ? 19.656 6.137 -2.953 1 98.75 137 ILE B N 1
ATOM 2853 C CA . ILE B 1 137 ? 20.531 6.164 -1.781 1 98.75 137 ILE B CA 1
ATOM 2854 C C . ILE B 1 137 ? 21.828 6.902 -2.115 1 98.75 137 ILE B C 1
ATOM 2856 O O . ILE B 1 137 ? 22.438 7.523 -1.241 1 98.75 137 ILE B O 1
ATOM 2860 N N . THR B 1 138 ? 22.234 6.875 -3.369 1 98.81 138 THR B N 1
ATOM 2861 C CA . THR B 1 138 ? 23.391 7.664 -3.777 1 98.81 138 THR B CA 1
ATOM 2862 C C . THR B 1 138 ? 23.109 9.156 -3.621 1 98.81 138 THR B C 1
ATOM 2864 O O . THR B 1 138 ? 23.906 9.883 -3.029 1 98.81 138 THR B O 1
ATOM 2867 N N . LEU B 1 139 ? 21.969 9.555 -4.109 1 98.62 139 LEU B N 1
ATOM 2868 C CA . LEU B 1 139 ? 21.609 10.961 -4.016 1 98.62 139 LEU B CA 1
ATOM 2869 C C . LEU B 1 139 ? 21.438 11.383 -2.561 1 98.62 139 LEU B C 1
ATOM 2871 O O . LEU B 1 139 ? 21.875 12.477 -2.176 1 98.62 139 LEU B O 1
ATOM 2875 N N . GLN B 1 140 ? 20.891 10.523 -1.79 1 98.5 140 GLN B N 1
ATOM 2876 C CA . GLN B 1 140 ? 20.734 10.828 -0.373 1 98.5 140 GLN B CA 1
ATOM 2877 C C . GLN B 1 140 ? 22.078 10.898 0.336 1 98.5 140 GLN B C 1
ATOM 2879 O O . GLN B 1 140 ? 22.25 11.672 1.278 1 98.5 140 GLN B O 1
ATOM 2884 N N . SER B 1 141 ? 23.047 10.039 -0.108 1 98.5 141 SER B N 1
ATOM 2885 C CA . SER B 1 141 ? 24.391 10.117 0.434 1 98.5 141 SER B CA 1
ATOM 2886 C C . SER B 1 141 ? 25.047 11.461 0.105 1 98.5 141 SER B C 1
ATOM 2888 O O . SER B 1 141 ? 25.656 12.086 0.97 1 98.5 141 SER B O 1
ATOM 2890 N N . VAL B 1 142 ? 24.859 11.914 -1.113 1 98.19 142 VAL B N 1
ATOM 2891 C CA . VAL B 1 142 ? 25.406 13.203 -1.529 1 98.19 142 VAL B CA 1
ATOM 2892 C C . VAL B 1 142 ? 24.75 14.32 -0.722 1 98.19 142 VAL B C 1
ATOM 2894 O O . VAL B 1 142 ? 25.438 15.227 -0.243 1 98.19 142 VAL B O 1
ATOM 2897 N N . ILE B 1 143 ? 23.484 14.242 -0.517 1 97.75 143 ILE B N 1
ATOM 2898 C CA . ILE B 1 143 ? 22.75 15.234 0.253 1 97.75 143 ILE B CA 1
ATOM 2899 C C . ILE B 1 143 ? 23.266 15.258 1.691 1 97.75 143 ILE B C 1
ATOM 2901 O O . ILE B 1 143 ? 23.391 16.328 2.291 1 97.75 143 ILE B O 1
ATOM 2905 N N . SER B 1 144 ? 23.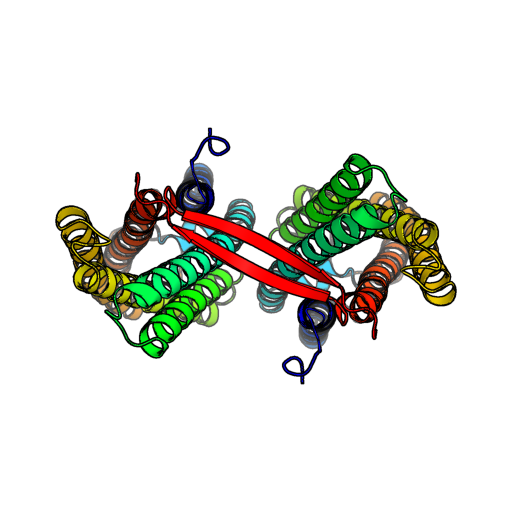547 14.094 2.211 1 96.94 144 SER B N 1
ATOM 2906 C CA . SER B 1 144 ? 24.094 14.016 3.559 1 96.94 144 SER B CA 1
ATOM 2907 C C . SER B 1 144 ? 25.422 14.742 3.654 1 96.94 144 SER B C 1
ATOM 2909 O O . SER B 1 144 ? 25.688 15.453 4.629 1 96.94 144 SER B O 1
ATOM 2911 N N . PHE B 1 145 ? 26.281 14.633 2.633 1 97.38 145 PHE B N 1
ATOM 2912 C CA . PHE B 1 145 ? 27.562 15.336 2.621 1 97.38 145 PHE B CA 1
ATOM 2913 C C . PHE B 1 145 ? 27.344 16.844 2.525 1 97.38 145 PHE B C 1
ATOM 2915 O O . PHE B 1 145 ? 28.047 17.609 3.184 1 97.38 145 PHE B O 1
ATOM 2922 N N . LYS B 1 146 ? 26.375 17.219 1.759 1 96.62 146 LYS B N 1
ATOM 2923 C CA . LYS B 1 146 ? 26.109 18.641 1.563 1 96.62 146 LYS B CA 1
ATOM 2924 C C . LYS B 1 146 ? 25.578 19.281 2.842 1 96.62 146 LYS B C 1
ATOM 2926 O O . LYS B 1 146 ? 25.797 20.469 3.088 1 96.62 146 LYS B O 1
ATOM 2931 N N . SER B 1 147 ? 24.906 18.531 3.602 1 95 147 SER B N 1
ATOM 2932 C CA . SER B 1 147 ? 24.312 19.078 4.816 1 95 147 SER B CA 1
ATOM 2933 C C . SER B 1 147 ? 25.234 18.906 6.016 1 95 147 SER B C 1
ATOM 2935 O O . SER B 1 147 ? 24.906 19.312 7.125 1 95 147 SER B O 1
ATOM 2937 N N . CYS B 1 148 ? 26.328 18.25 5.801 1 94.38 148 CYS B N 1
ATOM 2938 C CA . CYS B 1 148 ? 27.328 18.047 6.848 1 94.38 148 CYS B CA 1
ATOM 2939 C C . CYS B 1 148 ? 28.125 19.312 7.074 1 94.38 148 CYS B C 1
ATOM 2941 O O . CYS B 1 148 ? 28.484 20.016 6.125 1 94.38 148 CYS B O 1
ATOM 2943 N N . PRO B 1 149 ? 28.406 19.562 8.289 1 93.44 149 PRO B N 1
ATOM 2944 C CA . PRO B 1 149 ? 28.219 18.891 9.578 1 93.44 149 PRO B CA 1
ATOM 2945 C C . PRO B 1 149 ? 26.969 19.375 10.32 1 93.44 149 PRO B C 1
ATOM 2947 O O . PRO B 1 149 ? 26.672 18.906 11.414 1 93.44 149 PRO B O 1
ATOM 2950 N N . GLN B 1 150 ? 26.25 20.281 9.758 1 91.19 150 GLN B N 1
ATOM 2951 C CA . GLN B 1 150 ? 25.156 20.922 10.461 1 91.19 150 GLN B CA 1
ATOM 2952 C C . GLN B 1 150 ? 24.047 19.922 10.773 1 91.19 150 GLN B C 1
ATOM 2954 O O . GLN B 1 150 ? 23.484 19.922 11.867 1 91.19 150 GLN B O 1
ATOM 2959 N N . TRP B 1 151 ? 23.781 19.094 9.789 1 92.06 151 TRP B N 1
ATOM 2960 C CA . TRP B 1 151 ? 22.625 18.234 9.945 1 92.06 151 TRP B CA 1
ATOM 2961 C C . TRP B 1 151 ? 23.016 16.766 9.93 1 92.06 151 TRP B C 1
ATOM 2963 O O . TRP B 1 151 ? 22.172 15.883 10.07 1 92.06 151 TRP B O 1
ATOM 2973 N N . ASN B 1 152 ? 24.266 16.531 9.609 1 92.88 152 ASN B N 1
ATOM 2974 C CA . ASN B 1 152 ? 24.75 15.148 9.562 1 92.88 152 ASN B CA 1
ATOM 2975 C C . ASN B 1 152 ? 26.172 15.039 10.078 1 92.88 152 ASN B C 1
ATOM 2977 O O . ASN B 1 152 ? 26.938 16.016 10.023 1 92.88 152 ASN B O 1
ATOM 2981 N N . SER B 1 153 ? 26.5 13.891 10.578 1 94.75 153 SER B N 1
ATOM 2982 C CA . SER B 1 153 ? 27.891 13.648 10.984 1 94.75 153 SER B CA 1
ATOM 2983 C C . SER B 1 153 ? 28.703 13.086 9.828 1 94.75 153 SER B C 1
ATOM 2985 O O . SER B 1 153 ? 28.156 12.453 8.922 1 94.75 153 SER B O 1
ATOM 2987 N N . HIS B 1 154 ? 29.984 13.297 9.93 1 96.81 154 HIS B N 1
ATOM 2988 C CA . HIS B 1 154 ? 30.891 12.742 8.914 1 96.81 154 HIS B CA 1
ATOM 2989 C C . HIS B 1 154 ? 30.812 11.219 8.891 1 96.81 154 HIS B C 1
ATOM 2991 O O . HIS B 1 154 ? 30.828 10.617 7.812 1 96.81 154 HIS B O 1
ATOM 2997 N N . SER B 1 155 ? 30.688 10.695 10.047 1 97.38 155 SER B N 1
ATOM 2998 C CA . SER B 1 155 ? 30.609 9.234 10.141 1 97.38 155 SER B CA 1
ATOM 2999 C C . SER B 1 155 ? 29.406 8.703 9.375 1 97.38 155 SER B C 1
ATOM 3001 O O . SER B 1 155 ? 29.516 7.758 8.594 1 97.38 155 SER B O 1
ATOM 3003 N N . THR B 1 156 ? 28.281 9.344 9.602 1 97.25 156 THR B N 1
ATOM 3004 C CA . THR B 1 156 ? 27.062 8.922 8.922 1 97.25 156 THR B CA 1
ATOM 3005 C C . THR B 1 156 ? 27.188 9.102 7.41 1 97.25 156 THR B C 1
ATOM 3007 O O . THR B 1 156 ? 26.75 8.25 6.637 1 97.25 156 THR B O 1
ATOM 3010 N N . CYS B 1 157 ? 27.812 10.164 6.961 1 98.06 157 CYS B N 1
ATOM 3011 C CA . CYS B 1 157 ? 28.031 10.43 5.539 1 98.06 157 CYS B CA 1
ATOM 3012 C C . CYS B 1 157 ? 28.875 9.336 4.902 1 98.06 157 CYS B C 1
ATOM 3014 O O . CYS B 1 157 ? 28.531 8.828 3.828 1 98.06 157 CYS B O 1
ATOM 3016 N N . TYR B 1 158 ? 29.922 8.93 5.617 1 98.5 158 TYR B N 1
ATOM 3017 C CA . TYR B 1 158 ? 30.812 7.906 5.09 1 98.5 158 TYR B CA 1
ATOM 3018 C C . TYR B 1 158 ? 30.109 6.555 5.02 1 98.5 158 TYR B C 1
ATOM 3020 O O . TYR B 1 158 ? 30.266 5.809 4.055 1 98.5 158 TYR B O 1
ATOM 3028 N N . VAL B 1 159 ? 29.359 6.289 6.047 1 98.56 159 VAL B N 1
ATOM 3029 C CA . VAL B 1 159 ? 28.641 5.023 6.082 1 98.56 159 VAL B CA 1
ATOM 3030 C C . VAL B 1 159 ? 27.641 4.961 4.926 1 98.56 159 VAL B C 1
ATOM 3032 O O . VAL B 1 159 ? 27.594 3.971 4.191 1 98.56 159 VAL B O 1
ATOM 3035 N N . ARG B 1 160 ? 26.859 6.02 4.703 1 98.69 160 ARG B N 1
ATOM 3036 C CA . ARG B 1 160 ? 25.875 6.074 3.627 1 98.69 160 ARG B CA 1
ATOM 3037 C C . ARG B 1 160 ? 26.547 5.969 2.262 1 98.69 160 ARG B C 1
ATOM 3039 O O . ARG B 1 160 ? 26.078 5.238 1.388 1 98.69 160 ARG B O 1
ATOM 3046 N N . MET B 1 161 ? 27.656 6.652 2.154 1 98.69 161 MET B N 1
ATOM 3047 C CA . MET B 1 161 ? 28.375 6.602 0.883 1 98.69 161 MET B CA 1
ATOM 3048 C C . MET B 1 161 ? 28.953 5.207 0.641 1 98.69 161 MET B C 1
ATOM 3050 O O . MET B 1 161 ? 28.922 4.707 -0.484 1 98.69 161 MET B O 1
ATOM 3054 N N . ALA B 1 162 ? 29.5 4.59 1.665 1 98.75 162 ALA B N 1
ATOM 3055 C CA . ALA B 1 162 ? 30.031 3.234 1.54 1 98.75 162 ALA B CA 1
ATOM 3056 C C . ALA B 1 162 ? 28.953 2.252 1.109 1 98.75 162 ALA B C 1
ATOM 3058 O O . ALA B 1 162 ? 29.172 1.43 0.217 1 98.75 162 ALA B O 1
ATOM 3059 N N . ILE B 1 163 ? 27.766 2.375 1.708 1 98.81 163 ILE B N 1
ATOM 3060 C CA . ILE B 1 163 ? 26.656 1.507 1.349 1 98.81 163 ILE B CA 1
ATOM 3061 C C . ILE B 1 163 ? 26.281 1.727 -0.115 1 98.81 163 ILE B C 1
ATOM 3063 O O . ILE B 1 163 ? 26.047 0.766 -0.852 1 98.81 163 ILE B O 1
ATOM 3067 N N . SER B 1 164 ? 26.25 2.98 -0.512 1 98.69 164 SER B N 1
ATOM 3068 C CA . SER B 1 164 ? 25.906 3.318 -1.89 1 98.69 164 SER B CA 1
ATOM 3069 C C . SER B 1 164 ? 26.906 2.715 -2.871 1 98.69 164 SER B C 1
ATOM 3071 O O . SER B 1 164 ? 26.516 2.121 -3.879 1 98.69 164 SER B O 1
ATOM 3073 N N . ILE B 1 165 ? 28.156 2.811 -2.592 1 98.69 165 ILE B N 1
ATOM 3074 C CA . ILE B 1 165 ? 29.203 2.297 -3.465 1 98.69 165 ILE B CA 1
ATOM 3075 C C . ILE B 1 165 ? 29.094 0.778 -3.566 1 98.69 165 ILE B C 1
ATOM 3077 O O . ILE B 1 165 ? 29.141 0.219 -4.664 1 98.69 165 ILE B O 1
ATOM 3081 N N . VAL B 1 166 ? 28.922 0.123 -2.459 1 98.75 166 VAL B N 1
ATOM 3082 C CA . VAL B 1 166 ? 28.766 -1.327 -2.443 1 98.75 166 VAL B CA 1
ATOM 3083 C C . VAL B 1 166 ? 27.547 -1.725 -3.27 1 98.75 166 VAL B C 1
ATOM 3085 O O . VAL B 1 166 ? 27.578 -2.701 -4.02 1 98.75 166 VAL B O 1
ATOM 3088 N N . SER B 1 167 ? 26.453 -0.978 -3.166 1 98.69 167 SER B N 1
ATOM 3089 C CA . SER B 1 167 ? 25.234 -1.275 -3.908 1 98.69 167 SER B CA 1
ATOM 3090 C C . SER B 1 167 ? 25.438 -1.09 -5.406 1 98.69 167 SER B C 1
ATOM 3092 O O . SER B 1 167 ? 24.922 -1.865 -6.211 1 98.69 167 SER B O 1
ATOM 3094 N N . TRP B 1 168 ? 26.266 -0.092 -5.789 1 98.19 168 TRP B N 1
ATOM 3095 C CA . TRP B 1 168 ? 26.578 0.102 -7.199 1 98.19 168 TRP B CA 1
ATOM 3096 C C . TRP B 1 168 ? 27.438 -1.038 -7.727 1 98.19 168 TRP B C 1
ATOM 3098 O O . TRP B 1 168 ? 27.234 -1.521 -8.844 1 98.19 168 TRP B O 1
ATOM 3108 N N . ILE B 1 169 ? 28.344 -1.505 -6.961 1 98.5 169 ILE B N 1
ATOM 3109 C CA . ILE B 1 169 ? 29.234 -2.592 -7.352 1 98.5 169 ILE B CA 1
ATOM 3110 C C . ILE B 1 169 ? 28.438 -3.885 -7.504 1 98.5 169 ILE B C 1
ATOM 3112 O O . ILE B 1 169 ? 28.719 -4.695 -8.391 1 98.5 169 ILE B O 1
ATOM 3116 N N . ALA B 1 170 ? 27.375 -3.984 -6.715 1 98.62 170 ALA B N 1
ATOM 3117 C CA . ALA B 1 170 ? 26.594 -5.211 -6.719 1 98.62 170 ALA B CA 1
ATOM 3118 C C . ALA B 1 170 ? 25.516 -5.172 -7.809 1 98.62 170 ALA B C 1
ATOM 3120 O O . ALA B 1 170 ? 25.25 -6.188 -8.461 1 98.62 170 ALA B O 1
ATOM 3121 N N . VAL B 1 171 ? 24.938 -3.992 -8.039 1 98.25 171 VAL B N 1
ATOM 3122 C CA . VAL B 1 171 ? 23.766 -3.926 -8.914 1 98.25 171 VAL B CA 1
ATOM 3123 C C . VAL B 1 171 ? 24.188 -4.164 -10.367 1 98.25 171 VAL B C 1
ATOM 3125 O O . VAL B 1 171 ? 23.438 -4.75 -11.148 1 98.25 171 VAL B O 1
ATOM 3128 N N . ILE B 1 172 ? 25.375 -3.807 -10.773 1 96.81 172 ILE B N 1
ATOM 3129 C CA . ILE B 1 172 ? 25.859 -3.938 -12.148 1 96.81 172 ILE B CA 1
ATOM 3130 C C . ILE B 1 172 ? 25.984 -5.414 -12.508 1 96.81 172 ILE B C 1
ATOM 3132 O O . ILE B 1 172 ? 25.344 -5.891 -13.453 1 96.81 172 ILE B O 1
ATOM 3136 N N . PRO B 1 173 ? 26.766 -6.211 -11.719 1 97.25 173 PRO B N 1
ATOM 3137 C CA . PRO B 1 173 ? 26.797 -7.641 -12.047 1 97.25 173 PRO B CA 1
ATOM 3138 C C . PRO B 1 173 ? 25.438 -8.32 -11.828 1 97.25 173 PRO B C 1
ATOM 3140 O O . PRO B 1 173 ? 25.125 -9.305 -12.508 1 97.25 173 PRO B O 1
ATOM 3143 N N . MET B 1 174 ? 24.641 -7.867 -10.906 1 97.75 174 MET B N 1
ATOM 3144 C CA . MET B 1 174 ? 23.297 -8.414 -10.719 1 97.75 174 MET B CA 1
ATOM 3145 C C . MET B 1 174 ? 22.516 -8.391 -12.023 1 97.75 174 MET B C 1
ATOM 3147 O O . MET B 1 174 ? 21.984 -9.422 -12.461 1 97.75 174 MET B O 1
ATOM 3151 N N . ILE B 1 175 ? 22.562 -7.211 -12.656 1 96.25 175 ILE B N 1
ATOM 3152 C CA . ILE B 1 175 ? 21.797 -7.023 -13.883 1 96.25 175 ILE B CA 1
ATOM 3153 C C . ILE B 1 175 ? 22.484 -7.75 -15.039 1 96.25 175 ILE B C 1
ATOM 3155 O O . ILE B 1 175 ? 21.828 -8.43 -15.828 1 96.25 175 ILE B O 1
ATOM 3159 N N . ALA B 1 176 ? 23.797 -7.684 -15.172 1 95.94 176 ALA B N 1
ATOM 3160 C CA . ALA B 1 176 ? 24.547 -8.312 -16.25 1 95.94 176 ALA B CA 1
ATOM 3161 C C . ALA B 1 176 ? 24.375 -9.828 -16.234 1 95.94 176 ALA B C 1
ATOM 3163 O O . ALA B 1 176 ? 24.062 -10.438 -17.25 1 95.94 176 ALA B O 1
ATOM 3164 N N . CYS B 1 177 ? 24.5 -10.445 -15.055 1 96 177 CYS B N 1
ATOM 3165 C CA . CYS B 1 177 ? 24.391 -11.898 -14.953 1 96 177 CYS B CA 1
ATOM 3166 C C . CYS B 1 177 ? 22.953 -12.352 -15.164 1 96 177 CYS B C 1
ATOM 3168 O O . CYS B 1 177 ? 22.719 -13.383 -15.797 1 96 177 CYS B O 1
ATOM 3170 N N . ALA B 1 178 ? 22.031 -11.578 -14.664 1 94.88 178 ALA B N 1
ATOM 3171 C CA . ALA B 1 178 ? 20.641 -11.922 -14.883 1 94.88 178 ALA B CA 1
ATOM 3172 C C . ALA B 1 178 ? 20.297 -11.906 -16.375 1 94.88 178 ALA B C 1
ATOM 3174 O O . ALA B 1 178 ? 19.516 -12.734 -16.844 1 94.88 178 ALA B O 1
ATOM 3175 N N . SER B 1 179 ? 20.875 -10.969 -17.125 1 93.56 179 SER B N 1
ATOM 3176 C CA . SER B 1 179 ? 20.578 -10.828 -18.531 1 93.56 179 SER B CA 1
ATOM 3177 C C . SER B 1 179 ? 21.125 -12 -19.344 1 93.56 179 SER B C 1
ATOM 3179 O O . SER B 1 179 ? 20.719 -12.227 -20.484 1 93.56 179 SER B O 1
ATOM 3181 N N . LEU B 1 180 ? 22.031 -12.781 -18.781 1 93.62 180 LEU B N 1
ATOM 3182 C CA . LEU B 1 180 ? 22.672 -13.891 -19.484 1 93.62 180 LEU B CA 1
ATOM 3183 C C . LEU B 1 180 ? 21.938 -15.203 -19.219 1 93.62 180 LEU B C 1
ATOM 3185 O O . LEU B 1 180 ? 22.266 -16.234 -19.812 1 93.62 180 LEU B O 1
ATOM 3189 N N . ILE B 1 181 ? 20.984 -15.094 -18.297 1 91.5 181 ILE B N 1
ATOM 3190 C CA . ILE B 1 181 ? 20.188 -16.281 -18 1 91.5 181 ILE B CA 1
ATOM 3191 C C . ILE B 1 181 ? 19.109 -16.453 -19.078 1 91.5 181 ILE B C 1
ATOM 3193 O O . ILE B 1 181 ? 18.297 -15.555 -19.312 1 91.5 181 ILE B O 1
ATOM 3197 N N . SER B 1 182 ? 18.969 -17.578 -19.672 1 86.12 182 SER B N 1
ATOM 3198 C CA . SER B 1 182 ? 18.125 -17.812 -20.844 1 86.12 182 SER B CA 1
ATOM 3199 C C . SER B 1 182 ? 16.766 -18.359 -20.438 1 86.12 182 SER B C 1
ATOM 3201 O O . SER B 1 182 ? 15.812 -18.312 -21.234 1 86.12 182 SER B O 1
ATOM 3203 N N . ILE B 1 183 ? 16.781 -18.938 -19.234 1 83.81 183 ILE B N 1
ATOM 3204 C CA . ILE B 1 183 ? 15.531 -19.562 -18.828 1 83.81 183 ILE B CA 1
ATOM 3205 C C . ILE B 1 183 ? 15.117 -19.047 -17.453 1 83.81 183 ILE B C 1
ATOM 3207 O O . ILE B 1 183 ? 15.969 -18.797 -16.594 1 83.81 183 ILE B O 1
ATOM 3211 N N . THR B 1 184 ? 13.859 -18.844 -17.312 1 84 184 THR B N 1
ATOM 3212 C CA . THR B 1 184 ? 13.336 -18.469 -16 1 84 184 THR B CA 1
ATOM 3213 C C . THR B 1 184 ? 12.867 -19.703 -15.234 1 84 184 THR B C 1
ATOM 3215 O O . THR B 1 184 ? 11.945 -20.391 -15.672 1 84 184 THR B O 1
ATOM 3218 N N . LYS B 1 185 ? 13.57 -19.969 -14.234 1 85.25 185 LYS B N 1
ATOM 3219 C CA . LYS B 1 185 ? 13.188 -21.094 -13.375 1 85.25 185 LYS B CA 1
ATOM 3220 C C . LYS B 1 185 ? 13.609 -20.828 -11.93 1 85.25 185 LYS B C 1
ATOM 3222 O O . LYS B 1 185 ? 14.391 -19.922 -11.656 1 85.25 185 LYS B O 1
ATOM 3227 N N . ILE B 1 186 ? 13.094 -21.688 -11.039 1 86.19 186 ILE B N 1
ATOM 3228 C CA . ILE B 1 186 ? 13.359 -21.5 -9.617 1 86.19 186 ILE B CA 1
ATOM 3229 C C . ILE B 1 186 ? 14.391 -22.516 -9.141 1 86.19 186 ILE B C 1
ATOM 3231 O O . ILE B 1 186 ? 15.289 -22.188 -8.359 1 86.19 186 ILE B O 1
ATOM 3235 N N . ASP B 1 187 ? 14.344 -23.703 -9.672 1 85.81 187 ASP B N 1
ATOM 3236 C CA . ASP B 1 187 ? 15.219 -24.781 -9.211 1 85.81 187 ASP B CA 1
ATOM 3237 C C . ASP B 1 187 ? 16.516 -24.812 -10.008 1 85.81 187 ASP B C 1
ATOM 3239 O O . ASP B 1 187 ? 16.531 -25.234 -11.172 1 85.81 187 ASP B O 1
ATOM 3243 N N . TRP B 1 188 ? 17.594 -24.344 -9.336 1 88.56 188 TRP B N 1
ATOM 3244 C CA . TRP B 1 188 ? 18.906 -24.344 -9.953 1 88.56 188 TRP B CA 1
ATOM 3245 C C . TRP B 1 188 ? 19.797 -25.422 -9.328 1 88.56 188 TRP B C 1
ATOM 3247 O O . TRP B 1 188 ? 19.906 -25.5 -8.102 1 88.56 188 TRP B O 1
ATOM 3257 N N . ILE B 1 189 ? 20.422 -26.188 -10.141 1 86.56 189 ILE B N 1
ATOM 3258 C CA . ILE B 1 189 ? 21.344 -27.234 -9.727 1 86.56 189 ILE B CA 1
ATOM 3259 C C . ILE B 1 189 ? 22.766 -26.844 -10.094 1 86.56 189 ILE B C 1
ATOM 3261 O O . ILE B 1 189 ? 23.047 -26.484 -11.242 1 86.56 189 ILE B O 1
ATOM 3265 N N . PRO B 1 190 ? 23.578 -26.984 -9.086 1 88.69 190 PRO B N 1
ATOM 3266 C CA . PRO B 1 190 ? 24.969 -26.641 -9.398 1 88.69 190 PRO B CA 1
ATOM 3267 C C . PRO B 1 190 ? 25.516 -27.438 -10.578 1 88.69 190 PRO B C 1
ATOM 3269 O O . PRO B 1 190 ? 25.281 -28.641 -10.688 1 88.69 190 PRO B O 1
ATOM 3272 N N . GLY B 1 191 ? 26.125 -26.719 -11.477 1 89.31 191 GLY B N 1
ATOM 3273 C CA . GLY B 1 191 ? 26.734 -27.391 -12.609 1 89.31 191 GLY B CA 1
ATOM 3274 C C . GLY B 1 191 ? 25.938 -27.234 -13.891 1 89.31 191 GLY B C 1
ATOM 3275 O O . GLY B 1 191 ? 26.469 -27.422 -14.992 1 89.31 191 GLY B O 1
ATOM 3276 N N . GLU B 1 192 ? 24.703 -26.922 -13.75 1 90.19 192 GLU B N 1
ATOM 3277 C CA . GLU B 1 192 ? 23.875 -26.766 -14.945 1 90.19 192 GLU B CA 1
ATOM 3278 C C . GLU B 1 192 ? 24.172 -25.438 -15.641 1 90.19 192 GLU B C 1
ATOM 3280 O O . GLU B 1 192 ? 24.828 -24.562 -15.078 1 90.19 192 GLU B O 1
ATOM 3285 N N . LYS B 1 193 ? 23.719 -25.422 -16.875 1 90.44 193 LYS B N 1
ATOM 3286 C CA . LYS B 1 193 ? 23.922 -24.234 -17.688 1 90.44 193 LYS B CA 1
ATOM 3287 C C . LYS B 1 193 ? 23.375 -23 -17 1 90.44 193 LYS B C 1
ATOM 3289 O O . LYS B 1 193 ? 22.281 -23.031 -16.422 1 90.44 193 LYS B O 1
ATOM 3294 N N . ASP B 1 194 ? 24.031 -21.844 -16.875 1 92.94 194 ASP B N 1
ATOM 3295 C CA . ASP B 1 194 ? 23.625 -20.516 -16.422 1 92.94 194 ASP B CA 1
ATOM 3296 C C . ASP B 1 194 ? 23.578 -20.469 -14.891 1 92.94 194 ASP B C 1
ATOM 3298 O O . ASP B 1 194 ? 23.188 -19.453 -14.32 1 92.94 194 ASP B O 1
ATOM 3302 N N . TYR B 1 195 ? 23.922 -21.562 -14.281 1 93 195 TYR B N 1
ATOM 3303 C CA . TYR B 1 195 ? 23.875 -21.594 -12.828 1 93 195 TYR B CA 1
ATOM 3304 C C . TYR B 1 195 ? 24.75 -20.516 -12.219 1 93 195 TYR B C 1
ATOM 3306 O O . TYR B 1 195 ? 24.359 -19.844 -11.273 1 93 195 TYR B O 1
ATOM 3314 N N . THR B 1 196 ? 25.953 -20.438 -12.711 1 94 196 THR B N 1
ATOM 3315 C CA . THR B 1 196 ? 26.891 -19.469 -12.172 1 94 196 THR B CA 1
ATOM 3316 C C . THR B 1 196 ? 26.328 -18.047 -12.312 1 94 196 THR B C 1
ATOM 3318 O O . THR B 1 196 ? 26.484 -17.234 -11.406 1 94 196 THR B O 1
ATOM 3321 N N . TYR B 1 197 ? 25.719 -17.766 -13.391 1 95.56 197 TYR B N 1
ATOM 3322 C CA . TYR B 1 197 ? 25.094 -16.453 -13.594 1 95.56 197 TYR B CA 1
ATOM 3323 C C . TYR B 1 197 ? 24 -16.219 -12.57 1 95.56 197 TYR B C 1
ATOM 3325 O O . TYR B 1 197 ? 23.922 -15.141 -11.977 1 95.56 197 TYR B O 1
ATOM 3333 N N . HIS B 1 198 ? 23.188 -17.25 -12.422 1 94.5 198 HIS B N 1
ATOM 3334 C CA . HIS B 1 198 ? 22.125 -17.156 -11.43 1 94.5 198 HIS B CA 1
ATOM 3335 C C . HIS B 1 198 ? 22.688 -16.922 -10.031 1 94.5 198 HIS B C 1
ATOM 3337 O O . HIS B 1 198 ? 22.219 -16.031 -9.312 1 94.5 198 HIS B O 1
ATOM 3343 N N . PHE B 1 199 ? 23.703 -17.688 -9.75 1 94.75 199 PHE B N 1
ATOM 3344 C CA . PHE B 1 199 ? 24.297 -17.641 -8.422 1 94.75 199 PHE B CA 1
ATOM 3345 C C . PHE B 1 199 ? 24.891 -16.266 -8.125 1 94.75 199 PHE B C 1
ATOM 3347 O O . PHE B 1 199 ? 24.609 -15.68 -7.082 1 94.75 199 PHE B O 1
ATOM 3354 N N . VAL B 1 200 ? 25.625 -15.734 -8.992 1 96.44 200 VAL B N 1
ATOM 3355 C CA . VAL B 1 200 ? 26.266 -14.438 -8.82 1 96.44 200 VAL B CA 1
ATOM 3356 C C . VAL B 1 200 ? 25.219 -13.344 -8.773 1 96.44 200 VAL B C 1
ATOM 3358 O O . VAL B 1 200 ? 25.266 -12.453 -7.918 1 96.44 200 VAL B O 1
ATOM 3361 N N . SER B 1 201 ? 24.266 -13.414 -9.617 1 97.12 201 SER B N 1
ATOM 3362 C CA . SER B 1 201 ? 23.203 -12.422 -9.648 1 97.12 201 SER B CA 1
ATOM 3363 C C . SER B 1 201 ? 22.422 -12.414 -8.336 1 97.12 201 SER B C 1
ATOM 3365 O O . SER B 1 201 ? 22.125 -11.352 -7.797 1 97.12 201 SER B O 1
ATOM 3367 N N . ALA B 1 202 ? 22.156 -13.578 -7.859 1 96.81 202 ALA B N 1
ATOM 3368 C CA . ALA B 1 202 ? 21.375 -13.695 -6.625 1 96.81 202 ALA B CA 1
ATOM 3369 C C . ALA B 1 202 ? 22.156 -13.117 -5.441 1 96.81 202 ALA B C 1
ATOM 3371 O O . ALA B 1 202 ? 21.594 -12.391 -4.621 1 96.81 202 ALA B O 1
ATOM 3372 N N . ILE B 1 203 ? 23.406 -13.398 -5.348 1 97.5 203 ILE B N 1
ATOM 3373 C CA . ILE B 1 203 ? 24.234 -12.867 -4.27 1 97.5 203 ILE B CA 1
ATOM 3374 C C . ILE B 1 203 ? 24.25 -11.336 -4.336 1 97.5 203 ILE B C 1
ATOM 3376 O O . ILE B 1 203 ? 24.141 -10.664 -3.312 1 97.5 203 ILE B O 1
ATOM 3380 N N . CYS B 1 204 ? 24.422 -10.836 -5.512 1 98 204 CYS B N 1
ATOM 3381 C CA . CYS B 1 204 ? 24.422 -9.398 -5.715 1 98 204 CYS B CA 1
ATOM 3382 C C . CYS B 1 204 ? 23.078 -8.789 -5.352 1 98 204 CYS B C 1
ATOM 3384 O O . CYS B 1 204 ? 23.016 -7.715 -4.75 1 98 204 CYS B O 1
ATOM 3386 N N . GLU B 1 205 ? 22.078 -9.469 -5.711 1 97.81 205 GLU B N 1
ATOM 3387 C CA . GLU B 1 205 ? 20.719 -9.016 -5.383 1 97.81 205 GLU B CA 1
ATOM 3388 C C . GLU B 1 205 ? 20.531 -8.875 -3.875 1 97.81 205 GLU B C 1
ATOM 3390 O O . GLU B 1 205 ? 20.047 -7.852 -3.395 1 97.81 205 GLU B O 1
ATOM 3395 N N . TRP B 1 206 ? 20.906 -9.859 -3.162 1 97.62 206 TRP B N 1
ATOM 3396 C CA . TRP B 1 206 ? 20.797 -9.828 -1.707 1 97.62 206 TRP B CA 1
ATOM 3397 C C . TRP B 1 206 ? 21.688 -8.727 -1.119 1 97.62 206 TRP B C 1
ATOM 3399 O O . TRP B 1 206 ? 21.297 -8.062 -0.157 1 97.62 206 TRP B O 1
ATOM 3409 N N . THR B 1 207 ? 22.812 -8.547 -1.675 1 98.25 207 THR B N 1
ATOM 3410 C CA . THR B 1 207 ? 23.719 -7.5 -1.216 1 98.25 207 THR B CA 1
ATOM 3411 C C . THR B 1 207 ? 23.078 -6.125 -1.359 1 98.25 207 THR B C 1
ATOM 3413 O O . THR B 1 207 ? 23.094 -5.32 -0.426 1 98.25 207 THR B O 1
ATOM 3416 N N . VAL B 1 208 ? 22.469 -5.879 -2.492 1 98.5 208 VAL B N 1
ATOM 3417 C CA . VAL B 1 208 ? 21.828 -4.594 -2.736 1 98.5 208 VAL B CA 1
ATOM 3418 C C . VAL B 1 208 ? 20.641 -4.422 -1.796 1 98.5 208 VAL B C 1
ATOM 3420 O O . VAL B 1 208 ? 20.453 -3.359 -1.202 1 98.5 208 VAL B O 1
ATOM 3423 N N . ALA B 1 209 ? 19.844 -5.469 -1.645 1 97.75 209 ALA B N 1
ATOM 3424 C CA . ALA B 1 209 ? 18.672 -5.418 -0.769 1 97.75 209 ALA B CA 1
ATOM 3425 C C . ALA B 1 209 ? 19.078 -5.098 0.667 1 97.75 209 ALA B C 1
ATOM 3427 O O . ALA B 1 209 ? 18.469 -4.246 1.315 1 97.75 209 ALA B O 1
ATOM 3428 N N . PHE B 1 210 ? 20.109 -5.711 1.166 1 97.19 210 PHE B N 1
ATOM 3429 C CA . PHE B 1 210 ? 20.594 -5.438 2.514 1 97.19 210 PHE B CA 1
ATOM 3430 C C . PHE B 1 210 ? 21.188 -4.031 2.6 1 97.19 210 PHE B C 1
ATOM 3432 O O . PHE B 1 210 ? 21.078 -3.375 3.637 1 97.19 210 PHE B O 1
ATOM 3439 N N . GLY B 1 211 ? 21.828 -3.672 1.504 1 98.25 211 GLY B N 1
ATOM 3440 C CA . GLY B 1 211 ? 22.281 -2.289 1.438 1 98.25 211 GLY B CA 1
ATOM 3441 C C . GLY B 1 211 ? 21.156 -1.29 1.656 1 98.25 211 GLY B C 1
ATOM 3442 O O . GLY B 1 211 ? 21.312 -0.335 2.422 1 98.25 211 GLY B O 1
ATOM 3443 N N . PHE B 1 212 ? 20.031 -1.508 1.016 1 98.62 212 PHE B N 1
ATOM 3444 C CA . PHE B 1 212 ? 18.875 -0.633 1.191 1 98.62 212 PHE B CA 1
ATOM 3445 C C . PHE B 1 212 ? 18.422 -0.626 2.646 1 98.62 212 PHE B C 1
ATOM 3447 O O . PHE B 1 212 ? 18.172 0.437 3.217 1 98.62 212 PHE B O 1
ATOM 3454 N N . ILE B 1 213 ? 18.359 -1.781 3.248 1 98.25 213 ILE B N 1
ATOM 3455 C CA . ILE B 1 213 ? 17.891 -1.908 4.625 1 98.25 213 ILE B CA 1
ATOM 3456 C C . ILE B 1 213 ? 18.828 -1.151 5.559 1 98.25 213 ILE B C 1
ATOM 3458 O O . ILE B 1 213 ? 18.391 -0.37 6.402 1 98.25 213 ILE B O 1
ATOM 3462 N N . PHE B 1 214 ? 20.094 -1.361 5.387 1 98.19 214 PHE B N 1
ATOM 3463 C CA . PHE B 1 214 ? 21.078 -0.698 6.23 1 98.19 214 PHE B CA 1
ATOM 3464 C C . PHE B 1 214 ? 21.031 0.811 6.02 1 98.19 214 PHE B C 1
ATOM 3466 O O . PHE B 1 214 ? 21.234 1.58 6.965 1 98.19 214 PHE B O 1
ATOM 3473 N N . PHE B 1 215 ? 20.875 1.198 4.801 1 98.69 215 PHE B N 1
ATOM 3474 C CA . PHE B 1 215 ? 20.797 2.627 4.523 1 98.69 215 PHE B CA 1
ATOM 3475 C C . PHE B 1 215 ? 19.625 3.268 5.262 1 98.69 215 PHE B C 1
ATOM 3477 O O . PHE B 1 215 ? 19.797 4.305 5.91 1 98.69 215 PHE B O 1
ATOM 3484 N N . PHE B 1 216 ? 18.469 2.666 5.219 1 98.5 216 PHE B N 1
ATOM 3485 C CA . PHE B 1 216 ? 17.281 3.221 5.863 1 98.5 216 PHE B CA 1
ATOM 3486 C C . PHE B 1 216 ? 17.406 3.143 7.383 1 98.5 216 PHE B C 1
ATOM 3488 O O . PHE B 1 216 ? 16.797 3.934 8.102 1 98.5 216 PHE B O 1
ATOM 3495 N N . LEU B 1 217 ? 18.219 2.197 7.824 1 97.81 217 LEU B N 1
ATOM 3496 C CA . LEU B 1 217 ? 18.531 2.15 9.25 1 97.81 217 LEU B CA 1
ATOM 3497 C C . LEU B 1 217 ? 19.203 3.445 9.695 1 97.81 217 LEU B C 1
ATOM 3499 O O . LEU B 1 217 ? 18.953 3.92 10.812 1 97.81 217 LEU B O 1
ATOM 3503 N N . THR B 1 218 ? 19.969 4.059 8.867 1 97.56 218 THR B N 1
ATOM 3504 C CA . THR B 1 218 ? 20.656 5.293 9.211 1 97.56 218 THR B CA 1
ATOM 3505 C C . THR B 1 218 ? 19.688 6.453 9.328 1 97.56 218 THR B C 1
ATOM 3507 O O . THR B 1 218 ? 20 7.492 9.914 1 97.56 218 THR B O 1
ATOM 3510 N N . PHE B 1 219 ? 18.484 6.297 8.719 1 97.06 219 PHE B N 1
ATOM 3511 C CA . PHE B 1 219 ? 17.5 7.363 8.758 1 97.06 219 PHE B CA 1
ATOM 3512 C C . PHE B 1 219 ? 16.906 7.496 10.156 1 97.06 219 PHE B C 1
ATOM 3514 O O . PHE B 1 219 ? 16.391 8.555 10.523 1 97.06 219 PHE B O 1
ATOM 3521 N N . ILE B 1 220 ? 16.969 6.434 10.922 1 95.75 220 ILE B N 1
ATOM 3522 C CA . ILE B 1 220 ? 16.281 6.395 12.211 1 95.75 220 ILE B CA 1
ATOM 3523 C C . ILE B 1 220 ? 16.797 7.512 13.109 1 95.75 220 ILE B C 1
ATOM 3525 O O . ILE B 1 220 ? 16.016 8.242 13.719 1 95.75 220 ILE B O 1
ATOM 3529 N N . ARG B 1 221 ? 18.094 7.723 13.102 1 92.5 221 ARG B N 1
ATOM 3530 C CA . ARG B 1 221 ? 18.672 8.773 13.93 1 92.5 221 ARG B CA 1
ATOM 3531 C C . ARG B 1 221 ? 18.219 10.156 13.453 1 92.5 221 ARG B C 1
ATOM 3533 O O . ARG B 1 221 ? 17.891 11.016 14.273 1 92.5 221 ARG B O 1
ATOM 3540 N N . ASP B 1 222 ? 18.203 10.383 12.141 1 93.12 222 ASP B N 1
ATOM 3541 C CA . ASP B 1 222 ? 17.781 11.664 11.578 1 93.12 222 ASP B CA 1
ATOM 3542 C C . ASP B 1 222 ? 16.328 11.977 11.93 1 93.12 222 ASP B C 1
ATOM 3544 O O . ASP B 1 222 ? 15.953 13.141 12.062 1 93.12 222 ASP B O 1
ATOM 3548 N N . PHE B 1 223 ? 15.547 10.938 12.094 1 95.62 223 PHE B N 1
ATOM 3549 C CA . PHE B 1 223 ? 14.102 11.094 12.258 1 95.62 223 PHE B CA 1
ATOM 3550 C C . PHE B 1 223 ? 13.742 11.289 13.727 1 95.62 223 PHE B C 1
ATOM 3552 O O . PHE B 1 223 ? 12.617 11.672 14.047 1 95.62 223 PHE B O 1
ATOM 3559 N N . GLN B 1 224 ? 14.656 11 14.609 1 92.88 224 GLN B N 1
ATOM 3560 C CA . GLN B 1 224 ? 14.391 11.094 16.047 1 92.88 224 GLN B CA 1
ATOM 3561 C C . GLN B 1 224 ? 14.219 12.539 16.484 1 92.88 224 GLN B C 1
ATOM 3563 O O . GLN B 1 224 ? 13.438 12.836 17.391 1 92.88 224 GLN B O 1
ATOM 3568 N N . GLY B 1 225 ? 14.852 13.492 15.844 1 90.62 225 GLY B N 1
ATOM 3569 C CA . GLY B 1 225 ? 14.789 14.898 16.219 1 90.62 225 GLY B CA 1
ATOM 3570 C C . GLY B 1 225 ? 13.766 15.68 15.43 1 90.62 225 GLY B C 1
ATOM 3571 O O . GLY B 1 225 ? 13.859 16.906 15.32 1 90.62 225 GLY B O 1
ATOM 3572 N N . VAL B 1 226 ? 12.844 14.961 14.836 1 94.25 226 VAL B N 1
ATOM 3573 C CA . VAL B 1 226 ? 11.891 15.633 13.961 1 94.25 226 VAL B CA 1
ATOM 3574 C C . VAL B 1 226 ? 10.469 15.305 14.391 1 94.25 226 VAL B C 1
ATOM 3576 O O . VAL B 1 226 ? 10.141 14.148 14.648 1 94.25 226 VAL B O 1
ATOM 3579 N N . THR B 1 227 ? 9.641 16.281 14.484 1 94.12 227 THR B N 1
ATOM 3580 C CA . THR B 1 227 ? 8.211 16.109 14.742 1 94.12 227 THR B CA 1
ATOM 3581 C C . THR B 1 227 ? 7.383 16.625 13.57 1 94.12 227 THR B C 1
ATOM 3583 O O . THR B 1 227 ? 7.688 17.688 13.008 1 94.12 227 THR B O 1
ATOM 3586 N N . LEU B 1 228 ? 6.473 15.844 13.227 1 94.25 228 LEU B N 1
ATOM 3587 C CA . LEU B 1 228 ? 5.508 16.25 12.211 1 94.25 228 LEU B CA 1
ATOM 3588 C C . LEU B 1 228 ? 4.133 16.484 12.828 1 94.25 228 LEU B C 1
ATOM 3590 O O . LEU B 1 228 ? 3.666 15.688 13.641 1 94.25 228 LEU B O 1
ATOM 3594 N N . ARG B 1 229 ? 3.541 17.641 12.578 1 93.12 229 ARG B N 1
ATOM 3595 C CA . ARG B 1 229 ? 2.182 17.969 13 1 93.12 229 ARG B CA 1
ATOM 3596 C C . ARG B 1 229 ? 1.283 18.234 11.797 1 93.12 229 ARG B C 1
ATOM 3598 O O . ARG B 1 229 ? 1.657 18.984 10.898 1 93.12 229 ARG B O 1
ATOM 3605 N N . ILE B 1 230 ? 0.13 17.531 11.812 1 93.94 230 ILE B N 1
ATOM 3606 C CA . ILE B 1 230 ? -0.84 17.781 10.75 1 93.94 230 ILE B CA 1
ATOM 3607 C C . ILE B 1 230 ? -1.893 18.766 11.242 1 93.94 230 ILE B C 1
ATOM 3609 O O . ILE B 1 230 ? -2.609 18.5 12.203 1 93.94 230 ILE B O 1
ATOM 3613 N N . LEU B 1 231 ? -1.976 19.844 10.609 1 93.94 231 LEU B N 1
ATOM 3614 C CA . LEU B 1 231 ? -2.99 20.859 10.891 1 93.94 231 LEU B CA 1
ATOM 3615 C C . LEU B 1 231 ? -4.164 20.734 9.922 1 93.94 231 LEU B C 1
ATOM 3617 O O . LEU B 1 231 ? -3.973 20.641 8.711 1 93.94 231 LEU B O 1
ATOM 3621 N N . THR B 1 232 ? -5.293 20.609 10.5 1 94.81 232 THR B N 1
ATOM 3622 C CA . THR B 1 232 ? -6.523 20.516 9.719 1 94.81 232 THR B CA 1
ATOM 3623 C C . THR B 1 232 ? -7.297 21.828 9.781 1 94.81 232 THR B C 1
ATOM 3625 O O . THR B 1 232 ? -7.645 22.297 10.867 1 94.81 232 THR B O 1
ATOM 3628 N N . GLU B 1 233 ? -7.477 22.438 8.656 1 93.31 233 GLU B N 1
ATOM 3629 C CA . GLU B 1 233 ? -8.25 23.688 8.57 1 93.31 233 GLU B CA 1
ATOM 3630 C C . GLU B 1 233 ? -9.516 23.484 7.746 1 93.31 233 GLU B C 1
ATOM 3632 O O . GLU B 1 233 ? -9.469 22.953 6.633 1 93.31 233 GLU B O 1
ATOM 3637 N N . ILE B 1 234 ? -10.617 23.844 8.297 1 92.06 234 ILE B N 1
ATOM 3638 C CA . ILE B 1 234 ? -11.898 23.75 7.609 1 92.06 234 ILE B CA 1
ATOM 3639 C C . ILE B 1 234 ? -12.32 25.141 7.105 1 92.06 234 ILE B C 1
ATOM 3641 O O . ILE B 1 234 ? -12.312 26.109 7.867 1 92.06 234 ILE B O 1
ATOM 3645 N N . HIS B 1 235 ? -12.641 25.125 5.855 1 86.69 235 HIS B N 1
ATOM 3646 C CA . HIS B 1 235 ? -13.039 26.391 5.258 1 86.69 235 HIS B CA 1
ATOM 3647 C C . HIS B 1 235 ? -14.555 26.5 5.152 1 86.69 235 HIS B C 1
ATOM 3649 O O . HIS B 1 235 ? -15.227 25.547 4.75 1 86.69 235 HIS B O 1
ATOM 3655 N N . GLU B 1 236 ? -15.25 27.5 5.688 1 72.88 236 GLU B N 1
ATOM 3656 C CA . GLU B 1 236 ? -16.688 27.703 5.77 1 72.88 236 GLU B CA 1
ATOM 3657 C C . GLU B 1 236 ? -17.297 27.953 4.387 1 72.88 236 GLU B C 1
ATOM 3659 O O . GLU B 1 236 ? -18.484 27.703 4.164 1 72.88 236 GLU B O 1
ATOM 3664 N N . ASP B 1 237 ? -16.625 28.484 3.512 1 65.69 237 ASP B N 1
ATOM 3665 C CA . ASP B 1 237 ? -17.234 28.891 2.244 1 65.69 237 ASP B CA 1
ATOM 3666 C C . ASP B 1 237 ? -17.562 27.656 1.386 1 65.69 237 ASP B C 1
ATOM 3668 O O . ASP B 1 237 ? -18.094 27.797 0.286 1 65.69 237 ASP B O 1
ATOM 3672 N N . PHE B 1 238 ? -17.438 26.562 2.117 1 58.5 238 PHE B N 1
ATOM 3673 C CA . PHE B 1 238 ? -17.781 25.406 1.283 1 58.5 238 PHE B CA 1
ATOM 3674 C C . PHE B 1 238 ? -18.953 24.641 1.878 1 58.5 238 PHE B C 1
ATOM 3676 O O . PHE B 1 238 ? -19.109 24.562 3.1 1 58.5 238 PHE B O 1
#

Organism: NCBI:txid38772

Radius of gyration: 23.98 Å; Cα contacts (8 Å, |Δi|>4): 714; chains: 2; bounding box: 61×57×45 Å

pLDDT: mean 94.02, std 8.19, range [36.59, 98.88]

Nearest PDB structures (foldseek):
  6duw-assembly1_A  TM=5.285E-01  e=2.662E+00  Homo sapiens
  6dv1-assembly1_B  TM=4.195E-01  e=4.074E+00  Mus musculus
  4tl3-assembly1_A  TM=3.372E-01  e=5.411E+00  Nostoc sp. PCC 712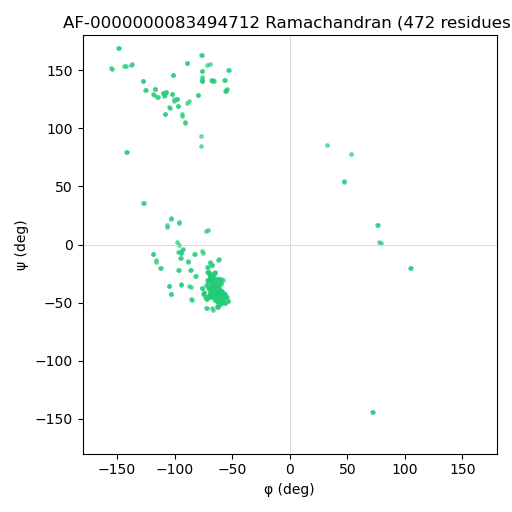0 = FACHB-418
  4h8s-assembly2_C  TM=3.112E-01  e=6.537E+00  Homo sapiens
  2z0o-assembly1_A-2  TM=3.181E-01  e=8.784E-01  Homo sapiens

Solvent-accessible surface area (backbone atoms only — not comparable to full-atom values): 23470 Å² total; per-residue (Å²): 115,62,86,70,38,52,48,52,16,38,49,36,47,48,29,41,53,48,40,51,46,31,55,48,53,15,39,52,49,22,38,77,68,66,68,36,62,80,87,56,53,45,74,66,57,25,27,54,54,76,69,27,19,26,52,26,17,42,39,38,38,51,29,20,51,37,46,39,52,38,44,49,50,50,44,52,51,50,52,56,52,30,72,77,64,62,61,62,58,68,64,56,52,49,50,46,39,52,34,38,43,46,13,26,51,12,38,32,37,39,31,32,26,40,56,86,75,39,42,69,63,13,50,51,14,44,49,36,19,55,51,27,40,48,51,28,46,40,51,51,22,52,51,36,51,54,39,44,69,85,76,28,53,69,67,57,28,50,52,36,40,51,41,31,52,52,25,54,65,21,47,52,50,21,52,57,26,49,71,68,43,89,70,91,76,69,86,76,52,90,85,44,88,53,32,67,31,50,47,53,14,20,55,20,47,51,51,31,53,50,33,53,44,54,50,44,54,60,44,27,67,68,25,35,29,27,43,77,44,79,43,77,44,76,47,80,94,96,115,63,87,70,39,52,50,52,16,40,49,36,46,47,29,42,51,47,41,51,45,33,54,49,53,15,40,50,48,22,39,77,70,64,70,38,60,81,86,56,53,45,76,65,58,25,28,53,52,78,68,24,19,24,51,25,16,44,37,38,38,51,29,21,50,36,46,39,51,38,44,50,52,49,45,52,51,50,52,58,51,31,73,76,64,61,63,62,59,69,64,56,52,50,50,44,40,53,36,38,42,45,11,25,51,12,38,31,38,39,31,32,26,39,57,88,73,41,41,68,60,15,51,51,13,45,49,37,18,55,52,26,39,49,52,29,46,39,52,50,22,51,49,36,51,54,39,44,69,84,77,28,52,70,68,57,28,50,52,35,40,51,40,32,51,54,25,53,65,21,48,52,51,20,52,56,27,51,71,66,43,89,69,93,76,69,86,78,52,89,86,45,88,52,30,65,31,49,46,53,15,20,54,21,45,52,51,31,54,49,32,52,41,55,50,44,53,60,45,27,66,69,26,35,30,26,42,76,45,78,43,78,45,75,47,78,95,94

Sequence (476 aa):
MLCFMPGVAFIPALLVCWSSAAFIISYVIAVLGGHVEPLVPYISDTGTKPPESGIFGFMINISAFLGAATMYIRYLIIEKQNESSNFMSPSCNLITLYIGLLGCIGMGIVANFQELSVPSVHDGGALVAFGSGVVYITLQSVISFKSCPQWNSHSTCYVRMAISIVSWIAVIPMIACASLISITKIDWIPGEKDYTYHFVSAICEWTVAFGFIFFFLTFIRDFQGVTLRILTEIHEDFMLCFMPGVAFIPALLVCWSSAAFIISYVIAVLGGHVEPLVPYISDTGTKPPESGIFGFMINISAFLGAATMYIRYLIIEKQNESSNFMSPSCNLITLYIGLLGCIGMGIVANFQELSVPSVHDGGALVAFGSGVVYITLQSVISFKSCPQWNSHSTCYVRMAISIVSWIAVIPMIACASLISITKIDWIPGEKDYTYHFVSAICEWTVAFGFIFFFLTFIRDFQGVTLRILTEIHEDF

Secondary structure (DSSP, 8-state):
-GGG-STTTHHHHHHHHHHHHHHHHHHHHHHHTTSS-SS---TGGGGSSTTHHHHHHHHHHHHHHHHHHHHHHHHHHHHHHHHHH--S-HHHHHHHHHHHHHHHHHHHHHHHS-TTT-HHHHHHHHHHHHHHHHHHHHHHHHHHHHTTTTTS-HHHHHHHHHHHHHHHHHHHHHHHHHHT--S--S---TTSTTHHHHHHHHHHHHHHHHHHHHHHHTHHHHHHTEEEEEEEEE-TT-/-GGG-STTTHHHHHHHHHHHHHHHHHHHHHHHTTSS-SS---TGGGGSSTTHHHHHHHHHHHHHHHHHHHHHHHHHHHHHHHHHH--S-HHHHHHHHHHHHHHHHHHHHHHHS-TTT-HHHHHHHHHHHHHHHHHHHHHHHHHHHHTTTTTS-HHHHHHHHHHHHHHHHHHHHHHHHHHT--S--S---TTSTTHHHHHHHHHHHHHHHHHHHHHHHTHHHHHHTEEEEEEEEE-TT-

Foldseek 3Di:
DLVPFAFPLSLLVCLLVLVVCLQVVLLVCCCVVVQFPNQFFASLSSQADPPSVVSNLVSLLVSLVSQLVLLVVVLVLLVVLCVPVVLDDNVLSVVLSVLSNQLSVLSNQLSPDHCVRDVVSNVVSVCSNLVSLLVSLCSVLVSQVSSPPVQHDPVLSVLSNVLSVLLVVLVVLLVVLVVPDPDDDRYDDPPDPSNVSSSSNSVSNVSSVVSSSVSSVSCSVSRNPHHDDDDDDDDPVD/DLVPFAFPLSLLVCLLVLVVCLQVVLLVCCCVVVQFPNLFFASLSSQADPPSVVSNLVSLLVSLVSQLVLLVVVLVLLVVLCVPVVLDDNVLSVVLSVLSNQLSVLSNQLSPDHCVRDVVSNVVSVCSNLVSLLVSLCSVLVSQVSSPPVQHDPVLSVLSNVLSVLLVVLVVLLVVLVVPDPDDDRYDDPPDPSNVSSSSNSVSNVSSVVSSSVSSVSVSVSRNPHHDDDDDDDDPVD